Protein AF-A0A061S6H7-F1 (afdb_monomer_lite)

Structure (mmCIF, N/CA/C/O backbone):
data_AF-A0A061S6H7-F1
#
_entry.id   AF-A0A061S6H7-F1
#
loop_
_atom_site.group_PDB
_atom_site.id
_atom_site.type_symbol
_atom_site.label_atom_id
_atom_site.label_alt_id
_atom_site.label_comp_id
_atom_site.label_asym_id
_atom_site.label_entity_id
_atom_site.label_seq_id
_atom_site.pdbx_PDB_ins_code
_atom_site.Cartn_x
_atom_site.Cartn_y
_atom_site.Cartn_z
_atom_site.occupancy
_atom_site.B_iso_or_equiv
_atom_site.auth_seq_id
_atom_site.auth_comp_id
_atom_site.auth_asym_id
_atom_site.auth_atom_id
_atom_site.pdbx_PDB_model_num
ATOM 1 N N . MET A 1 1 ? -8.368 -13.719 32.600 1.00 55.88 1 MET A N 1
ATOM 2 C CA . MET A 1 1 ? -9.288 -13.595 31.445 1.00 55.88 1 MET A CA 1
ATOM 3 C C . MET A 1 1 ? -8.842 -12.535 30.442 1.00 55.88 1 MET A C 1
ATOM 5 O O . MET A 1 1 ? -8.651 -12.915 29.302 1.00 55.88 1 MET A O 1
ATOM 9 N N . ARG A 1 2 ? -8.585 -11.269 30.824 1.00 62.12 2 ARG A N 1
ATOM 10 C CA . ARG A 1 2 ? -8.132 -10.231 29.865 1.00 62.12 2 ARG A CA 1
ATOM 11 C C . ARG A 1 2 ? -6.839 -10.568 29.109 1.00 62.12 2 ARG A C 1
ATOM 13 O O . ARG A 1 2 ? -6.793 -10.356 27.913 1.00 62.12 2 ARG A O 1
ATOM 20 N N . LEU A 1 3 ? -5.837 -11.152 29.773 1.00 66.88 3 LEU A N 1
ATOM 21 C CA . LEU A 1 3 ? -4.587 -11.571 29.111 1.00 66.88 3 LEU A CA 1
ATOM 22 C C . LEU A 1 3 ? -4.800 -12.708 28.099 1.00 66.88 3 LEU A C 1
ATOM 24 O O . LEU A 1 3 ? -4.178 -12.725 27.049 1.00 66.88 3 LEU A O 1
ATOM 28 N N . VAL A 1 4 ? -5.722 -13.630 28.391 1.00 70.56 4 VAL A N 1
ATOM 29 C CA . VAL A 1 4 ? -6.056 -14.739 27.483 1.00 70.56 4 VAL A CA 1
ATOM 30 C C . VAL A 1 4 ? -6.889 -14.242 26.299 1.00 70.56 4 VAL A C 1
ATOM 32 O O . VAL A 1 4 ? -6.662 -14.687 25.184 1.00 70.56 4 VAL A O 1
ATOM 35 N N . ALA A 1 5 ? -7.821 -13.310 26.524 1.00 74.00 5 ALA A N 1
ATOM 36 C CA . ALA A 1 5 ? -8.566 -12.659 25.445 1.00 74.00 5 ALA A CA 1
ATOM 37 C C . ALA A 1 5 ? -7.634 -11.831 24.544 1.00 74.00 5 ALA A C 1
ATOM 39 O O . ALA A 1 5 ? -7.616 -12.046 23.341 1.00 74.00 5 ALA A O 1
ATOM 40 N N . SER A 1 6 ? -6.762 -11.006 25.137 1.00 80.00 6 SER A N 1
ATOM 41 C CA . SER A 1 6 ? -5.755 -10.223 24.409 1.00 80.00 6 SER A CA 1
ATOM 42 C C . SER A 1 6 ? -4.785 -11.101 23.613 1.00 80.00 6 SER A C 1
ATOM 44 O O . SER A 1 6 ? -4.400 -10.726 22.511 1.00 80.00 6 SER A O 1
ATOM 46 N N . LYS A 1 7 ? -4.402 -12.272 24.141 1.00 83.81 7 LYS A N 1
ATOM 47 C CA . LYS A 1 7 ? -3.563 -13.233 23.417 1.00 83.81 7 LYS A CA 1
ATOM 48 C C . LYS A 1 7 ? -4.291 -13.801 22.197 1.00 83.81 7 LYS A C 1
ATOM 50 O O . LYS A 1 7 ? -3.724 -13.800 21.113 1.00 83.81 7 LYS A O 1
ATOM 55 N N . LYS A 1 8 ? -5.536 -14.254 22.367 1.00 86.31 8 LYS A N 1
ATOM 56 C CA . LYS A 1 8 ? -6.347 -14.794 21.264 1.00 86.31 8 LYS A CA 1
ATOM 57 C C . LYS A 1 8 ? -6.564 -13.763 20.160 1.00 86.31 8 LYS A C 1
ATOM 59 O O . LYS A 1 8 ? -6.386 -14.075 18.992 1.00 86.31 8 LYS A O 1
ATOM 64 N N . GLU A 1 9 ? -6.862 -12.521 20.535 1.00 87.94 9 GLU A N 1
ATOM 65 C CA . GLU A 1 9 ? -6.971 -11.406 19.589 1.00 87.94 9 GLU A CA 1
ATOM 66 C C . GLU A 1 9 ? -5.649 -11.191 18.825 1.00 87.94 9 GLU A C 1
ATOM 68 O O . GLU A 1 9 ? -5.652 -11.047 17.603 1.00 87.94 9 GLU A O 1
ATOM 73 N N . ALA A 1 10 ? -4.499 -11.245 19.508 1.00 88.44 10 ALA A N 1
ATOM 74 C CA . ALA A 1 10 ? -3.190 -11.135 18.863 1.00 88.44 10 ALA A CA 1
ATOM 75 C C . ALA A 1 10 ? -2.888 -12.318 17.917 1.00 88.44 10 ALA A C 1
ATOM 77 O O . ALA A 1 10 ? -2.382 -12.107 16.814 1.00 88.44 10 ALA A O 1
ATOM 78 N N . GLU A 1 11 ? -3.248 -13.548 18.286 1.00 89.62 11 GLU A N 1
ATOM 79 C CA . GLU A 1 11 ? -3.106 -14.739 17.432 1.00 89.62 11 GLU A CA 1
ATOM 80 C C . GLU A 1 11 ? -3.978 -14.647 16.168 1.00 89.62 11 GLU A C 1
ATOM 82 O O . GLU A 1 11 ? -3.485 -14.863 15.059 1.00 89.62 11 GLU A O 1
ATOM 87 N N . GLU A 1 12 ? -5.241 -14.235 16.302 1.00 92.19 12 GLU A N 1
ATOM 88 C CA . GLU A 1 12 ? -6.148 -14.024 15.167 1.00 92.19 12 GLU A CA 1
ATOM 89 C C . GLU A 1 12 ? -5.625 -12.938 14.213 1.00 92.19 12 GLU A C 1
ATOM 91 O O . GLU A 1 12 ? -5.663 -13.098 12.986 1.00 92.19 12 GLU A O 1
ATOM 96 N N . THR A 1 13 ? -5.077 -11.842 14.755 1.00 92.75 13 THR A N 1
ATOM 97 C CA . THR A 1 13 ? -4.459 -10.795 13.926 1.00 92.75 13 THR A CA 1
ATOM 98 C C . THR A 1 13 ? -3.229 -11.315 13.184 1.00 92.75 13 THR A C 1
ATOM 100 O O . THR A 1 13 ? -3.081 -11.047 11.990 1.00 92.75 13 THR A O 1
ATOM 103 N N . LEU A 1 14 ? -2.389 -12.121 13.839 1.00 93.88 14 LEU A N 1
ATOM 104 C CA . LEU A 1 14 ? -1.202 -12.735 13.248 1.00 93.88 14 LEU A CA 1
ATOM 105 C C . LEU A 1 14 ? -1.572 -13.690 12.106 1.00 93.88 14 LEU A C 1
ATOM 107 O O . LEU A 1 14 ? -0.958 -13.640 11.037 1.00 93.88 14 LEU A O 1
ATOM 111 N N . GLU A 1 15 ? -2.599 -14.525 12.281 1.00 94.12 15 GLU A N 1
ATOM 112 C CA . GLU A 1 15 ? -3.124 -15.373 11.205 1.00 94.12 15 GLU A CA 1
ATOM 113 C C . GLU A 1 15 ? -3.634 -14.542 10.023 1.00 94.12 15 GLU A C 1
ATOM 115 O O . GLU A 1 15 ? -3.342 -14.849 8.864 1.00 94.12 15 GLU A O 1
ATOM 120 N N . GLY A 1 16 ? -4.374 -13.466 10.304 1.00 95.75 16 GLY A N 1
ATOM 121 C CA . GLY A 1 16 ? -4.867 -12.542 9.288 1.00 95.75 16 GLY A CA 1
ATOM 122 C C . GLY A 1 16 ? -3.739 -11.898 8.477 1.00 95.75 16 GLY A C 1
ATOM 123 O O . GLY A 1 16 ? -3.818 -11.845 7.247 1.00 95.75 16 GLY A O 1
ATOM 124 N N . LEU A 1 17 ? -2.672 -11.451 9.143 1.00 95.62 17 LEU A N 1
ATOM 125 C CA . LEU A 1 17 ? -1.490 -10.875 8.497 1.00 95.62 17 LEU A CA 1
ATOM 126 C C . LEU A 1 17 ? -0.732 -11.915 7.657 1.00 95.62 17 LEU A C 1
ATOM 128 O O . LEU A 1 17 ? -0.366 -11.623 6.520 1.00 95.62 17 LEU A O 1
ATOM 132 N N . ASN A 1 18 ? -0.579 -13.150 8.145 1.00 95.31 18 ASN A N 1
ATOM 133 C CA . ASN A 1 18 ? 0.047 -14.235 7.380 1.00 95.31 18 ASN A CA 1
ATOM 134 C C . ASN A 1 18 ? -0.752 -14.599 6.121 1.00 95.31 18 ASN A C 1
ATOM 136 O O . ASN A 1 18 ? -0.165 -14.793 5.056 1.00 95.31 18 ASN A O 1
ATOM 140 N N . ARG A 1 19 ? -2.091 -14.634 6.203 1.00 96.94 19 ARG A N 1
ATOM 141 C CA . ARG A 1 19 ? -2.955 -14.849 5.028 1.00 96.94 19 ARG A CA 1
ATOM 142 C C . ARG A 1 19 ? -2.789 -13.733 3.994 1.00 96.94 19 ARG A C 1
ATOM 144 O O . ARG A 1 19 ? -2.764 -14.016 2.799 1.00 96.94 19 ARG A O 1
ATOM 151 N N . LYS A 1 20 ? -2.674 -12.472 4.429 1.00 96.94 20 LYS A N 1
ATOM 152 C CA . LYS A 1 20 ? -2.416 -11.330 3.530 1.00 96.94 20 LYS A CA 1
ATOM 153 C C . LYS A 1 20 ? -1.039 -11.431 2.876 1.00 96.94 20 LYS A C 1
ATOM 155 O O . LYS A 1 20 ? -0.947 -11.323 1.659 1.00 96.94 20 LYS A O 1
ATOM 160 N N . ARG A 1 21 ? 0.001 -11.730 3.660 1.00 97.38 21 ARG A N 1
ATOM 161 C CA . ARG A 1 21 ? 1.369 -11.925 3.164 1.00 97.38 21 ARG A CA 1
ATOM 162 C C . ARG A 1 21 ? 1.442 -13.038 2.118 1.00 97.38 21 ARG A C 1
ATOM 164 O O . ARG A 1 21 ? 2.069 -12.848 1.086 1.00 97.38 21 ARG A O 1
ATOM 171 N N . ALA A 1 22 ? 0.767 -14.165 2.348 1.00 96.75 22 ALA A N 1
ATOM 172 C CA . ALA A 1 22 ? 0.718 -15.267 1.386 1.00 96.75 22 ALA A CA 1
ATOM 173 C C . ALA A 1 22 ? 0.105 -14.842 0.039 1.00 96.75 22 ALA A C 1
ATOM 175 O O . ALA A 1 22 ? 0.645 -15.175 -1.011 1.00 96.75 22 ALA A O 1
ATOM 176 N N . LYS A 1 23 ? -0.978 -14.051 0.062 1.00 97.81 23 LYS A N 1
ATOM 177 C CA . LYS A 1 23 ? -1.601 -13.515 -1.160 1.00 97.81 23 LYS A CA 1
ATOM 178 C C . LYS A 1 23 ? -0.691 -12.539 -1.907 1.00 97.81 23 LYS A C 1
ATOM 180 O O . LYS A 1 23 ? -0.636 -12.598 -3.129 1.00 97.81 23 LYS A O 1
A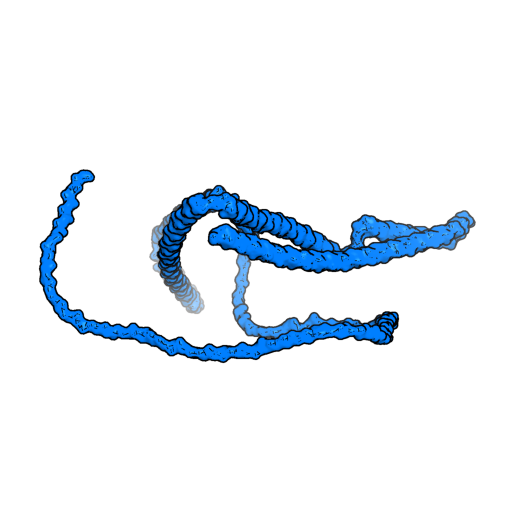TOM 185 N N . LEU A 1 24 ? 0.017 -11.661 -1.193 1.00 96.44 24 LEU A N 1
ATOM 186 C CA . LEU A 1 24 ? 0.970 -10.733 -1.814 1.00 96.44 24 LEU A CA 1
ATOM 187 C C . LEU A 1 24 ? 2.160 -11.464 -2.440 1.00 96.44 24 LEU A C 1
ATOM 189 O O . LEU A 1 24 ? 2.579 -11.105 -3.533 1.00 96.44 24 LEU A O 1
ATOM 193 N N . ILE A 1 25 ? 2.661 -12.528 -1.803 1.00 97.31 25 ILE A N 1
ATOM 194 C CA . ILE A 1 25 ? 3.710 -13.378 -2.388 1.00 97.31 25 ILE A CA 1
ATOM 195 C C . ILE A 1 25 ? 3.214 -14.016 -3.690 1.00 97.31 25 ILE A C 1
ATOM 197 O O . ILE A 1 25 ? 3.907 -13.958 -4.699 1.00 97.31 25 ILE A O 1
ATOM 201 N N . GLU A 1 26 ? 1.992 -14.551 -3.703 1.00 97.50 26 GLU A N 1
ATOM 202 C CA . GLU A 1 26 ? 1.408 -15.113 -4.924 1.00 97.50 26 GLU A CA 1
ATOM 203 C C . GLU A 1 26 ? 1.258 -14.053 -6.030 1.00 97.50 26 GLU A C 1
ATOM 205 O O . GLU A 1 26 ? 1.536 -14.318 -7.199 1.00 97.50 26 GLU A O 1
ATOM 210 N N . GLN A 1 27 ? 0.845 -12.833 -5.679 1.00 97.50 27 GLN A N 1
ATOM 211 C CA . GLN A 1 27 ? 0.768 -11.718 -6.626 1.00 97.50 27 GLN A CA 1
ATOM 212 C C . GLN A 1 27 ? 2.147 -11.319 -7.165 1.00 97.50 27 GLN A C 1
ATOM 214 O O . GLN A 1 27 ? 2.288 -11.161 -8.377 1.00 97.50 27 GLN A O 1
ATOM 219 N N . ARG A 1 28 ? 3.165 -11.228 -6.303 1.00 97.56 28 ARG A N 1
ATOM 220 C CA . ARG A 1 28 ? 4.556 -10.965 -6.694 1.00 97.56 28 ARG A CA 1
ATOM 221 C C . ARG A 1 28 ? 5.060 -12.015 -7.678 1.00 97.56 28 ARG A C 1
ATOM 223 O O . ARG A 1 28 ? 5.653 -11.671 -8.694 1.00 97.56 28 ARG A O 1
ATOM 230 N N . ASP A 1 29 ? 4.788 -13.289 -7.412 1.00 96.88 29 ASP A N 1
ATOM 231 C CA . ASP A 1 29 ? 5.231 -14.382 -8.276 1.00 96.88 29 ASP A CA 1
ATOM 232 C C . ASP A 1 29 ? 4.565 -14.303 -9.665 1.00 96.88 29 ASP A C 1
ATOM 234 O O . ASP A 1 29 ? 5.214 -14.555 -10.681 1.00 96.88 29 ASP A O 1
ATOM 238 N N . ARG A 1 30 ? 3.298 -13.864 -9.744 1.00 97.06 30 ARG A N 1
ATOM 239 C CA . ARG A 1 30 ? 2.617 -13.588 -11.025 1.00 97.06 30 ARG A CA 1
ATOM 240 C C . ARG A 1 30 ? 3.248 -12.410 -11.774 1.00 97.06 30 ARG A C 1
ATOM 242 O O . ARG A 1 30 ? 3.495 -12.521 -12.974 1.00 97.06 30 ARG A O 1
ATOM 249 N N . VAL A 1 31 ? 3.537 -11.305 -11.083 1.00 97.06 31 VAL A N 1
ATOM 250 C CA . VAL A 1 31 ? 4.223 -10.135 -11.668 1.00 97.06 31 VAL A CA 1
ATOM 251 C C . VAL A 1 31 ? 5.597 -10.547 -12.208 1.00 97.06 31 VAL A C 1
ATOM 253 O O . VAL A 1 31 ? 5.909 -10.279 -13.370 1.00 97.06 31 VAL A O 1
ATOM 256 N N . ALA A 1 32 ? 6.366 -11.318 -11.436 1.00 96.25 32 ALA A N 1
ATOM 257 C CA . ALA A 1 32 ? 7.662 -11.847 -11.852 1.00 96.25 32 ALA A CA 1
ATOM 258 C C . ALA A 1 32 ? 7.563 -12.745 -13.099 1.00 96.25 32 ALA A C 1
ATOM 260 O O . ALA A 1 32 ? 8.372 -12.618 -14.017 1.00 96.25 32 ALA A O 1
ATOM 261 N N . GLN A 1 33 ? 6.544 -13.608 -13.198 1.00 96.56 33 GLN A N 1
ATOM 262 C CA . GLN A 1 33 ? 6.315 -14.411 -14.406 1.00 96.56 33 GLN A CA 1
ATOM 263 C C . GLN A 1 33 ? 6.085 -13.535 -15.645 1.00 96.56 33 GLN A C 1
ATOM 265 O O . GLN A 1 33 ? 6.669 -13.800 -16.697 1.00 96.56 33 GLN A O 1
ATOM 270 N N . THR A 1 34 ? 5.268 -12.484 -15.535 1.00 95.75 34 THR A N 1
ATOM 271 C CA . THR A 1 34 ? 5.018 -11.563 -16.658 1.00 95.75 34 THR A CA 1
ATOM 272 C C . THR A 1 34 ? 6.258 -10.751 -17.036 1.00 95.75 34 THR A C 1
ATOM 274 O O . THR A 1 34 ? 6.552 -10.604 -18.223 1.00 95.75 34 THR A O 1
ATOM 277 N N . ARG A 1 35 ? 7.051 -10.317 -16.049 1.00 95.44 35 ARG A N 1
ATOM 278 C CA . ARG A 1 35 ? 8.340 -9.647 -16.264 1.00 95.44 35 ARG A CA 1
ATOM 279 C C . ARG A 1 35 ? 9.302 -10.544 -17.041 1.00 95.44 35 ARG A C 1
ATOM 281 O O . ARG A 1 35 ? 9.825 -10.128 -18.072 1.00 95.44 35 ARG A O 1
ATOM 288 N N . ASN A 1 36 ? 9.449 -11.802 -16.623 1.00 95.31 36 ASN A N 1
ATOM 289 C CA . ASN A 1 36 ? 10.313 -12.778 -17.292 1.00 95.31 36 ASN A CA 1
ATOM 290 C C . ASN A 1 36 ? 9.917 -12.993 -18.764 1.00 95.31 36 ASN A C 1
ATOM 292 O O . ASN A 1 36 ? 10.777 -13.187 -19.623 1.00 95.31 36 ASN A O 1
ATOM 296 N N . GLN A 1 37 ? 8.619 -12.936 -19.091 1.00 95.31 37 GLN A N 1
ATOM 297 C CA . GLN A 1 37 ? 8.156 -13.026 -20.480 1.00 95.31 37 GLN A CA 1
ATOM 298 C C . GLN A 1 37 ? 8.601 -11.818 -21.319 1.00 95.31 37 GLN A C 1
ATOM 300 O O . GLN A 1 37 ? 9.019 -12.001 -22.467 1.00 95.31 37 GLN A O 1
ATOM 305 N N . LEU A 1 38 ? 8.542 -10.602 -20.767 1.00 93.50 38 LEU A N 1
ATOM 306 C CA . LEU A 1 38 ? 9.030 -9.393 -21.442 1.00 93.50 38 LEU A CA 1
ATOM 307 C C . LEU A 1 38 ? 10.554 -9.406 -21.591 1.00 93.50 38 LEU A C 1
ATOM 309 O O . LEU A 1 38 ? 11.069 -9.066 -22.655 1.00 93.50 38 LEU A O 1
ATOM 313 N N . GLU A 1 39 ? 11.280 -9.873 -20.577 1.00 92.50 39 GLU A N 1
ATOM 314 C CA . GLU A 1 39 ? 12.735 -10.032 -20.638 1.00 92.50 39 GLU A CA 1
ATOM 315 C C . GLU A 1 39 ? 13.150 -11.054 -21.701 1.00 92.50 39 GLU A C 1
ATOM 317 O O . GLU A 1 39 ? 14.056 -10.798 -22.493 1.00 92.50 39 GLU A O 1
ATOM 322 N N . LEU A 1 40 ? 12.437 -12.175 -21.819 1.00 94.56 40 LEU A N 1
ATOM 323 C CA . LEU A 1 40 ? 12.706 -13.153 -22.869 1.00 94.56 40 LEU A CA 1
ATOM 324 C C . LEU A 1 40 ? 12.471 -12.571 -24.272 1.00 94.56 40 LEU A C 1
ATOM 326 O O . LEU A 1 40 ? 13.262 -12.814 -25.186 1.00 94.56 40 LEU A O 1
ATOM 330 N N . ARG A 1 41 ? 11.407 -11.778 -24.455 1.00 92.75 41 ARG A N 1
ATOM 331 C CA . ARG A 1 41 ? 11.166 -11.048 -25.713 1.00 92.75 41 ARG A CA 1
ATOM 332 C C . ARG A 1 41 ? 12.288 -10.051 -25.999 1.00 92.75 41 ARG A C 1
ATOM 334 O O . ARG A 1 41 ? 12.779 -10.014 -27.126 1.00 92.75 41 ARG A O 1
ATOM 341 N N . ARG A 1 42 ? 12.745 -9.316 -24.978 1.00 92.88 42 ARG A N 1
ATOM 342 C CA . ARG A 1 42 ? 13.884 -8.391 -25.058 1.00 92.88 42 ARG A CA 1
ATOM 343 C C . ARG A 1 42 ? 15.147 -9.090 -25.547 1.00 92.88 42 ARG A C 1
ATOM 345 O O . ARG A 1 42 ? 15.782 -8.610 -26.479 1.00 92.88 42 ARG A O 1
ATOM 352 N N . MET A 1 43 ? 15.483 -10.231 -24.946 1.00 92.19 43 MET A N 1
ATOM 353 C CA . MET A 1 43 ? 16.672 -11.011 -25.295 1.00 92.19 43 MET A CA 1
ATOM 354 C C . MET A 1 43 ? 16.608 -11.534 -26.730 1.00 92.19 43 MET A C 1
ATOM 356 O O . MET A 1 43 ? 17.590 -11.431 -27.461 1.00 92.19 43 MET A O 1
ATOM 360 N N . ARG A 1 44 ? 15.446 -12.034 -27.169 1.00 93.94 44 ARG A N 1
ATOM 361 C CA . ARG A 1 44 ? 15.249 -12.485 -28.557 1.00 93.94 44 ARG A CA 1
ATOM 362 C C . ARG A 1 44 ? 15.412 -11.344 -29.561 1.00 93.94 44 ARG A C 1
ATOM 364 O O . ARG A 1 44 ? 16.069 -11.527 -30.580 1.00 93.94 44 ARG A O 1
ATOM 371 N N . ALA A 1 45 ? 14.856 -10.168 -29.268 1.00 92.06 45 ALA A N 1
ATOM 372 C CA . ALA A 1 45 ? 14.999 -8.990 -30.121 1.00 92.06 45 ALA A CA 1
ATOM 373 C C . ALA A 1 45 ? 16.454 -8.481 -30.167 1.00 92.06 45 ALA A C 1
ATOM 375 O O . ALA A 1 45 ? 16.969 -8.195 -31.247 1.00 92.06 45 ALA A O 1
ATOM 376 N N . ALA A 1 46 ? 17.150 -8.454 -29.026 1.00 93.25 46 ALA A N 1
ATOM 377 C CA . ALA A 1 46 ? 18.574 -8.121 -28.966 1.00 93.25 46 ALA A CA 1
ATOM 378 C C . ALA A 1 46 ? 19.430 -9.109 -29.776 1.00 93.25 46 ALA A C 1
ATOM 380 O O . ALA A 1 46 ? 20.306 -8.697 -30.535 1.00 93.25 46 ALA A O 1
ATOM 381 N N . GLN A 1 47 ? 19.141 -10.410 -29.672 1.00 94.75 47 GLN A N 1
ATOM 382 C CA . GLN A 1 47 ? 19.825 -11.447 -30.443 1.00 94.75 47 GLN A CA 1
ATOM 383 C C . GLN A 1 47 ? 19.578 -11.301 -31.951 1.00 94.75 47 GLN A C 1
ATOM 385 O O . GLN A 1 47 ? 20.518 -11.440 -32.730 1.00 94.75 47 GLN A O 1
ATOM 390 N N . ALA A 1 48 ? 18.350 -10.980 -32.371 1.00 94.56 48 ALA A N 1
ATOM 391 C CA . ALA A 1 48 ? 18.025 -10.745 -33.777 1.00 94.56 48 ALA A CA 1
ATOM 392 C C . ALA A 1 48 ? 18.813 -9.557 -34.359 1.00 94.56 48 ALA A C 1
ATOM 394 O O . ALA A 1 48 ? 19.404 -9.680 -35.430 1.00 94.56 48 ALA A O 1
ATOM 395 N N . ILE A 1 49 ? 18.900 -8.440 -33.627 1.00 93.38 49 ILE A N 1
ATOM 396 C CA . ILE A 1 49 ? 19.717 -7.282 -34.030 1.00 93.38 49 ILE A CA 1
ATOM 397 C C . ILE A 1 49 ? 21.205 -7.651 -34.065 1.00 93.38 49 ILE A C 1
ATOM 399 O O . ILE A 1 49 ? 21.899 -7.303 -35.017 1.00 93.38 49 ILE A O 1
ATOM 403 N N . GLY A 1 50 ? 21.693 -8.395 -33.069 1.00 95.06 50 GLY A N 1
ATOM 404 C CA . GLY A 1 50 ? 23.076 -8.872 -33.027 1.00 95.06 50 GLY A CA 1
ATOM 405 C C . GLY A 1 50 ? 23.443 -9.768 -34.215 1.00 95.06 50 GLY A C 1
ATOM 406 O O . GLY A 1 50 ? 24.546 -9.658 -34.744 1.00 95.06 50 GLY A O 1
ATOM 407 N N . ASN A 1 51 ? 22.525 -10.622 -34.671 1.00 96.25 51 ASN A N 1
ATOM 408 C CA . ASN A 1 51 ? 22.722 -11.421 -35.882 1.00 96.25 51 ASN A CA 1
ATOM 409 C C . ASN A 1 51 ? 22.760 -10.539 -37.135 1.00 96.25 51 ASN A C 1
ATOM 411 O O . ASN A 1 51 ? 23.657 -10.701 -37.955 1.00 96.25 51 ASN A O 1
ATOM 415 N N . HIS A 1 52 ? 21.871 -9.550 -37.235 1.00 95.38 52 HIS A N 1
ATOM 416 C CA . HIS A 1 52 ? 21.852 -8.638 -38.377 1.00 95.38 52 HIS A CA 1
ATOM 417 C C . HIS A 1 52 ? 23.117 -7.765 -38.459 1.00 95.38 52 HIS A C 1
ATOM 419 O O . HIS A 1 52 ? 23.618 -7.483 -39.543 1.00 95.38 52 HIS A O 1
ATOM 425 N N . ILE A 1 53 ? 23.701 -7.389 -37.316 1.00 95.81 53 ILE A N 1
ATOM 426 C CA . ILE A 1 53 ? 25.011 -6.719 -37.276 1.00 95.81 53 ILE A CA 1
ATOM 427 C C . ILE A 1 53 ? 26.102 -7.620 -37.865 1.00 95.81 53 ILE A C 1
ATOM 429 O O . ILE A 1 53 ? 26.902 -7.137 -38.660 1.00 95.81 53 ILE A O 1
ATOM 433 N N . LYS A 1 54 ? 26.121 -8.916 -37.524 1.00 96.75 54 LYS A N 1
ATOM 434 C CA . LYS A 1 54 ? 27.094 -9.874 -38.080 1.00 96.75 54 LYS A CA 1
ATOM 435 C C . LYS A 1 54 ? 26.915 -10.068 -39.586 1.00 96.75 54 LYS A C 1
ATOM 437 O O . LYS A 1 54 ? 27.901 -10.147 -40.306 1.00 96.75 54 LYS A O 1
ATOM 442 N N . GLU A 1 55 ? 25.674 -10.115 -40.068 1.00 96.06 55 GLU A N 1
ATOM 443 C CA . GLU A 1 55 ? 25.376 -10.164 -41.508 1.00 96.06 55 GLU A CA 1
ATOM 444 C C . GLU A 1 55 ? 25.933 -8.927 -42.228 1.00 96.06 55 GLU A C 1
ATOM 446 O O . GLU A 1 55 ? 26.606 -9.056 -43.247 1.00 96.06 55 GLU A O 1
ATOM 451 N N . MET A 1 56 ? 25.732 -7.731 -41.661 1.00 95.50 56 MET A N 1
ATOM 452 C CA . MET A 1 56 ? 26.294 -6.491 -42.211 1.00 95.50 56 MET A CA 1
ATOM 453 C C . MET A 1 56 ? 27.824 -6.464 -42.132 1.00 95.50 56 MET A C 1
ATOM 455 O O . MET A 1 56 ? 28.473 -5.919 -43.018 1.00 95.50 56 MET A O 1
ATOM 459 N N . GLU A 1 57 ? 28.424 -7.054 -41.096 1.00 95.88 57 GLU A N 1
ATOM 460 C CA . GLU A 1 57 ? 29.878 -7.205 -40.989 1.00 95.88 57 GLU A CA 1
ATOM 461 C C . GLU A 1 57 ? 30.462 -8.076 -42.096 1.00 95.88 57 GLU A C 1
ATOM 463 O O . GLU A 1 57 ? 31.476 -7.693 -42.677 1.00 95.88 57 GLU A O 1
ATOM 468 N N . LEU A 1 58 ? 29.819 -9.201 -42.409 1.00 96.38 58 LEU A N 1
ATOM 469 C CA . LEU A 1 58 ? 30.220 -10.065 -43.519 1.00 96.38 58 LEU A CA 1
ATOM 470 C C . LEU A 1 58 ? 30.062 -9.343 -44.863 1.00 96.38 58 LEU A C 1
ATOM 472 O O . LEU A 1 58 ? 31.010 -9.313 -45.640 1.00 96.38 58 LEU A O 1
ATOM 476 N N . ALA A 1 59 ? 28.937 -8.658 -45.092 1.00 95.25 59 ALA A N 1
ATOM 477 C CA . ALA A 1 59 ? 28.720 -7.884 -46.317 1.00 95.25 59 ALA A CA 1
ATOM 478 C C . ALA A 1 59 ? 29.759 -6.760 -46.500 1.00 95.25 59 ALA A C 1
ATOM 480 O O . ALA A 1 59 ? 30.265 -6.541 -47.597 1.00 95.25 59 ALA A O 1
ATOM 481 N N . ILE A 1 60 ? 30.127 -6.058 -45.421 1.00 95.81 60 ILE A N 1
ATOM 482 C CA . ILE A 1 60 ? 31.196 -5.047 -45.442 1.00 95.81 60 ILE A CA 1
ATOM 483 C C . ILE A 1 60 ? 32.543 -5.689 -45.801 1.00 95.81 60 ILE A C 1
ATOM 485 O O . ILE A 1 60 ? 33.302 -5.108 -46.578 1.00 95.81 60 ILE A O 1
ATOM 489 N N . GLN A 1 61 ? 32.854 -6.870 -45.256 1.00 95.81 61 GLN A N 1
ATOM 490 C CA . GLN A 1 61 ? 34.085 -7.601 -45.579 1.00 95.81 61 GLN A CA 1
ATOM 491 C C . GLN A 1 61 ? 34.123 -8.026 -47.054 1.00 95.81 61 GLN A C 1
ATOM 493 O O . GLN A 1 61 ? 35.139 -7.803 -47.711 1.00 95.81 61 GLN A O 1
ATOM 498 N N . GLU A 1 62 ? 33.022 -8.567 -47.580 1.00 95.38 62 GLU A N 1
ATOM 499 C CA . GLU A 1 62 ? 32.875 -8.967 -48.987 1.00 95.38 62 GLU A CA 1
ATOM 500 C C . GLU A 1 62 ? 33.060 -7.766 -49.928 1.00 95.38 62 GLU A C 1
ATOM 502 O O . GLU A 1 62 ? 33.972 -7.782 -50.756 1.00 95.38 62 GLU A O 1
ATOM 507 N N . LEU A 1 63 ? 32.321 -6.668 -49.718 1.00 94.06 63 LEU A N 1
ATOM 508 C CA . LEU A 1 63 ? 32.448 -5.434 -50.510 1.00 94.06 63 LEU A CA 1
ATOM 509 C C . LEU A 1 63 ? 33.865 -4.844 -50.455 1.00 94.06 63 LEU A C 1
ATOM 511 O O . LEU A 1 63 ? 34.390 -4.360 -51.457 1.00 94.06 63 LEU A O 1
ATOM 515 N N . THR A 1 64 ? 34.518 -4.900 -49.290 1.00 93.25 64 THR A N 1
ATOM 516 C CA . THR A 1 64 ? 35.906 -4.432 -49.139 1.00 93.25 64 THR A CA 1
ATOM 517 C C . THR A 1 64 ? 36.883 -5.318 -49.916 1.00 93.25 64 THR A C 1
ATOM 519 O O . THR A 1 64 ? 37.852 -4.808 -50.480 1.00 93.25 64 THR A O 1
ATOM 522 N N . SER A 1 65 ? 36.631 -6.630 -49.968 1.00 93.94 65 SER A N 1
ATOM 523 C CA . SER A 1 65 ? 37.452 -7.575 -50.728 1.00 93.94 65 SER A CA 1
ATOM 524 C C . SER A 1 65 ? 37.303 -7.403 -52.243 1.00 93.94 65 SER A C 1
ATOM 526 O O . SER A 1 65 ? 38.304 -7.468 -52.952 1.00 93.94 65 SER A O 1
ATOM 528 N N . GLU A 1 66 ? 36.096 -7.096 -52.730 1.00 92.81 66 GLU A N 1
ATOM 529 C CA . GLU A 1 66 ? 35.809 -6.822 -54.146 1.00 92.81 66 GLU A CA 1
ATOM 530 C C . GLU A 1 66 ? 36.371 -5.465 -54.605 1.00 92.81 66 GLU A C 1
ATOM 532 O O . GLU A 1 66 ? 36.882 -5.339 -55.719 1.00 92.81 66 GLU A O 1
ATOM 537 N N . LEU A 1 67 ? 36.359 -4.457 -53.725 1.00 91.50 67 LEU A N 1
ATOM 538 C CA . LEU A 1 67 ? 36.921 -3.129 -53.996 1.00 91.50 67 LEU A CA 1
ATOM 539 C C . LEU A 1 67 ? 38.443 -3.132 -54.206 1.00 91.50 67 LEU A C 1
ATOM 541 O O . LEU A 1 67 ? 38.950 -2.269 -54.918 1.00 91.50 67 LEU A O 1
ATOM 545 N N . GLY A 1 68 ? 39.182 -4.065 -53.598 1.00 89.62 68 GLY A N 1
ATOM 546 C CA . GLY A 1 68 ? 40.643 -4.173 -53.722 1.00 89.62 68 GLY A CA 1
ATOM 547 C C . GLY A 1 68 ? 41.142 -4.280 -55.174 1.00 89.62 68 GLY A C 1
ATOM 548 O O . GLY A 1 68 ? 41.801 -3.352 -55.645 1.00 89.62 68 GLY A O 1
ATOM 549 N N . PRO A 1 69 ? 40.806 -5.359 -55.907 1.00 90.50 69 PRO A N 1
ATOM 550 C CA . PRO A 1 69 ? 41.246 -5.554 -57.291 1.00 90.50 69 PRO A CA 1
ATOM 551 C C . PRO A 1 69 ? 40.631 -4.537 -58.266 1.00 90.50 69 PRO A C 1
ATOM 553 O O . PRO A 1 69 ? 41.289 -4.117 -59.217 1.00 90.50 69 PRO A O 1
ATOM 556 N N . LEU A 1 70 ? 39.391 -4.087 -58.032 1.00 90.06 70 LEU A N 1
ATOM 557 C CA . LEU A 1 70 ? 38.746 -3.079 -58.882 1.00 90.06 70 LEU A CA 1
ATOM 558 C C . LEU A 1 70 ? 39.415 -1.703 -58.768 1.00 90.06 70 LEU A C 1
ATOM 560 O O . LEU A 1 70 ? 39.493 -0.980 -59.759 1.00 90.06 70 LEU A O 1
ATOM 564 N N . ARG A 1 71 ? 39.949 -1.346 -57.592 1.00 90.75 71 ARG A N 1
ATOM 565 C CA . ARG A 1 71 ? 40.745 -0.120 -57.407 1.00 90.75 71 ARG A CA 1
ATOM 566 C C . ARG A 1 71 ? 42.072 -0.168 -58.157 1.00 90.75 71 ARG A C 1
ATOM 568 O O . ARG A 1 71 ? 42.491 0.860 -58.683 1.00 90.75 71 ARG A O 1
ATOM 575 N N . GLU A 1 72 ? 42.710 -1.334 -58.229 1.00 89.62 72 GLU A N 1
ATOM 576 C CA . GLU A 1 72 ? 43.938 -1.531 -59.009 1.00 89.62 72 GLU A CA 1
ATOM 577 C C . GLU A 1 72 ? 43.660 -1.350 -60.511 1.00 89.62 72 GLU A C 1
ATOM 579 O O . GLU A 1 72 ? 44.294 -0.512 -61.149 1.00 89.62 72 GLU A O 1
ATOM 584 N N . ALA A 1 73 ? 42.626 -2.006 -61.049 1.00 86.19 73 ALA A N 1
ATOM 585 C CA . ALA A 1 73 ? 42.207 -1.839 -62.447 1.00 86.19 73 ALA A CA 1
ATOM 586 C C . ALA A 1 73 ? 41.740 -0.401 -62.772 1.00 86.19 73 ALA A C 1
ATOM 588 O O . ALA A 1 73 ? 42.046 0.156 -63.828 1.00 86.19 73 ALA A O 1
ATOM 589 N N . ALA A 1 74 ? 41.038 0.257 -61.844 1.00 86.44 74 ALA A N 1
ATOM 590 C CA . ALA A 1 74 ? 40.633 1.655 -61.989 1.00 86.44 74 ALA A CA 1
ATOM 591 C C . ALA A 1 74 ? 41.835 2.620 -62.045 1.00 86.44 74 ALA A C 1
ATOM 593 O O . ALA A 1 74 ? 41.779 3.620 -62.772 1.00 86.44 74 ALA A O 1
ATOM 594 N N . ALA A 1 75 ? 42.915 2.323 -61.308 1.00 85.75 75 ALA A N 1
ATOM 595 C CA . ALA A 1 75 ? 44.165 3.087 -61.317 1.00 85.75 75 ALA A CA 1
ATOM 596 C C . ALA A 1 75 ? 44.961 2.913 -62.624 1.00 85.75 75 ALA A C 1
ATOM 598 O O . ALA A 1 75 ? 45.675 3.832 -63.028 1.00 85.75 75 ALA A O 1
ATOM 599 N N . GLU A 1 76 ? 44.792 1.784 -63.318 1.00 89.38 76 GLU A N 1
ATOM 600 C CA . GLU A 1 76 ? 45.356 1.525 -64.653 1.00 89.38 76 GLU A CA 1
ATOM 601 C C . GLU A 1 76 ? 44.621 2.274 -65.786 1.00 89.38 76 GLU A C 1
ATOM 603 O O . GLU A 1 76 ? 45.102 2.315 -66.919 1.00 89.38 76 GLU A O 1
ATOM 608 N N . GLY A 1 77 ? 43.505 2.950 -65.480 1.00 81.69 77 GLY A N 1
ATOM 609 C CA . GLY A 1 77 ? 42.785 3.834 -66.405 1.00 81.69 77 GLY A CA 1
ATOM 610 C C . GLY A 1 77 ? 41.471 3.272 -66.957 1.00 81.69 77 GLY A C 1
ATOM 611 O O . GLY A 1 77 ? 40.857 3.914 -67.814 1.00 81.69 77 GLY A O 1
ATOM 612 N N . ASP A 1 78 ? 41.003 2.120 -66.466 1.00 88.06 78 ASP A N 1
ATOM 613 C CA . ASP A 1 78 ? 39.739 1.524 -66.901 1.00 88.06 78 ASP A CA 1
ATOM 614 C C . ASP A 1 78 ? 38.524 2.310 -66.383 1.00 88.06 78 ASP A C 1
ATOM 616 O O . ASP A 1 78 ? 38.113 2.207 -65.226 1.00 88.06 78 ASP A O 1
ATOM 620 N N . ALA A 1 79 ? 37.872 3.061 -67.276 1.00 86.44 79 ALA A N 1
ATOM 621 C CA . ALA A 1 79 ? 36.692 3.868 -66.946 1.00 86.44 79 ALA A CA 1
ATOM 622 C C . ALA A 1 79 ? 35.498 3.042 -66.413 1.00 86.44 79 ALA A C 1
ATOM 624 O O . ALA A 1 79 ? 34.666 3.562 -65.671 1.00 86.44 79 ALA A O 1
ATOM 625 N N . ARG A 1 80 ? 35.403 1.753 -66.777 1.00 86.88 80 ARG A N 1
ATOM 626 C CA . ARG A 1 80 ? 34.372 0.834 -66.256 1.00 86.88 80 ARG A CA 1
ATOM 627 C C . ARG A 1 80 ? 34.651 0.437 -64.808 1.00 86.88 80 ARG A C 1
ATOM 629 O O . ARG A 1 80 ? 33.750 0.541 -63.983 1.00 86.88 80 ARG A O 1
ATOM 636 N N . ALA A 1 81 ? 35.902 0.093 -64.497 1.00 86.56 81 ALA A N 1
ATOM 637 C CA . ALA A 1 81 ? 36.334 -0.193 -63.132 1.00 86.56 81 ALA A CA 1
ATOM 638 C C . ALA A 1 81 ? 36.158 1.038 -62.227 1.00 86.56 81 ALA A C 1
ATOM 640 O O . ALA A 1 81 ? 35.691 0.912 -61.103 1.00 86.56 81 ALA A O 1
ATOM 641 N N . GLN A 1 82 ? 36.421 2.248 -62.736 1.00 89.25 82 GLN A N 1
ATOM 642 C CA . GLN A 1 82 ? 36.169 3.494 -61.997 1.00 89.25 82 GLN A CA 1
ATOM 643 C C . GLN A 1 82 ? 34.687 3.684 -61.628 1.00 89.25 82 GLN A C 1
ATOM 645 O O . GLN A 1 82 ? 34.386 4.080 -60.505 1.00 89.25 82 GLN A O 1
ATOM 650 N N . ALA A 1 83 ? 33.755 3.388 -62.539 1.00 89.44 83 ALA A N 1
ATOM 651 C CA . ALA A 1 83 ? 32.322 3.484 -62.252 1.00 89.44 83 ALA A CA 1
ATOM 652 C C . ALA A 1 83 ? 31.847 2.416 -61.245 1.00 89.44 83 ALA A C 1
ATOM 654 O O . ALA A 1 83 ? 31.034 2.717 -60.372 1.00 89.44 83 ALA A O 1
ATOM 655 N N . GLU A 1 84 ? 32.369 1.189 -61.339 1.00 91.50 84 GLU A N 1
ATOM 656 C CA . GLU A 1 84 ? 32.048 0.088 -60.419 1.00 91.50 84 GLU A CA 1
ATOM 657 C C . GLU A 1 84 ? 32.611 0.320 -59.009 1.00 91.50 84 GLU A C 1
ATOM 659 O O . GLU A 1 84 ? 31.906 0.085 -58.029 1.00 91.50 84 GLU A O 1
ATOM 664 N N . VAL A 1 85 ? 33.827 0.867 -58.888 1.00 92.62 85 VAL A N 1
ATOM 665 C CA . VAL A 1 85 ? 34.412 1.269 -57.596 1.00 92.62 85 VAL A CA 1
ATOM 666 C C . VAL A 1 85 ? 33.526 2.295 -56.895 1.00 92.62 85 VAL A C 1
ATOM 668 O O . VAL A 1 85 ? 33.214 2.114 -55.723 1.00 92.62 85 VAL A O 1
ATOM 671 N N . LEU A 1 86 ? 33.063 3.329 -57.605 1.00 93.44 86 LEU A N 1
ATOM 672 C CA . LEU A 1 86 ? 32.179 4.342 -57.016 1.00 93.44 86 LEU A CA 1
ATOM 673 C C . LEU A 1 86 ? 30.860 3.734 -56.512 1.00 93.44 86 LEU A C 1
ATOM 675 O O . LEU A 1 86 ? 30.403 4.075 -55.422 1.00 93.44 86 LEU A O 1
ATOM 679 N N . ALA A 1 87 ? 30.270 2.804 -57.270 1.00 92.69 87 ALA A N 1
ATOM 680 C CA . ALA A 1 87 ? 29.036 2.129 -56.872 1.00 92.69 87 ALA A CA 1
ATOM 681 C C . ALA A 1 87 ? 29.229 1.227 -55.637 1.00 92.69 87 ALA A C 1
ATOM 683 O O . ALA A 1 87 ? 28.400 1.237 -54.725 1.00 92.69 87 ALA A O 1
ATOM 684 N N . LEU A 1 88 ? 30.328 0.467 -55.578 1.00 93.25 88 LEU A N 1
ATOM 685 C CA . LEU A 1 88 ? 30.648 -0.392 -54.434 1.00 93.25 88 LEU A CA 1
ATOM 686 C C . LEU A 1 88 ? 31.042 0.419 -53.190 1.00 93.25 88 LEU A C 1
ATOM 688 O O . LEU A 1 88 ? 30.707 0.024 -52.075 1.00 93.25 88 LEU A O 1
ATOM 692 N N . GLU A 1 89 ? 31.695 1.572 -53.351 1.00 93.19 89 GLU A N 1
ATOM 693 C CA . GLU A 1 89 ? 31.989 2.497 -52.248 1.00 93.19 89 GLU A CA 1
ATOM 694 C C . GLU A 1 89 ? 30.713 3.100 -51.648 1.00 93.19 89 GLU A C 1
ATOM 696 O O . GLU A 1 89 ? 30.589 3.178 -50.423 1.00 93.19 89 GLU A O 1
ATOM 701 N N . GLU A 1 90 ? 29.730 3.460 -52.478 1.00 95.00 90 GLU A N 1
ATOM 702 C CA . GLU A 1 90 ? 28.414 3.908 -52.008 1.00 95.00 90 GLU A CA 1
ATOM 703 C C . GLU A 1 90 ? 27.678 2.790 -51.247 1.00 95.00 90 GLU A C 1
ATOM 705 O O . GLU A 1 90 ? 27.137 3.011 -50.157 1.00 95.00 90 GLU A O 1
ATOM 710 N N . GLN A 1 91 ? 27.711 1.557 -51.766 1.00 94.06 91 GLN A N 1
ATOM 711 C CA . GLN A 1 91 ? 27.126 0.396 -51.091 1.00 94.06 91 GLN A CA 1
ATOM 712 C C . GLN A 1 91 ? 27.812 0.101 -49.751 1.00 94.06 91 GLN A C 1
ATOM 714 O O . GLN A 1 91 ? 27.113 -0.081 -48.750 1.00 94.06 91 GLN A O 1
ATOM 719 N N . LEU A 1 92 ? 29.148 0.143 -49.697 1.00 95.88 92 LEU A N 1
ATOM 720 C CA . LEU A 1 92 ? 29.951 -0.025 -48.482 1.00 95.88 92 LEU A CA 1
ATOM 721 C C . LEU A 1 92 ? 29.639 1.053 -47.437 1.00 95.88 92 LEU A C 1
ATOM 723 O O . LEU A 1 92 ? 29.479 0.735 -46.253 1.00 95.88 92 LEU A O 1
ATOM 727 N N . GLY A 1 93 ? 29.521 2.312 -47.867 1.00 95.69 93 GLY A N 1
ATOM 728 C CA . GLY A 1 93 ? 29.105 3.425 -47.017 1.00 95.69 93 GLY A CA 1
ATOM 729 C C . GLY A 1 93 ? 27.722 3.172 -46.421 1.00 95.69 93 GLY A C 1
ATOM 730 O O . GLY A 1 93 ? 27.560 3.170 -45.200 1.00 95.69 93 GLY A O 1
ATOM 731 N N . SER A 1 94 ? 26.747 2.820 -47.263 1.00 94.94 94 SER A N 1
ATOM 732 C CA . SER A 1 94 ? 25.379 2.536 -46.817 1.00 94.94 94 SER A CA 1
ATOM 733 C C . SER A 1 94 ? 25.281 1.313 -45.887 1.00 94.94 94 SER A C 1
ATOM 735 O O . SER A 1 94 ? 24.465 1.297 -44.963 1.00 94.94 94 SER A O 1
ATOM 737 N N . ALA A 1 95 ? 26.107 0.281 -46.089 1.00 95.25 95 ALA A N 1
ATOM 738 C CA . ALA A 1 95 ? 26.173 -0.898 -45.224 1.00 95.25 95 ALA A CA 1
ATOM 739 C C . ALA A 1 95 ? 26.819 -0.568 -43.867 1.00 95.25 95 ALA A C 1
ATOM 741 O O . ALA A 1 95 ? 26.300 -0.961 -42.820 1.00 95.25 95 ALA A O 1
ATOM 742 N N . SER A 1 96 ? 27.897 0.219 -43.874 1.00 95.62 96 SER A N 1
ATOM 743 C CA . SER A 1 96 ? 28.585 0.687 -42.664 1.00 95.62 96 SER A CA 1
ATOM 744 C C . SER A 1 96 ? 27.694 1.594 -41.814 1.00 95.62 96 SER A C 1
ATOM 746 O O . SER A 1 96 ? 27.634 1.440 -40.594 1.00 95.62 96 SER A O 1
ATOM 748 N N . GLU A 1 97 ? 26.931 2.486 -42.447 1.00 96.56 97 GLU A N 1
ATOM 749 C CA . GLU A 1 97 ? 25.944 3.327 -41.766 1.00 96.56 97 GLU A CA 1
ATOM 750 C C . GLU A 1 97 ? 24.816 2.498 -41.143 1.00 96.56 97 GLU A C 1
ATOM 752 O O . GLU A 1 97 ? 24.489 2.691 -39.969 1.00 96.56 97 GLU A O 1
ATOM 757 N N . ARG A 1 98 ? 24.241 1.535 -41.881 1.00 94.94 98 ARG A N 1
ATOM 758 C CA . ARG A 1 98 ? 23.203 0.632 -41.347 1.00 94.94 98 ARG A CA 1
ATOM 759 C C . ARG A 1 98 ? 23.725 -0.199 -40.176 1.00 94.94 98 ARG A C 1
ATOM 761 O O . ARG A 1 98 ? 23.034 -0.311 -39.163 1.00 94.94 98 ARG A O 1
ATOM 768 N N . LYS A 1 99 ? 24.953 -0.721 -40.264 1.00 96.25 99 LYS A N 1
ATOM 769 C CA . LYS A 1 99 ? 25.629 -1.399 -39.149 1.00 96.25 99 LYS A CA 1
ATOM 770 C C . LYS A 1 99 ? 25.743 -0.476 -37.932 1.00 96.25 99 LYS A C 1
ATOM 772 O O . LYS A 1 99 ? 25.342 -0.876 -36.841 1.00 96.25 99 LYS A O 1
ATOM 777 N N . GLY A 1 100 ? 26.222 0.755 -38.118 1.00 95.94 100 GLY A N 1
ATOM 778 C CA . GLY A 1 100 ? 26.342 1.742 -37.041 1.00 95.94 100 GLY A CA 1
ATOM 779 C C . GLY A 1 100 ? 24.998 2.069 -36.380 1.00 95.94 100 GLY A C 1
ATOM 780 O O . GLY A 1 100 ? 24.906 2.128 -35.157 1.00 95.94 100 GLY A O 1
ATOM 781 N N . GLN A 1 101 ? 23.921 2.188 -37.163 1.00 94.44 101 GLN A N 1
ATOM 782 C CA . GLN A 1 101 ? 22.565 2.394 -36.637 1.00 94.44 101 GLN A CA 1
ATOM 783 C C . GLN A 1 101 ? 22.070 1.205 -35.801 1.00 94.44 101 GLN A C 1
ATOM 785 O O . GLN A 1 101 ? 21.414 1.399 -34.777 1.00 94.44 101 GLN A O 1
ATOM 790 N N . LEU A 1 102 ? 22.361 -0.029 -36.221 1.00 93.38 102 LEU A N 1
ATOM 791 C CA . LEU A 1 102 ? 22.002 -1.236 -35.471 1.00 93.38 102 LEU A CA 1
ATOM 792 C C . LEU A 1 102 ? 22.832 -1.374 -34.190 1.00 93.38 102 LEU A C 1
ATOM 794 O O . LEU A 1 102 ? 22.280 -1.729 -33.152 1.00 93.38 102 LEU A O 1
ATOM 798 N N . GLN A 1 103 ? 24.124 -1.043 -34.240 1.00 94.50 103 GLN A N 1
ATOM 799 C CA . GLN A 1 103 ? 25.003 -1.016 -33.068 1.00 94.50 103 GLN A CA 1
ATOM 800 C C . GLN A 1 103 ? 24.549 0.033 -32.050 1.00 94.50 103 GLN A C 1
ATOM 802 O O . GLN A 1 103 ? 24.401 -0.295 -30.878 1.00 94.50 103 GLN A O 1
ATOM 807 N N . ALA A 1 104 ? 24.197 1.242 -32.493 1.00 92.69 104 ALA A N 1
ATOM 808 C CA . ALA A 1 104 ? 23.646 2.274 -31.617 1.00 92.69 104 ALA A CA 1
ATOM 809 C C . ALA A 1 104 ? 22.322 1.838 -30.959 1.00 92.69 104 ALA A C 1
ATOM 811 O O . ALA A 1 104 ? 22.092 2.102 -29.780 1.00 92.69 104 ALA A O 1
ATOM 812 N N . LYS A 1 105 ? 21.453 1.121 -31.689 1.00 90.69 105 LYS A N 1
ATOM 813 C CA . LYS A 1 105 ? 20.228 0.524 -31.119 1.00 90.69 105 LYS A CA 1
ATOM 814 C C . LYS A 1 105 ? 20.537 -0.576 -30.100 1.00 90.69 105 LYS A C 1
ATOM 816 O O . LYS A 1 105 ? 19.824 -0.695 -29.105 1.00 90.69 105 LYS A O 1
ATOM 821 N N . LEU A 1 106 ? 21.587 -1.363 -30.339 1.00 91.12 106 LEU A N 1
ATOM 822 C CA . LEU A 1 106 ? 22.039 -2.417 -29.433 1.00 91.12 106 LEU A CA 1
ATOM 823 C C . LEU A 1 106 ? 22.621 -1.845 -28.134 1.00 91.12 106 LEU A C 1
ATOM 825 O O . LEU A 1 106 ? 22.250 -2.299 -27.054 1.00 91.12 106 LEU A O 1
ATOM 829 N N . GLU A 1 107 ? 23.460 -0.815 -28.231 1.00 89.75 107 GLU A N 1
ATOM 830 C CA . GLU A 1 107 ? 24.032 -0.093 -27.087 1.00 89.75 107 GLU A CA 1
ATOM 831 C C . GLU A 1 107 ? 22.969 0.684 -26.302 1.00 89.75 107 GLU A C 1
ATOM 833 O O . GLU A 1 107 ? 22.990 0.694 -25.072 1.00 89.75 107 GLU A O 1
ATOM 838 N N . GLY A 1 108 ? 21.995 1.279 -26.999 1.00 87.00 108 GLY A N 1
ATOM 839 C CA . GLY A 1 108 ? 20.862 1.973 -26.384 1.00 87.00 108 GLY A CA 1
ATOM 840 C C . GLY A 1 108 ? 19.904 1.052 -25.624 1.00 87.00 108 GLY A C 1
ATOM 841 O O . GLY A 1 108 ? 19.091 1.528 -24.835 1.00 87.00 108 GLY A O 1
ATOM 842 N N . GLY A 1 109 ? 19.986 -0.268 -25.825 1.00 83.69 109 GLY A N 1
ATOM 843 C CA . GLY A 1 109 ? 19.188 -1.243 -25.084 1.00 83.69 109 GLY A CA 1
ATOM 844 C C . GLY A 1 109 ? 17.696 -1.274 -25.449 1.00 83.69 109 GLY A C 1
ATOM 845 O O . GLY A 1 109 ? 16.916 -1.929 -24.744 1.00 83.69 109 GLY A O 1
ATOM 846 N N . ASP A 1 110 ? 17.310 -0.587 -26.528 1.00 77.62 110 ASP A N 1
ATOM 847 C CA . ASP A 1 110 ? 15.934 -0.370 -26.983 1.00 77.62 110 ASP A CA 1
ATOM 848 C C . ASP A 1 110 ? 15.502 -1.455 -27.981 1.00 77.62 110 ASP A C 1
ATOM 850 O O . ASP A 1 110 ? 15.438 -1.262 -29.194 1.00 77.62 110 ASP A O 1
ATOM 854 N N . PHE A 1 111 ? 15.205 -2.635 -27.438 1.00 81.94 111 PHE A N 1
ATOM 855 C CA . PHE A 1 111 ? 14.817 -3.823 -28.214 1.00 81.94 111 PHE A CA 1
ATOM 856 C C . PHE A 1 111 ? 13.309 -4.043 -28.292 1.00 81.94 111 PHE A C 1
ATOM 858 O O . PHE A 1 111 ? 12.816 -4.781 -29.142 1.00 81.94 111 PHE A O 1
ATOM 865 N N . LEU A 1 112 ? 12.587 -3.453 -27.345 1.00 82.31 112 LEU A N 1
ATOM 866 C CA . LEU A 1 112 ? 11.165 -3.669 -27.142 1.00 82.31 112 LEU A CA 1
ATOM 867 C C . LEU A 1 112 ? 10.360 -2.514 -27.751 1.00 82.31 112 LEU A C 1
ATOM 869 O O . LEU A 1 112 ? 10.791 -1.354 -27.684 1.00 82.31 112 LEU A O 1
ATOM 873 N N . PRO A 1 113 ? 9.152 -2.797 -28.271 1.00 85.62 113 PRO A N 1
ATOM 874 C CA . PRO A 1 113 ? 8.176 -1.764 -28.587 1.00 85.62 113 PRO A CA 1
ATOM 875 C C . PRO A 1 113 ? 7.970 -0.815 -27.394 1.00 85.62 113 PRO A C 1
ATOM 877 O O . PRO A 1 113 ? 8.090 -1.247 -26.245 1.00 85.62 113 PRO A O 1
ATOM 880 N N . PRO A 1 114 ? 7.633 0.470 -27.619 1.00 86.69 114 PRO A N 1
ATOM 881 C CA . PRO A 1 114 ? 7.374 1.409 -26.523 1.00 86.69 114 PRO A CA 1
ATOM 882 C C . PRO A 1 114 ? 6.313 0.879 -25.546 1.00 86.69 114 PRO A C 1
ATOM 884 O O . PRO A 1 114 ? 6.524 0.948 -24.343 1.00 86.69 114 PRO A O 1
ATOM 887 N N . ALA A 1 115 ? 5.263 0.225 -26.053 1.00 90.50 115 ALA A N 1
ATOM 888 C CA . ALA A 1 115 ? 4.231 -0.405 -25.230 1.00 90.50 115 ALA A CA 1
ATOM 889 C C . ALA A 1 115 ? 4.781 -1.480 -24.271 1.00 90.50 115 ALA A C 1
ATOM 891 O O . ALA A 1 115 ? 4.419 -1.497 -23.099 1.00 90.50 115 ALA A O 1
ATOM 892 N N . ASP A 1 116 ? 5.687 -2.343 -24.738 1.00 90.38 116 ASP A N 1
ATOM 893 C CA . ASP A 1 116 ? 6.280 -3.393 -23.903 1.00 90.38 116 ASP A CA 1
ATOM 894 C C . ASP A 1 116 ? 7.295 -2.816 -22.899 1.00 90.38 116 ASP A C 1
ATOM 896 O O . ASP A 1 116 ? 7.457 -3.352 -21.804 1.00 90.38 116 ASP A O 1
ATOM 900 N N . ARG A 1 117 ? 7.967 -1.705 -23.238 1.00 90.00 117 ARG A N 1
ATOM 901 C CA . ARG A 1 117 ? 8.833 -0.970 -22.297 1.00 90.00 117 ARG A CA 1
ATOM 902 C C . ARG A 1 117 ? 8.024 -0.313 -21.187 1.00 90.00 117 ARG A C 1
ATOM 904 O O . ARG A 1 117 ? 8.417 -0.383 -20.027 1.00 90.00 117 ARG A O 1
ATOM 911 N N . ASP A 1 118 ? 6.899 0.298 -21.536 1.00 92.56 118 ASP A N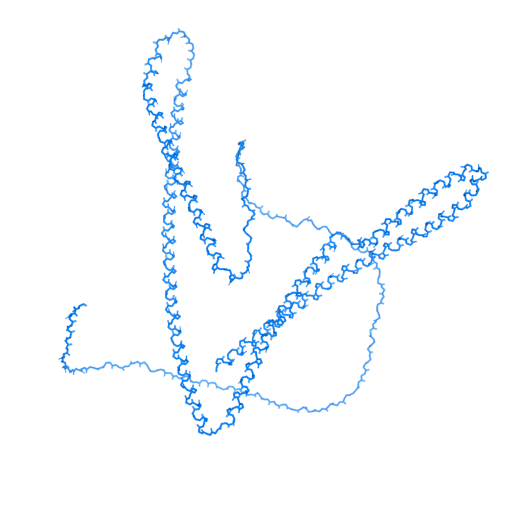 1
ATOM 912 C CA . ASP A 1 118 ? 5.995 0.893 -20.557 1.00 92.56 118 ASP A CA 1
ATOM 913 C C . ASP A 1 118 ? 5.351 -0.187 -19.680 1.00 92.56 118 ASP A C 1
ATOM 915 O O . ASP A 1 118 ? 5.267 -0.010 -18.469 1.00 92.56 118 ASP A O 1
ATOM 919 N N . ALA A 1 119 ? 5.002 -1.343 -20.252 1.00 93.88 119 ALA A N 1
ATOM 920 C CA . ALA A 1 119 ? 4.553 -2.502 -19.485 1.00 93.88 119 ALA A CA 1
ATOM 921 C C . ALA A 1 119 ? 5.638 -3.021 -18.524 1.00 93.88 119 ALA A C 1
ATOM 923 O O . ALA A 1 119 ? 5.337 -3.308 -17.371 1.00 93.88 119 ALA A O 1
ATOM 924 N N . ALA A 1 120 ? 6.903 -3.102 -18.954 1.00 92.56 120 ALA A N 1
ATOM 925 C CA . ALA A 1 120 ? 8.006 -3.501 -18.078 1.00 92.56 120 ALA A CA 1
ATOM 926 C C . ALA A 1 120 ? 8.183 -2.527 -16.900 1.00 92.56 120 ALA A C 1
ATOM 928 O O . ALA A 1 120 ? 8.273 -2.975 -15.761 1.00 92.56 120 ALA A O 1
ATOM 929 N N . ARG A 1 121 ? 8.125 -1.211 -17.156 1.00 93.69 121 ARG A N 1
ATOM 930 C CA . ARG A 1 121 ? 8.163 -0.182 -16.101 1.00 93.69 121 ARG A CA 1
ATOM 931 C C . ARG A 1 121 ? 7.000 -0.316 -15.121 1.00 93.69 121 ARG A C 1
ATOM 933 O O . ARG A 1 121 ? 7.212 -0.268 -13.921 1.00 93.69 121 ARG A O 1
ATOM 940 N N . GLN A 1 122 ? 5.785 -0.546 -15.619 1.00 96.38 122 GLN A N 1
ATOM 941 C CA . GLN A 1 122 ? 4.615 -0.764 -14.763 1.00 96.38 122 GLN A CA 1
ATOM 942 C C . GLN A 1 122 ? 4.761 -2.010 -13.879 1.00 96.38 122 GLN A C 1
ATOM 944 O O . GLN A 1 122 ? 4.282 -2.015 -12.748 1.00 96.38 122 GLN A O 1
ATOM 949 N N . LEU A 1 123 ? 5.403 -3.071 -14.380 1.00 96.44 123 LEU A N 1
ATOM 950 C CA . LEU A 1 123 ? 5.685 -4.272 -13.591 1.00 96.44 123 LEU A CA 1
ATOM 951 C C . LEU A 1 123 ? 6.785 -4.036 -12.547 1.00 96.44 123 LEU A C 1
ATOM 953 O O . LEU A 1 123 ? 6.691 -4.601 -11.459 1.00 96.44 123 LEU A O 1
ATOM 957 N N . ASP A 1 124 ? 7.789 -3.208 -12.846 1.00 95.81 124 ASP A N 1
ATOM 958 C CA . ASP A 1 124 ? 8.792 -2.769 -11.866 1.00 95.81 124 ASP A CA 1
ATOM 959 C C . ASP A 1 124 ? 8.127 -1.943 -10.749 1.00 95.81 124 ASP A C 1
ATOM 961 O O . ASP A 1 124 ? 8.224 -2.322 -9.584 1.00 95.81 124 ASP A O 1
ATOM 965 N N . ASP A 1 125 ? 7.329 -0.926 -11.098 1.00 97.50 125 ASP A N 1
ATOM 966 C CA . ASP A 1 125 ? 6.576 -0.110 -10.131 1.00 97.50 125 ASP A CA 1
ATOM 967 C C . ASP A 1 125 ? 5.635 -0.970 -9.263 1.00 97.50 125 ASP A C 1
ATOM 969 O O . ASP A 1 125 ? 5.490 -0.758 -8.056 1.00 97.50 125 ASP A O 1
ATOM 973 N N . ALA A 1 126 ? 4.980 -1.967 -9.869 1.00 97.50 126 ALA A N 1
ATOM 974 C CA . ALA A 1 126 ? 4.127 -2.907 -9.149 1.00 97.50 126 ALA A CA 1
ATOM 975 C C . ALA A 1 126 ? 4.927 -3.828 -8.214 1.00 97.50 126 ALA A C 1
ATOM 977 O O . ALA A 1 126 ? 4.429 -4.180 -7.146 1.00 97.50 126 ALA A O 1
ATOM 978 N N . THR A 1 127 ? 6.146 -4.217 -8.598 1.00 96.38 127 THR A N 1
ATOM 979 C CA . THR A 1 127 ? 7.038 -5.021 -7.750 1.00 96.38 127 THR A CA 1
ATOM 980 C C . THR A 1 127 ? 7.467 -4.214 -6.529 1.00 96.38 127 THR A C 1
ATOM 982 O O . THR A 1 127 ? 7.270 -4.685 -5.412 1.00 96.38 127 THR A O 1
ATOM 985 N N . ASP A 1 128 ? 7.917 -2.972 -6.725 1.00 98.00 128 ASP A N 1
ATOM 986 C CA . ASP A 1 128 ? 8.314 -2.068 -5.638 1.00 98.00 128 ASP A CA 1
ATOM 987 C C . ASP A 1 128 ? 7.154 -1.805 -4.664 1.00 98.00 128 ASP A C 1
ATOM 989 O O . ASP A 1 128 ? 7.331 -1.803 -3.442 1.00 98.00 128 ASP A O 1
ATOM 993 N N . ALA A 1 129 ? 5.935 -1.634 -5.188 1.00 98.06 129 ALA A N 1
ATOM 994 C CA . ALA A 1 129 ? 4.741 -1.481 -4.363 1.00 98.06 129 ALA A CA 1
ATOM 995 C C . ALA A 1 129 ? 4.448 -2.736 -3.521 1.00 98.06 129 ALA A C 1
ATOM 997 O O . ALA A 1 129 ? 4.157 -2.623 -2.328 1.00 98.06 129 ALA A O 1
ATOM 998 N N . ILE A 1 130 ? 4.538 -3.932 -4.118 1.00 97.62 130 ILE A N 1
ATOM 999 C CA . ILE A 1 130 ? 4.323 -5.196 -3.399 1.00 97.62 130 ILE A CA 1
ATOM 1000 C C . ILE A 1 130 ? 5.415 -5.419 -2.347 1.00 97.62 130 ILE A C 1
ATOM 1002 O O . ILE A 1 130 ? 5.099 -5.860 -1.242 1.00 97.62 130 ILE A O 1
ATOM 1006 N N . ASP A 1 131 ? 6.672 -5.100 -2.648 1.00 97.06 131 ASP A N 1
ATOM 1007 C CA . ASP A 1 131 ? 7.782 -5.258 -1.708 1.00 97.06 131 ASP A CA 1
ATOM 1008 C C . ASP A 1 131 ? 7.633 -4.318 -0.503 1.00 97.06 131 ASP A C 1
ATOM 1010 O O . ASP A 1 131 ? 7.741 -4.775 0.637 1.00 97.06 131 ASP A O 1
ATOM 1014 N N . ALA A 1 132 ? 7.238 -3.059 -0.717 1.00 98.06 132 ALA A N 1
ATOM 1015 C CA . ALA A 1 132 ? 6.923 -2.133 0.373 1.00 98.06 132 ALA A CA 1
ATOM 1016 C C . ALA A 1 132 ? 5.758 -2.634 1.253 1.00 98.06 132 ALA A C 1
ATOM 1018 O O . ALA A 1 132 ? 5.797 -2.539 2.485 1.00 98.06 132 ALA A O 1
ATOM 1019 N N . GLU A 1 133 ? 4.713 -3.209 0.647 1.00 97.94 133 GLU A N 1
ATOM 1020 C CA . GLU A 1 133 ? 3.623 -3.830 1.406 1.00 97.94 133 GLU A CA 1
ATOM 1021 C C . GLU A 1 133 ? 4.083 -5.081 2.175 1.00 97.94 133 GLU A C 1
ATOM 1023 O O . GLU A 1 133 ? 3.653 -5.302 3.312 1.00 97.94 133 GLU A O 1
ATOM 1028 N N . LEU A 1 134 ? 4.964 -5.900 1.594 1.00 96.75 134 LEU A N 1
ATOM 1029 C CA . LEU A 1 134 ? 5.532 -7.077 2.252 1.00 96.75 134 LEU A CA 1
ATOM 1030 C C . LEU A 1 134 ? 6.435 -6.699 3.430 1.00 96.75 134 LEU A C 1
ATOM 1032 O O . LEU A 1 134 ? 6.381 -7.391 4.450 1.00 96.75 134 LEU A O 1
ATOM 1036 N N . GLU A 1 135 ? 7.215 -5.623 3.329 1.00 97.94 135 GLU A N 1
ATOM 1037 C CA . GLU A 1 135 ? 8.015 -5.076 4.431 1.00 97.94 135 GLU A CA 1
ATOM 1038 C C . GLU A 1 135 ? 7.121 -4.613 5.585 1.00 97.94 135 GLU A C 1
ATOM 1040 O O . GLU A 1 135 ? 7.292 -5.066 6.721 1.00 97.94 135 GLU A O 1
ATOM 1045 N N . TYR A 1 136 ? 6.077 -3.832 5.293 1.00 97.75 136 TYR A N 1
ATOM 1046 C CA . TYR A 1 136 ? 5.087 -3.435 6.297 1.00 97.75 136 TYR A CA 1
ATOM 1047 C C . TYR A 1 136 ? 4.406 -4.648 6.954 1.00 97.75 136 TYR A C 1
ATOM 1049 O O . TYR A 1 136 ? 4.210 -4.710 8.176 1.00 97.75 136 TYR A O 1
ATOM 1057 N N . LEU A 1 137 ? 4.038 -5.658 6.159 1.00 97.56 137 LEU A N 1
ATOM 1058 C CA . LEU A 1 137 ? 3.481 -6.893 6.702 1.00 97.56 137 LEU A CA 1
ATOM 1059 C C . LEU A 1 137 ? 4.504 -7.664 7.543 1.00 97.56 137 LEU A C 1
ATOM 1061 O O . LEU A 1 137 ? 4.127 -8.251 8.552 1.00 97.56 137 LEU A O 1
ATOM 1065 N N . ALA A 1 138 ? 5.784 -7.663 7.181 1.00 97.12 138 ALA A N 1
ATOM 1066 C CA . ALA A 1 138 ? 6.828 -8.313 7.964 1.00 97.12 138 ALA A CA 1
ATOM 1067 C C . ALA A 1 138 ? 7.010 -7.645 9.337 1.00 97.12 138 ALA A C 1
ATOM 1069 O O . ALA A 1 138 ? 7.067 -8.354 10.345 1.00 97.12 138 ALA A O 1
ATOM 1070 N N . GLU A 1 139 ? 7.026 -6.311 9.388 1.00 97.38 139 GLU A N 1
ATOM 1071 C CA . GLU A 1 139 ? 7.094 -5.532 10.631 1.00 97.38 139 GLU A CA 1
ATOM 1072 C C . GLU A 1 139 ? 5.844 -5.714 11.501 1.00 97.38 139 GLU A C 1
ATOM 1074 O O . GLU A 1 139 ? 5.928 -5.929 12.709 1.00 97.38 139 GLU A O 1
ATOM 1079 N N . SER A 1 140 ? 4.655 -5.694 10.898 1.00 95.44 140 SER A N 1
ATOM 1080 C CA . SER A 1 140 ? 3.417 -5.925 11.653 1.00 95.44 140 SER A CA 1
ATOM 1081 C C . SER A 1 140 ?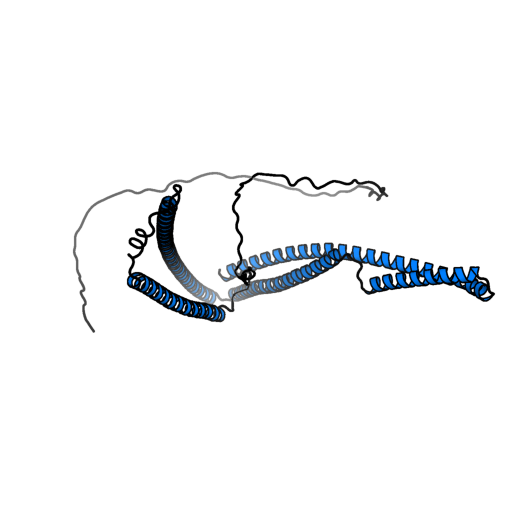 3.309 -7.363 12.175 1.00 95.44 140 SER A C 1
ATOM 1083 O O . SER A 1 140 ? 2.843 -7.575 13.296 1.00 95.44 140 SER A O 1
ATOM 1085 N N . ILE A 1 141 ? 3.791 -8.358 11.421 1.00 95.44 141 ILE A N 1
ATOM 1086 C CA . ILE A 1 141 ? 3.873 -9.751 11.881 1.00 95.44 141 ILE A CA 1
ATOM 1087 C C . ILE A 1 141 ? 4.888 -9.891 13.018 1.00 95.44 141 ILE A C 1
ATOM 1089 O O . ILE A 1 141 ? 4.615 -10.626 13.967 1.00 95.44 141 ILE A O 1
ATOM 1093 N N . SER A 1 142 ? 6.051 -9.235 12.949 1.00 94.81 142 SER A N 1
ATOM 1094 C CA . SER A 1 142 ? 7.047 -9.304 14.026 1.00 94.81 142 SER A CA 1
ATOM 1095 C C . SER A 1 142 ? 6.517 -8.666 15.313 1.00 94.81 142 SER A C 1
ATOM 1097 O O . SER A 1 142 ? 6.625 -9.285 16.372 1.00 94.81 142 SER A O 1
ATOM 1099 N N . ALA A 1 143 ? 5.835 -7.522 15.215 1.00 93.81 143 ALA A N 1
ATOM 1100 C CA . ALA A 1 143 ? 5.169 -6.878 16.344 1.00 93.81 143 ALA A CA 1
ATOM 1101 C C . ALA A 1 143 ? 4.068 -7.765 16.955 1.00 93.81 143 ALA A C 1
ATOM 1103 O O . ALA A 1 143 ? 4.027 -7.958 18.171 1.00 93.81 143 ALA A O 1
ATOM 1104 N N . ALA A 1 144 ? 3.211 -8.370 16.125 1.00 92.69 144 ALA A N 1
ATOM 1105 C CA . ALA A 1 144 ? 2.175 -9.291 16.595 1.00 92.69 144 ALA A CA 1
ATOM 1106 C C . ALA A 1 144 ? 2.775 -10.540 17.270 1.00 92.69 144 ALA A C 1
ATOM 1108 O O . ALA A 1 144 ? 2.307 -10.962 18.327 1.00 92.69 144 ALA A O 1
ATOM 1109 N N . LYS A 1 145 ? 3.853 -11.107 16.708 1.00 93.56 145 LYS A N 1
ATOM 1110 C CA . LYS A 1 145 ? 4.594 -12.228 17.315 1.00 93.56 145 LYS A CA 1
ATOM 1111 C C . LYS A 1 145 ? 5.187 -11.853 18.666 1.00 93.56 145 LYS A C 1
ATOM 1113 O O . LYS A 1 145 ? 5.103 -12.648 19.600 1.00 93.56 145 LYS A O 1
ATOM 1118 N N . GLN A 1 146 ? 5.769 -10.661 18.771 1.00 92.62 146 GLN A N 1
ATOM 1119 C CA . GLN A 1 146 ? 6.323 -10.171 20.024 1.00 92.62 146 GLN A CA 1
ATOM 1120 C C . GLN A 1 146 ? 5.227 -10.065 21.092 1.00 92.62 146 GLN A C 1
ATOM 1122 O O . GLN A 1 146 ? 5.398 -10.625 22.173 1.00 92.62 146 GLN A O 1
ATOM 1127 N N . ALA A 1 147 ? 4.072 -9.479 20.768 1.00 89.81 147 ALA A N 1
ATOM 1128 C CA . ALA A 1 147 ? 2.945 -9.375 21.697 1.00 89.81 147 ALA A CA 1
ATOM 1129 C C . ALA A 1 147 ? 2.443 -10.747 22.196 1.00 89.81 147 ALA A C 1
ATOM 1131 O O . ALA A 1 147 ? 2.171 -10.915 23.386 1.00 89.81 147 ALA A O 1
ATOM 1132 N N . VAL A 1 148 ? 2.368 -11.752 21.313 1.00 90.38 148 VAL A N 1
ATOM 1133 C CA . VAL A 1 148 ? 2.023 -13.132 21.706 1.00 90.38 148 VAL A CA 1
ATOM 1134 C C . VAL A 1 148 ? 3.091 -13.718 22.634 1.00 90.38 148 VAL A C 1
ATOM 1136 O O . VAL A 1 148 ? 2.753 -14.262 23.684 1.00 90.38 148 VAL A O 1
ATOM 1139 N N . SER A 1 149 ? 4.376 -13.557 22.297 1.00 90.50 149 SER A N 1
ATOM 1140 C CA . SER A 1 149 ? 5.485 -14.077 23.108 1.00 90.50 149 SER A CA 1
ATOM 1141 C C . SER A 1 149 ? 5.578 -13.427 24.494 1.00 90.50 149 SER A C 1
ATOM 1143 O O . SER A 1 149 ? 5.852 -14.108 25.480 1.00 90.50 149 SER A O 1
ATOM 1145 N N . GLU A 1 150 ? 5.290 -12.127 24.599 1.00 89.38 150 GLU A N 1
ATOM 1146 C CA . GLU A 1 150 ? 5.213 -11.407 25.872 1.00 89.38 150 GLU A CA 1
ATOM 1147 C C . GLU A 1 150 ? 4.036 -11.913 26.715 1.00 89.38 150 GLU A C 1
ATOM 1149 O O . GLU A 1 150 ? 4.176 -12.119 27.924 1.00 89.38 150 GLU A O 1
ATOM 1154 N N . GLY A 1 151 ? 2.894 -12.186 26.073 1.00 85.38 151 GLY A N 1
ATOM 1155 C CA . GLY A 1 151 ? 1.744 -12.831 26.705 1.00 85.38 151 GLY A CA 1
ATOM 1156 C C . GLY A 1 151 ? 2.073 -14.222 27.258 1.00 85.38 151 GLY A C 1
ATOM 1157 O O . GLY A 1 151 ? 1.702 -14.533 28.394 1.00 85.38 151 GLY A O 1
ATOM 1158 N N . ASP A 1 152 ? 2.812 -15.030 26.496 1.00 86.06 152 ASP A N 1
ATOM 1159 C CA . ASP A 1 152 ? 3.260 -16.363 26.911 1.00 86.06 152 ASP A CA 1
ATOM 1160 C C . ASP A 1 152 ? 4.279 -16.309 28.050 1.00 86.06 152 ASP A C 1
ATOM 1162 O O . ASP A 1 152 ? 4.115 -17.008 29.052 1.00 86.06 152 ASP A O 1
ATOM 1166 N N . GLY A 1 153 ? 5.277 -15.428 27.963 1.00 86.25 153 GLY A N 1
ATOM 1167 C CA . GLY A 1 153 ? 6.263 -15.235 29.026 1.00 86.25 153 GLY A CA 1
ATOM 1168 C C . GLY A 1 153 ? 5.628 -14.758 30.335 1.00 86.25 153 GLY A C 1
ATOM 1169 O O . GLY A 1 153 ? 5.965 -15.254 31.412 1.00 86.25 153 GLY A O 1
ATOM 1170 N N . ALA A 1 154 ? 4.654 -13.846 30.265 1.00 84.88 154 ALA A N 1
ATOM 1171 C CA . ALA A 1 154 ? 3.907 -13.394 31.437 1.00 84.88 154 ALA A CA 1
ATOM 1172 C C . ALA A 1 154 ? 3.060 -14.521 32.056 1.00 84.88 154 ALA A C 1
ATOM 1174 O O . ALA A 1 154 ? 3.027 -14.669 33.283 1.00 84.88 154 ALA A O 1
ATOM 1175 N N . ALA A 1 155 ? 2.397 -15.333 31.225 1.00 84.19 155 ALA A N 1
ATOM 1176 C CA . ALA A 1 155 ? 1.623 -16.483 31.681 1.00 84.19 155 ALA A CA 1
ATOM 1177 C C . ALA A 1 155 ? 2.517 -17.553 32.329 1.00 84.19 155 ALA A C 1
ATOM 1179 O O . ALA A 1 155 ? 2.170 -18.095 33.382 1.00 84.19 155 ALA A O 1
ATOM 1180 N N . GLU A 1 156 ? 3.687 -17.821 31.751 1.00 86.31 156 GLU A N 1
ATOM 1181 C CA . GLU A 1 156 ? 4.648 -18.783 32.282 1.00 86.31 156 GLU A CA 1
ATOM 1182 C C . GLU A 1 156 ? 5.262 -18.305 33.605 1.00 86.31 156 GLU A C 1
ATOM 1184 O O . GLU A 1 156 ? 5.302 -19.062 34.576 1.00 86.31 156 GLU A O 1
ATOM 1189 N N . ALA A 1 157 ? 5.675 -17.036 33.689 1.00 85.12 157 ALA A N 1
ATOM 1190 C CA . ALA A 1 157 ? 6.208 -16.441 34.914 1.00 85.12 157 ALA A CA 1
ATOM 1191 C C . ALA A 1 157 ? 5.179 -16.465 36.055 1.00 85.12 157 ALA A C 1
ATOM 1193 O O . ALA A 1 157 ? 5.521 -16.770 37.200 1.00 85.12 157 ALA A O 1
ATOM 1194 N N . PHE A 1 158 ? 3.908 -16.197 35.746 1.00 83.19 158 PHE A N 1
ATOM 1195 C CA . PHE A 1 158 ? 2.811 -16.353 36.699 1.00 83.19 158 PHE A CA 1
ATOM 1196 C C . PHE A 1 158 ? 2.626 -17.820 37.119 1.00 83.19 158 PHE A C 1
ATOM 1198 O O . PHE A 1 158 ? 2.504 -18.117 38.309 1.00 83.19 158 PHE A O 1
ATOM 1205 N N . GLY A 1 159 ? 2.662 -18.751 36.162 1.00 85.75 159 GLY A N 1
ATOM 1206 C CA . GLY A 1 159 ? 2.573 -20.190 36.413 1.00 85.75 159 GLY A CA 1
ATOM 1207 C C . GLY A 1 159 ? 3.709 -20.730 37.289 1.00 85.75 159 GLY A C 1
ATOM 1208 O O . GLY A 1 159 ? 3.468 -21.563 38.155 1.00 85.75 159 GLY A O 1
ATOM 1209 N N . ARG A 1 160 ? 4.943 -20.243 37.112 1.00 87.69 160 ARG A N 1
ATOM 1210 C CA . ARG A 1 160 ? 6.085 -20.603 37.969 1.00 87.69 160 ARG A CA 1
ATOM 1211 C C . ARG A 1 160 ? 5.897 -20.079 39.389 1.00 87.69 160 ARG A C 1
ATOM 1213 O O . ARG A 1 160 ? 5.879 -20.876 40.319 1.00 87.69 160 ARG A O 1
ATOM 1220 N N . ARG A 1 161 ? 5.627 -18.776 39.541 1.00 84.44 161 ARG A N 1
ATOM 1221 C CA . ARG A 1 161 ? 5.402 -18.156 40.858 1.00 84.44 161 ARG A CA 1
ATOM 1222 C C . ARG A 1 161 ? 4.295 -18.860 41.625 1.00 84.44 161 ARG A C 1
ATOM 1224 O O . ARG A 1 161 ? 4.485 -19.178 42.783 1.00 84.44 161 ARG A O 1
ATOM 1231 N N . THR A 1 162 ? 3.168 -19.160 40.980 1.00 83.69 162 THR A N 1
ATOM 1232 C CA . THR A 1 162 ? 2.038 -19.839 41.639 1.00 83.69 162 THR A CA 1
ATOM 1233 C C . THR A 1 162 ? 2.350 -21.262 42.106 1.00 83.69 162 THR A C 1
ATOM 1235 O O . THR A 1 162 ? 1.776 -21.686 43.104 1.00 83.69 162 THR A O 1
ATOM 1238 N N . ARG A 1 163 ? 3.269 -21.987 41.452 1.00 87.31 163 ARG A N 1
ATOM 1239 C CA . ARG A 1 163 ? 3.737 -23.310 41.916 1.00 87.31 163 ARG A CA 1
ATOM 1240 C C . ARG A 1 163 ? 4.680 -23.225 43.118 1.00 87.31 163 ARG A C 1
ATOM 1242 O O . ARG A 1 163 ? 4.794 -24.198 43.852 1.00 87.31 163 ARG A O 1
ATOM 1249 N N . GLU A 1 164 ? 5.354 -22.093 43.298 1.00 89.56 164 GLU A N 1
ATOM 1250 C CA . GLU A 1 164 ? 6.343 -21.862 44.360 1.00 89.56 164 GLU A CA 1
ATOM 1251 C C . GLU A 1 164 ? 5.717 -21.331 45.666 1.00 89.56 164 GLU A C 1
ATOM 1253 O O . GLU A 1 164 ? 6.395 -21.285 46.690 1.00 89.56 164 GLU A O 1
ATOM 1258 N N . LEU A 1 165 ? 4.433 -20.946 45.662 1.00 90.75 165 LEU A N 1
ATOM 1259 C CA . LEU A 1 165 ? 3.754 -20.373 46.833 1.00 90.75 165 LEU A CA 1
ATOM 1260 C C . LEU A 1 165 ? 3.396 -21.425 47.891 1.00 90.75 165 LEU A C 1
ATOM 1262 O O . LEU A 1 165 ? 2.915 -22.518 47.590 1.00 90.75 165 LEU A O 1
ATOM 1266 N N . SER A 1 166 ? 3.503 -21.038 49.161 1.00 91.12 166 SER A N 1
ATOM 1267 C CA . SER A 1 166 ? 2.941 -21.791 50.284 1.00 91.12 166 SER A CA 1
ATOM 1268 C C . SER A 1 166 ? 1.405 -21.725 50.313 1.00 91.12 166 SER A C 1
ATOM 1270 O O . SER A 1 166 ? 0.765 -20.886 49.670 1.00 91.12 166 SER A O 1
ATOM 1272 N N . ALA A 1 167 ? 0.768 -22.589 51.111 1.00 89.94 167 ALA A N 1
ATOM 1273 C CA . ALA A 1 167 ? -0.692 -22.617 51.233 1.00 89.94 167 ALA A CA 1
ATOM 1274 C C . ALA A 1 167 ? -1.285 -21.309 51.800 1.00 89.94 167 ALA A C 1
ATOM 1276 O O . ALA A 1 167 ? -2.387 -20.917 51.413 1.00 89.94 167 ALA A O 1
ATOM 1277 N N . ALA A 1 168 ? -0.572 -20.625 52.702 1.00 90.19 168 ALA A N 1
ATOM 1278 C CA . ALA A 1 168 ? -1.008 -19.342 53.258 1.00 90.19 168 ALA A CA 1
ATOM 1279 C C . ALA A 1 168 ? -0.917 -18.216 52.214 1.00 90.19 168 ALA A C 1
ATOM 1281 O O . ALA A 1 168 ? -1.866 -17.449 52.050 1.00 90.19 168 ALA A O 1
ATOM 1282 N N . GLU A 1 169 ? 0.177 -18.169 51.452 1.00 92.00 169 GLU A N 1
ATOM 1283 C CA . GLU A 1 169 ? 0.375 -17.191 50.375 1.00 92.00 169 GLU A CA 1
ATOM 1284 C C . GLU A 1 169 ? -0.610 -17.411 49.222 1.00 92.00 169 GLU A C 1
ATOM 1286 O O . GLU A 1 169 ? -1.178 -16.455 48.700 1.00 92.00 169 GLU A O 1
ATOM 1291 N N . SER A 1 170 ? -0.898 -18.670 48.885 1.00 90.56 170 SER A N 1
ATOM 1292 C CA . SER A 1 170 ? -1.907 -19.028 47.883 1.00 90.56 170 SER A CA 1
ATOM 1293 C C . SER A 1 170 ? -3.306 -18.541 48.276 1.00 90.56 170 SER A C 1
ATOM 1295 O O . SER A 1 170 ? -4.041 -18.015 47.440 1.00 90.56 170 SER A O 1
ATOM 1297 N N . ARG A 1 171 ? -3.679 -18.660 49.562 1.00 92.44 171 ARG A N 1
ATOM 1298 C CA . ARG A 1 171 ? -4.952 -18.130 50.083 1.00 92.44 171 ARG A CA 1
ATOM 1299 C C . ARG A 1 171 ? -4.994 -16.602 50.032 1.00 92.44 171 ARG A C 1
ATOM 1301 O O . ARG A 1 171 ? -6.006 -16.051 49.613 1.00 92.44 171 ARG A O 1
ATOM 1308 N N . ALA A 1 172 ? -3.910 -15.925 50.414 1.00 91.75 172 ALA A N 1
ATOM 1309 C CA . ALA A 1 172 ? -3.823 -14.466 50.343 1.00 91.75 172 ALA A CA 1
ATOM 1310 C C . ALA A 1 172 ? -3.931 -13.951 48.895 1.00 91.75 172 ALA A C 1
ATOM 1312 O O . ALA A 1 172 ? -4.669 -13.002 48.626 1.00 91.75 172 ALA A O 1
ATOM 1313 N N . LEU A 1 173 ? -3.266 -14.620 47.949 1.00 90.44 173 LEU A N 1
ATOM 1314 C CA . LEU A 1 173 ? -3.336 -14.288 46.526 1.00 90.44 173 LEU A CA 1
ATOM 1315 C C . LEU A 1 173 ? -4.743 -14.512 45.959 1.00 90.44 173 LEU A C 1
ATOM 1317 O O . LEU A 1 173 ? -5.216 -13.698 45.168 1.00 90.44 173 LEU A O 1
ATOM 1321 N N . LEU A 1 174 ? -5.446 -15.564 46.394 1.00 92.19 174 LEU A N 1
ATOM 1322 C CA . LEU A 1 174 ? -6.841 -15.791 46.015 1.00 92.19 174 LEU A CA 1
ATOM 1323 C C . LEU A 1 174 ? -7.740 -14.636 46.477 1.00 92.19 174 LEU A C 1
ATOM 1325 O O . LEU A 1 174 ? -8.554 -14.159 45.693 1.00 92.19 174 LEU A O 1
ATOM 1329 N N . VAL A 1 175 ? -7.580 -14.161 47.717 1.00 94.31 175 VAL A N 1
ATOM 1330 C CA . VAL A 1 175 ? -8.357 -13.024 48.241 1.00 94.31 175 VAL A CA 1
ATOM 1331 C C . VAL A 1 175 ? -8.107 -11.766 47.404 1.00 94.31 175 VAL A C 1
ATOM 1333 O O . VAL A 1 175 ? -9.063 -11.173 46.910 1.00 94.31 175 VAL A O 1
ATOM 1336 N N . GLN A 1 176 ? -6.845 -11.423 47.131 1.00 92.94 176 GLN A N 1
ATOM 1337 C CA . GLN A 1 176 ? -6.500 -10.285 46.266 1.00 92.94 176 GLN A CA 1
ATOM 1338 C C . GLN A 1 176 ? -7.035 -10.451 44.832 1.00 92.94 176 GLN A C 1
ATOM 1340 O O . GLN A 1 176 ? -7.504 -9.496 44.208 1.00 92.94 176 GLN A O 1
ATOM 1345 N N . TYR A 1 177 ? -7.008 -11.668 44.284 1.00 93.25 177 TYR A N 1
ATOM 1346 C CA . TYR A 1 177 ? -7.597 -11.953 42.978 1.00 93.25 177 TYR A CA 1
ATOM 1347 C C . TYR A 1 177 ? -9.116 -11.743 42.984 1.00 93.25 177 TYR A C 1
ATOM 1349 O O . TYR A 1 177 ? -9.651 -11.125 42.066 1.00 93.25 177 TYR A O 1
ATOM 1357 N N . MET A 1 178 ? -9.813 -12.189 44.029 1.00 96.44 178 MET A N 1
ATOM 1358 C CA . MET A 1 178 ? -11.254 -11.968 44.163 1.00 96.44 178 MET A CA 1
ATOM 1359 C C . MET A 1 178 ? -11.585 -10.479 44.306 1.00 96.44 178 MET A C 1
ATOM 1361 O O . MET A 1 178 ? -12.488 -9.996 43.627 1.00 96.44 178 MET A O 1
ATOM 1365 N N . GLU A 1 179 ? -10.817 -9.717 45.086 1.00 96.56 179 GLU A N 1
ATOM 1366 C CA . GLU A 1 179 ? -10.971 -8.258 45.192 1.00 96.56 179 GLU A CA 1
ATOM 1367 C C . GLU A 1 179 ? -10.761 -7.557 43.841 1.00 96.56 179 GLU A C 1
ATOM 1369 O O . GLU A 1 179 ? -11.574 -6.727 43.424 1.00 96.56 179 GLU A O 1
ATOM 1374 N N . THR A 1 180 ? -9.706 -7.919 43.103 1.00 96.19 180 THR A N 1
ATOM 1375 C CA . THR A 1 180 ? -9.444 -7.349 41.769 1.00 96.19 180 THR A CA 1
ATOM 1376 C C . THR A 1 180 ? -10.493 -7.760 40.737 1.00 96.19 180 THR A C 1
ATOM 1378 O O . THR A 1 180 ? -10.842 -6.947 39.875 1.00 96.19 180 THR A O 1
ATOM 1381 N N . LEU A 1 181 ? -11.041 -8.975 40.826 1.00 97.12 181 LEU A N 1
ATOM 1382 C CA . LEU A 1 181 ? -12.164 -9.423 40.005 1.00 97.12 181 LEU A CA 1
ATOM 1383 C C . LEU A 1 181 ? -13.430 -8.620 40.290 1.00 97.12 181 LEU A C 1
ATOM 1385 O O . LEU A 1 181 ? -14.058 -8.151 39.340 1.00 97.12 181 LEU A O 1
ATOM 1389 N N . ILE A 1 182 ? -13.785 -8.430 41.562 1.00 97.06 182 ILE A N 1
ATOM 1390 C CA . ILE A 1 182 ? -14.941 -7.620 41.967 1.00 97.06 182 ILE A CA 1
ATOM 1391 C C . ILE A 1 182 ? -14.767 -6.194 41.437 1.00 97.06 182 ILE A C 1
ATOM 1393 O O . ILE A 1 182 ? -15.599 -5.719 40.666 1.00 97.06 182 ILE A O 1
ATOM 1397 N N . ALA A 1 183 ? -13.618 -5.565 41.701 1.00 95.75 183 ALA A N 1
ATOM 1398 C CA . ALA A 1 183 ? -13.314 -4.230 41.192 1.00 95.75 183 ALA A CA 1
ATOM 1399 C C . ALA A 1 183 ? -13.304 -4.164 39.651 1.00 95.75 183 ALA A C 1
ATOM 1401 O O . ALA A 1 183 ? -13.641 -3.139 39.060 1.00 95.75 183 ALA A O 1
ATOM 1402 N N . SER A 1 184 ? -12.893 -5.231 38.956 1.00 95.56 184 SER A N 1
ATOM 1403 C CA . SER A 1 184 ? -12.985 -5.318 37.493 1.00 95.56 184 SER A CA 1
ATOM 1404 C C . SER A 1 184 ? -14.438 -5.372 37.024 1.00 95.56 184 SER A C 1
ATOM 1406 O O . SER A 1 184 ? -14.772 -4.692 36.056 1.00 95.56 184 SER A O 1
ATOM 1408 N N . ARG A 1 185 ? -15.290 -6.160 37.686 1.00 97.06 185 ARG A N 1
ATOM 1409 C CA . ARG A 1 185 ? -16.714 -6.281 37.350 1.00 97.06 185 ARG A CA 1
ATOM 1410 C C . ARG A 1 185 ? -17.480 -4.997 37.633 1.00 97.06 185 ARG A C 1
ATOM 1412 O O . ARG A 1 185 ? -18.325 -4.617 36.830 1.00 97.06 185 ARG A O 1
ATOM 1419 N N . ASP A 1 186 ? -17.141 -4.279 38.695 1.00 96.81 186 ASP A N 1
ATOM 1420 C CA . ASP A 1 186 ? -17.757 -2.982 38.976 1.00 96.81 186 ASP A CA 1
ATOM 1421 C C . ASP A 1 186 ? -17.362 -1.928 37.939 1.00 96.81 186 ASP A C 1
ATOM 1423 O O . ASP A 1 186 ? -18.223 -1.194 37.454 1.00 96.81 186 ASP A O 1
ATOM 1427 N N . ARG A 1 187 ? -16.094 -1.906 37.502 1.00 96.62 187 ARG A N 1
ATOM 1428 C CA . ARG A 1 187 ? -15.670 -1.055 36.375 1.00 96.62 187 ARG A CA 1
ATOM 1429 C C . ARG A 1 187 ? -16.378 -1.423 35.071 1.00 96.62 187 ARG A C 1
ATOM 1431 O O . ARG A 1 187 ? -16.748 -0.536 34.313 1.00 96.62 187 ARG A O 1
ATOM 1438 N N . GLU A 1 188 ? -16.576 -2.709 34.797 1.00 95.31 188 GLU A N 1
ATOM 1439 C CA . GLU A 1 188 ? -17.308 -3.173 33.612 1.00 95.31 188 GLU A CA 1
ATOM 1440 C C . GLU A 1 188 ? -18.772 -2.713 33.637 1.00 95.31 188 GLU A C 1
ATOM 1442 O O . GLU A 1 188 ? -19.255 -2.174 32.645 1.00 95.31 188 GLU A O 1
ATOM 1447 N N . ARG A 1 189 ? -19.449 -2.811 34.790 1.00 97.69 189 ARG A N 1
ATOM 1448 C CA . ARG A 1 189 ? -20.805 -2.268 34.986 1.00 97.69 189 ARG A CA 1
ATOM 1449 C C . ARG A 1 189 ? -20.853 -0.749 34.799 1.00 97.69 189 ARG A C 1
ATOM 1451 O O . ARG A 1 189 ? -21.758 -0.250 34.138 1.00 97.69 189 ARG A O 1
ATOM 1458 N N . GLN A 1 190 ? -19.876 -0.013 35.334 1.00 97.19 190 GLN A N 1
ATOM 1459 C CA . GLN A 1 190 ? -19.766 1.440 35.138 1.00 97.19 190 GLN A CA 1
ATOM 1460 C C . GLN A 1 190 ? -19.550 1.808 33.665 1.00 97.19 190 GLN A C 1
ATOM 1462 O O . GLN A 1 190 ? -20.152 2.760 33.172 1.00 97.19 190 GLN A O 1
ATOM 1467 N N . ASN A 1 191 ? -18.717 1.050 32.949 1.00 95.94 191 ASN A N 1
ATOM 1468 C CA . ASN A 1 191 ? -18.501 1.247 31.519 1.00 95.94 191 ASN A CA 1
ATOM 1469 C C . ASN A 1 191 ? -19.766 0.937 30.715 1.00 95.94 191 ASN A C 1
ATOM 1471 O O . ASN A 1 191 ? -20.126 1.732 29.856 1.00 95.94 191 ASN A O 1
ATOM 1475 N N . ALA A 1 192 ? -20.474 -0.154 31.022 1.00 97.12 192 ALA A N 1
ATOM 1476 C CA . ALA A 1 192 ? -21.747 -0.482 30.382 1.00 97.12 192 ALA A CA 1
ATOM 1477 C C . ALA A 1 192 ? -22.793 0.627 30.594 1.00 97.12 192 ALA A C 1
ATOM 1479 O O . ALA A 1 192 ? -23.466 1.029 29.648 1.00 97.12 192 ALA A O 1
ATOM 1480 N N . ALA A 1 193 ? -22.871 1.193 31.804 1.00 97.69 193 ALA A N 1
ATOM 1481 C CA . ALA A 1 193 ? -23.736 2.336 32.087 1.00 97.69 193 ALA A CA 1
ATOM 1482 C C . ALA A 1 193 ? -23.340 3.588 31.279 1.00 97.69 193 ALA A C 1
ATOM 1484 O O . ALA A 1 193 ? -24.207 4.252 30.717 1.00 97.69 193 ALA A O 1
ATOM 1485 N N . ARG A 1 194 ? -22.036 3.887 31.162 1.00 97.88 194 ARG A N 1
ATOM 1486 C CA . ARG A 1 194 ? -21.537 4.993 30.322 1.00 97.88 194 ARG A CA 1
ATOM 1487 C C . ARG A 1 194 ? -21.838 4.792 28.841 1.00 97.88 194 ARG A C 1
ATOM 1489 O O . ARG A 1 194 ? -22.167 5.758 28.163 1.00 97.88 194 ARG A O 1
ATOM 1496 N N . VAL A 1 195 ? -21.722 3.565 28.335 1.00 97.56 195 VAL A N 1
ATOM 1497 C CA . VAL A 1 195 ? -22.072 3.242 26.945 1.00 97.56 195 VAL A CA 1
ATOM 1498 C C . VAL A 1 195 ? -23.559 3.492 26.712 1.00 97.56 195 VAL A C 1
ATOM 1500 O O . VAL A 1 195 ? -23.890 4.228 25.790 1.00 97.56 195 VAL A O 1
ATOM 1503 N N . ALA A 1 196 ? -24.435 2.996 27.590 1.00 97.81 196 ALA A N 1
ATOM 1504 C CA . ALA A 1 196 ? -25.874 3.243 27.488 1.00 97.81 196 ALA A CA 1
ATOM 1505 C C . ALA A 1 196 ? -26.216 4.747 27.527 1.00 97.81 196 ALA A C 1
ATOM 1507 O O . ALA A 1 196 ? -27.046 5.217 26.752 1.00 97.81 196 ALA A O 1
ATOM 1508 N N . GLU A 1 197 ? -25.547 5.531 28.379 1.00 98.19 197 GLU A N 1
ATOM 1509 C CA . GLU A 1 197 ? -25.718 6.989 28.415 1.00 98.19 197 GLU A CA 1
ATOM 1510 C C . GLU A 1 197 ? -25.294 7.654 27.093 1.00 98.19 197 GLU A C 1
ATOM 1512 O O . GLU A 1 197 ? -26.009 8.508 26.563 1.00 98.19 197 GLU A O 1
ATOM 1517 N N . LEU A 1 198 ? -24.144 7.262 26.535 1.00 97.88 198 LEU A N 1
ATOM 1518 C CA . LEU A 1 198 ? -23.661 7.787 25.257 1.00 97.88 198 LEU A CA 1
ATOM 1519 C C . LEU A 1 198 ? -24.572 7.393 24.090 1.00 97.88 198 LEU A C 1
ATOM 1521 O O . LEU A 1 198 ? -24.819 8.220 23.216 1.00 97.88 198 LEU A O 1
ATOM 1525 N N . GLU A 1 199 ? -25.108 6.174 24.083 1.00 98.00 199 GLU A N 1
ATOM 1526 C CA . GLU A 1 199 ? -26.073 5.720 23.079 1.00 98.00 199 GLU A CA 1
ATOM 1527 C C . GLU A 1 199 ? -27.345 6.572 23.094 1.00 98.00 199 GLU A C 1
ATOM 1529 O O . GLU A 1 199 ? -27.807 6.999 22.031 1.00 98.00 199 GLU A O 1
ATOM 1534 N N . VAL A 1 200 ? -27.866 6.896 24.284 1.00 98.31 200 VAL A N 1
ATOM 1535 C CA . VAL A 1 200 ? -29.012 7.805 24.436 1.00 98.31 200 VAL A CA 1
ATOM 1536 C C . VAL A 1 200 ? -28.675 9.199 23.899 1.00 98.31 200 VAL A C 1
ATOM 1538 O O . VAL A 1 200 ? -29.419 9.712 23.064 1.00 98.31 200 VAL A O 1
ATOM 1541 N N . ARG A 1 201 ? -27.523 9.777 24.268 1.00 98.12 201 ARG A N 1
ATOM 1542 C CA . ARG A 1 201 ? -27.086 11.094 23.754 1.00 98.12 201 ARG A CA 1
ATOM 1543 C C . ARG A 1 201 ? -26.917 11.105 22.233 1.00 98.12 201 ARG A C 1
ATOM 1545 O O . ARG A 1 201 ? -27.290 12.068 21.565 1.00 98.12 201 ARG A O 1
ATOM 1552 N N . CYS A 1 202 ? -26.369 10.037 21.655 1.00 97.88 202 CYS A N 1
ATOM 1553 C CA . CYS A 1 202 ? -26.262 9.897 20.205 1.00 97.88 202 CYS A CA 1
ATOM 1554 C C . CYS A 1 202 ? -27.641 9.808 19.541 1.00 97.88 202 CYS A C 1
ATOM 1556 O O . CYS A 1 202 ? -27.840 10.399 18.480 1.00 97.88 202 CYS A O 1
ATOM 1558 N N . ALA A 1 203 ? -28.595 9.092 20.141 1.00 98.00 203 ALA A N 1
ATOM 1559 C CA . ALA A 1 203 ? -29.962 9.013 19.635 1.00 98.00 203 ALA A CA 1
ATOM 1560 C C . ALA A 1 203 ? -30.681 10.372 19.701 1.00 98.00 203 ALA A C 1
ATOM 1562 O O . ALA A 1 203 ? -31.373 10.738 18.753 1.00 98.00 203 ALA A O 1
ATOM 1563 N N . GLU A 1 204 ? -30.488 11.138 20.775 1.00 98.25 204 GLU A N 1
ATOM 1564 C CA . GLU A 1 204 ? -31.004 12.506 20.914 1.00 98.25 204 GLU A CA 1
ATOM 1565 C C . GLU A 1 204 ? -30.421 13.435 19.843 1.00 98.25 204 GLU A C 1
ATOM 1567 O O . GLU A 1 204 ? -31.174 14.042 19.084 1.00 98.25 204 GLU A O 1
ATOM 1572 N N . SER A 1 205 ? -29.095 13.456 19.680 1.00 97.44 205 SER A N 1
ATOM 1573 C CA . SER A 1 205 ? -28.438 14.275 18.652 1.00 97.44 205 SER A CA 1
ATOM 1574 C C . SER A 1 205 ? -28.866 13.898 17.224 1.00 97.44 205 SER A C 1
ATOM 1576 O O . SER A 1 205 ? -29.042 14.770 16.369 1.00 97.44 205 SER A O 1
ATOM 1578 N N . ARG A 1 206 ? -29.101 12.605 16.949 1.00 97.88 206 ARG A N 1
ATOM 1579 C CA . ARG A 1 206 ? -29.669 12.155 15.665 1.00 97.88 206 ARG A CA 1
ATOM 1580 C C . ARG A 1 206 ? -31.072 12.717 15.437 1.00 97.88 206 ARG A C 1
ATOM 1582 O O . ARG A 1 206 ? -31.322 13.238 14.353 1.00 97.88 206 ARG A O 1
ATOM 1589 N N . LYS A 1 207 ? -31.951 12.681 16.445 1.00 98.38 207 LYS A N 1
ATOM 1590 C CA . LYS A 1 207 ? -33.300 13.273 16.359 1.00 98.38 207 LYS A CA 1
ATOM 1591 C C . LYS A 1 207 ? -33.239 14.777 16.110 1.00 98.38 207 LYS A C 1
ATOM 1593 O O . LYS A 1 207 ? -33.935 15.275 15.231 1.00 98.38 207 LYS A O 1
ATOM 1598 N N . GLU A 1 208 ? -32.374 15.498 16.819 1.00 98.38 208 GLU A N 1
ATOM 1599 C CA . GLU A 1 208 ? -32.178 16.937 16.602 1.00 98.38 208 GLU A CA 1
ATOM 1600 C C . GLU A 1 208 ? -31.724 17.235 15.166 1.00 98.38 208 GLU A C 1
ATOM 1602 O O . GLU A 1 208 ? -32.255 18.139 14.514 1.00 98.38 208 GLU A O 1
ATOM 1607 N N . SER A 1 209 ? -30.783 16.444 14.641 1.00 97.81 209 SER A N 1
ATOM 1608 C CA . SER A 1 209 ? -30.340 16.541 13.248 1.00 97.81 209 SER A CA 1
ATOM 1609 C C . SER A 1 209 ? -31.498 16.290 12.279 1.00 97.81 209 SER A C 1
ATOM 1611 O O . SER A 1 209 ? -31.772 17.118 11.410 1.00 97.81 209 SER A O 1
ATOM 1613 N N . GLU A 1 210 ? -32.268 15.220 12.470 1.00 98.56 210 GLU A N 1
ATOM 1614 C CA . GLU A 1 210 ? -33.444 14.924 11.647 1.00 98.56 210 GLU A CA 1
ATOM 1615 C C . GLU A 1 210 ? -34.463 16.069 11.676 1.00 98.56 210 GLU A C 1
ATOM 1617 O O . GLU A 1 210 ? -34.911 16.525 10.623 1.00 98.56 210 GLU A O 1
ATOM 1622 N N . GLU A 1 211 ? -34.777 16.623 12.842 1.00 98.56 211 GLU A N 1
ATOM 1623 C CA . GLU A 1 211 ? -35.675 17.770 12.939 1.00 98.56 211 GLU A CA 1
ATOM 1624 C C . GLU A 1 211 ? -35.127 19.005 12.220 1.00 98.56 211 GLU A C 1
ATOM 1626 O O . GLU A 1 211 ? -35.875 19.694 11.522 1.00 98.56 211 GLU A O 1
ATOM 1631 N N . THR A 1 212 ? -33.831 19.304 12.359 1.00 98.12 212 THR A N 1
ATOM 1632 C CA . THR A 1 212 ? -33.214 20.433 11.646 1.00 98.12 212 THR A CA 1
ATOM 1633 C C . THR A 1 212 ? -33.264 20.230 10.133 1.00 98.12 212 THR A C 1
ATOM 1635 O O . THR A 1 212 ? -33.614 21.167 9.415 1.00 98.12 212 THR A O 1
ATOM 1638 N N . THR A 1 213 ? -33.033 19.010 9.637 1.00 98.12 213 THR A N 1
ATOM 1639 C CA . THR A 1 213 ? -33.148 18.692 8.204 1.00 98.12 213 THR A CA 1
ATOM 1640 C C . THR A 1 213 ? -34.588 18.823 7.710 1.00 98.12 213 THR A C 1
ATOM 1642 O O . THR A 1 213 ? -34.826 19.372 6.636 1.00 98.12 213 THR A O 1
ATOM 1645 N N . GLN A 1 214 ? -35.580 18.406 8.503 1.00 98.50 214 GLN A N 1
ATOM 1646 C CA . GLN A 1 214 ? -36.993 18.597 8.171 1.00 98.50 214 GLN A CA 1
ATOM 1647 C C . GLN A 1 214 ? -37.373 20.080 8.154 1.00 98.50 214 GLN A C 1
ATOM 1649 O O . GLN A 1 214 ? -38.090 20.521 7.253 1.00 98.50 214 GLN A O 1
ATOM 1654 N N . ARG A 1 215 ? -36.886 20.869 9.122 1.00 98.62 215 ARG A N 1
ATOM 1655 C CA . ARG A 1 215 ? -37.073 22.327 9.149 1.00 98.62 215 ARG A CA 1
ATOM 1656 C C . ARG A 1 215 ? -36.440 22.982 7.919 1.00 98.62 215 ARG A C 1
ATOM 1658 O O . ARG A 1 215 ? -37.088 23.829 7.308 1.00 98.62 215 ARG A O 1
ATOM 1665 N N . LEU A 1 216 ? -35.244 22.552 7.515 1.00 98.50 216 LEU A N 1
ATOM 1666 C CA . LEU A 1 216 ? -34.576 23.037 6.307 1.00 98.50 216 LEU A CA 1
ATOM 1667 C C . LEU A 1 216 ? -35.379 22.705 5.042 1.00 98.50 216 LEU A C 1
ATOM 1669 O O . LEU A 1 216 ? -35.698 23.616 4.288 1.00 98.50 216 LEU A O 1
ATOM 1673 N N . ARG A 1 217 ? -35.821 21.452 4.871 1.00 98.12 217 ARG A N 1
ATOM 1674 C CA . ARG A 1 217 ? -36.664 21.032 3.732 1.00 98.12 217 ARG A CA 1
ATOM 1675 C C . ARG A 1 217 ? -37.953 21.843 3.616 1.00 98.12 217 ARG A C 1
ATOM 1677 O O . ARG A 1 217 ? -38.381 22.188 2.519 1.00 98.12 217 ARG A O 1
ATOM 1684 N N . ARG A 1 218 ? -38.593 22.168 4.747 1.00 98.44 218 ARG A N 1
ATOM 1685 C CA . ARG A 1 218 ? -39.768 23.059 4.758 1.00 98.44 218 ARG A CA 1
ATOM 1686 C C . ARG A 1 218 ? -39.410 24.450 4.237 1.00 98.44 218 ARG A C 1
ATOM 1688 O O . ARG A 1 218 ? -40.167 24.997 3.443 1.00 98.44 218 ARG A O 1
ATOM 1695 N N . LYS A 1 219 ? -38.260 25.001 4.641 1.00 98.25 219 LYS A N 1
ATOM 1696 C CA . LYS A 1 219 ? -37.777 26.297 4.144 1.00 98.25 219 LYS A CA 1
ATOM 1697 C C . LYS A 1 219 ? -37.404 26.269 2.665 1.00 98.25 219 LYS A C 1
ATOM 1699 O O . LYS A 1 219 ? -37.772 27.203 1.965 1.00 98.25 219 LYS A O 1
ATOM 1704 N N . GLU A 1 220 ? -36.774 25.210 2.173 1.00 98.12 220 GLU A N 1
ATOM 1705 C CA . GLU A 1 220 ? -36.505 25.021 0.739 1.00 98.12 220 GLU A CA 1
ATOM 1706 C C . GLU A 1 220 ? -37.807 25.046 -0.072 1.00 98.12 220 GLU A C 1
ATOM 1708 O O . GLU A 1 220 ? -37.952 25.866 -0.973 1.00 98.12 220 GLU A O 1
ATOM 1713 N N . MET A 1 221 ? -38.816 24.268 0.339 1.00 98.19 221 MET A N 1
ATOM 1714 C CA . MET A 1 221 ? -40.133 24.283 -0.310 1.00 98.19 221 MET A CA 1
ATOM 1715 C C . MET A 1 221 ? -40.826 25.655 -0.239 1.00 98.19 221 MET A C 1
ATOM 1717 O O . MET A 1 221 ? -41.525 26.042 -1.176 1.00 98.19 221 MET A O 1
ATOM 1721 N N . GLU A 1 222 ? -40.671 26.405 0.858 1.00 98.44 222 GLU A N 1
ATOM 1722 C CA . GLU A 1 222 ? -41.164 27.787 0.952 1.00 98.44 222 GLU A CA 1
ATOM 1723 C C . GLU A 1 222 ? -40.450 28.716 -0.047 1.00 98.44 222 GLU A C 1
ATOM 1725 O O . GLU A 1 222 ? -41.106 29.554 -0.670 1.00 98.44 222 GLU A O 1
ATOM 1730 N N . PHE A 1 223 ? -39.131 28.577 -0.215 1.00 97.94 223 PHE A N 1
ATOM 1731 C CA . PHE A 1 223 ? -38.362 29.364 -1.180 1.00 97.94 223 PHE A CA 1
ATOM 1732 C C . PHE A 1 223 ? -38.729 29.022 -2.625 1.00 97.94 223 PHE A C 1
ATOM 1734 O O . PHE A 1 223 ? -38.951 29.944 -3.408 1.00 97.94 223 PHE A O 1
ATOM 1741 N N . ASP A 1 224 ? -38.888 27.741 -2.960 1.00 98.31 224 ASP A N 1
ATOM 1742 C CA . ASP A 1 224 ? -39.312 27.309 -4.296 1.00 98.31 224 ASP A CA 1
ATOM 1743 C C . ASP A 1 224 ? -40.697 27.858 -4.647 1.00 98.31 224 ASP A C 1
ATOM 1745 O O . ASP A 1 224 ? -40.900 28.401 -5.734 1.00 98.31 224 ASP A O 1
ATOM 1749 N N . ARG A 1 225 ? -41.649 27.809 -3.704 1.00 98.38 225 ARG A N 1
ATOM 1750 C CA . ARG A 1 225 ? -42.981 28.410 -3.890 1.00 98.38 225 ARG A CA 1
ATOM 1751 C C . ARG A 1 225 ? -42.876 29.900 -4.202 1.00 98.38 225 ARG A C 1
ATOM 1753 O O . ARG A 1 225 ? -43.395 30.335 -5.227 1.00 98.38 225 ARG A O 1
ATOM 1760 N N . ARG A 1 226 ? -42.132 30.660 -3.393 1.00 98.12 226 ARG A N 1
ATOM 1761 C CA . ARG A 1 226 ? -41.917 32.101 -3.621 1.00 98.12 226 ARG A CA 1
ATOM 1762 C C . ARG A 1 226 ? -41.234 32.381 -4.961 1.00 98.12 226 ARG A C 1
ATOM 1764 O O . ARG A 1 226 ? -41.601 33.336 -5.640 1.00 98.12 226 ARG A O 1
ATOM 1771 N N . LEU A 1 227 ? -40.270 31.552 -5.363 1.00 98.19 227 LEU A N 1
ATOM 1772 C CA . LEU A 1 227 ? -39.599 31.677 -6.655 1.00 98.19 227 LEU A CA 1
ATOM 1773 C C . LEU A 1 227 ? -40.578 31.451 -7.812 1.00 98.19 227 LEU A C 1
ATOM 1775 O O . LEU A 1 227 ? -40.607 32.250 -8.747 1.00 98.19 227 LEU A O 1
ATOM 1779 N N . THR A 1 228 ? -41.416 30.412 -7.737 1.00 97.44 228 THR A N 1
ATOM 1780 C CA . THR A 1 228 ? -42.432 30.145 -8.768 1.00 97.44 228 THR A CA 1
ATOM 1781 C C . THR A 1 228 ? -43.489 31.247 -8.844 1.00 97.44 228 THR A C 1
ATOM 1783 O O . THR A 1 228 ? -43.887 31.632 -9.942 1.00 97.44 228 THR A O 1
ATOM 1786 N N . GLU A 1 229 ? -43.919 31.803 -7.708 1.00 97.88 229 GLU A N 1
ATOM 1787 C CA . GLU A 1 229 ? -44.831 32.953 -7.656 1.00 97.88 229 GLU A CA 1
ATOM 1788 C C . GLU A 1 229 ? -44.206 34.189 -8.309 1.00 97.88 229 GLU A C 1
ATOM 1790 O O . GLU A 1 229 ? -44.852 34.855 -9.119 1.00 97.88 229 GLU A O 1
ATOM 1795 N N . LEU A 1 230 ? -42.929 34.458 -8.026 1.00 97.62 230 LEU A N 1
ATOM 1796 C CA . LEU A 1 230 ? -42.198 35.564 -8.633 1.00 97.62 230 LEU A CA 1
ATOM 1797 C C . LEU A 1 230 ? -42.055 35.378 -10.152 1.00 97.62 230 LEU A C 1
ATOM 1799 O O . LEU A 1 230 ? -42.334 36.305 -10.910 1.00 97.62 230 LEU A O 1
ATOM 1803 N N . GLN A 1 231 ? -41.686 34.178 -10.611 1.00 96.56 231 GLN A N 1
ATOM 1804 C CA . GLN A 1 231 ? -41.589 33.846 -12.038 1.00 96.56 231 GLN A CA 1
ATOM 1805 C C . GLN A 1 231 ? -42.931 34.006 -12.764 1.00 96.56 231 GLN A C 1
ATOM 1807 O O . GLN A 1 231 ? -42.962 34.601 -13.841 1.00 96.56 231 GLN A O 1
ATOM 1812 N N . ARG A 1 232 ? -44.038 33.543 -12.166 1.00 97.69 232 ARG A N 1
ATOM 1813 C CA . ARG A 1 232 ? -45.395 33.762 -12.698 1.00 97.69 232 ARG A CA 1
ATOM 1814 C C . ARG A 1 232 ? -45.716 35.250 -12.796 1.00 97.69 232 ARG A C 1
ATOM 1816 O O . ARG A 1 232 ? -46.075 35.717 -13.869 1.00 97.69 232 ARG A O 1
ATOM 1823 N N . GLY A 1 233 ? -45.474 36.013 -11.729 1.00 97.31 233 GLY A N 1
ATOM 1824 C CA . GLY A 1 233 ? -45.699 37.458 -11.729 1.00 97.31 233 GLY A CA 1
ATOM 1825 C C . GLY A 1 233 ? -44.859 38.208 -12.771 1.00 97.31 233 GLY A C 1
ATOM 1826 O O . GLY A 1 233 ? -45.326 39.188 -13.348 1.00 97.31 233 GLY A O 1
ATOM 1827 N N . HIS A 1 234 ? -43.631 37.762 -13.053 1.00 96.50 234 HIS A N 1
ATOM 1828 C CA . HIS A 1 234 ? -42.831 38.305 -14.154 1.00 96.50 234 HIS A CA 1
ATOM 1829 C C . HIS A 1 234 ? -43.395 37.927 -15.527 1.00 96.50 234 HIS A C 1
ATOM 1831 O O . HIS A 1 234 ? -43.484 38.799 -16.390 1.00 96.50 234 HIS A O 1
ATOM 1837 N N . ALA A 1 235 ? -43.806 36.673 -15.726 1.00 96.00 235 ALA A N 1
ATOM 1838 C CA . ALA A 1 235 ? -44.420 36.226 -16.974 1.00 96.00 235 ALA A CA 1
ATOM 1839 C C . ALA A 1 235 ? -45.712 37.001 -17.283 1.00 96.00 235 ALA A C 1
ATOM 1841 O O . ALA A 1 235 ? -45.879 37.477 -18.405 1.00 96.00 235 ALA A O 1
ATOM 1842 N N . ASP A 1 236 ? -46.565 37.223 -16.281 1.00 96.75 236 ASP A N 1
ATOM 1843 C CA . ASP A 1 236 ? -47.802 37.999 -16.420 1.00 96.75 236 ASP A CA 1
ATOM 1844 C C . ASP A 1 236 ? -47.518 39.459 -16.808 1.00 96.75 236 ASP A C 1
ATOM 1846 O O . ASP A 1 236 ? -48.171 40.013 -17.695 1.00 96.75 236 ASP A O 1
ATOM 1850 N N . LYS A 1 237 ? -46.496 40.082 -16.200 1.00 97.25 237 LYS A N 1
ATOM 1851 C CA . LYS A 1 237 ? -46.053 41.440 -16.562 1.00 97.25 237 LYS A CA 1
ATOM 1852 C C . LYS A 1 237 ? -45.547 41.507 -18.001 1.00 97.25 237 LYS A C 1
ATOM 1854 O O . LYS A 1 237 ? -45.929 42.416 -18.732 1.00 97.25 237 LYS A O 1
ATOM 1859 N N . VAL A 1 238 ? -44.714 40.553 -18.422 1.00 96.06 238 VAL A N 1
ATOM 1860 C CA . VAL A 1 238 ? -44.217 40.480 -19.806 1.00 96.06 238 VAL A CA 1
ATOM 1861 C C . VAL A 1 238 ? -45.380 40.287 -20.779 1.00 96.06 238 VAL A C 1
ATOM 1863 O O . VAL A 1 238 ? -45.452 40.995 -21.779 1.00 96.06 238 VAL A O 1
ATOM 1866 N N . ALA A 1 239 ? -46.330 39.403 -20.469 1.00 94.62 239 ALA A N 1
ATOM 1867 C CA . ALA A 1 239 ? -47.517 39.187 -21.291 1.00 94.62 239 ALA A CA 1
ATOM 1868 C C . ALA A 1 239 ? -48.375 40.458 -21.415 1.00 94.62 239 ALA A C 1
ATOM 1870 O O . ALA A 1 239 ? -48.826 40.792 -22.511 1.00 94.62 239 ALA A O 1
ATOM 1871 N N . ALA A 1 240 ? -48.559 41.205 -20.322 1.00 94.94 240 ALA A N 1
ATOM 1872 C CA . ALA A 1 240 ? -49.266 42.483 -20.343 1.00 94.94 240 ALA A CA 1
ATOM 1873 C C . ALA A 1 240 ? -48.547 43.529 -21.213 1.00 94.94 240 ALA A C 1
ATOM 1875 O O . ALA A 1 240 ? -49.193 44.182 -22.032 1.00 94.94 240 ALA A O 1
ATOM 1876 N N . LEU A 1 241 ? -47.218 43.643 -21.094 1.00 95.19 241 LEU A N 1
ATOM 1877 C CA . LEU A 1 241 ? -46.407 44.547 -21.918 1.00 95.19 241 LEU A CA 1
ATOM 1878 C C . LEU A 1 241 ? -46.456 44.170 -23.404 1.00 95.19 241 LEU A C 1
ATOM 1880 O O . LEU A 1 241 ? -46.636 45.045 -24.246 1.00 95.19 241 LEU A O 1
ATOM 1884 N N . LEU A 1 242 ? -46.363 42.879 -23.738 1.00 93.00 242 LEU A N 1
ATOM 1885 C CA . LEU A 1 242 ? -46.507 42.395 -25.115 1.00 93.00 242 LEU A CA 1
ATOM 1886 C C . LEU A 1 242 ? -47.903 42.691 -25.670 1.00 93.00 242 LEU A C 1
ATOM 1888 O O . LEU A 1 242 ? -48.030 43.142 -26.807 1.00 93.00 242 LEU A O 1
ATOM 1892 N N . LYS A 1 243 ? -48.954 42.504 -24.862 1.00 92.75 243 LYS A N 1
ATOM 1893 C CA . LYS A 1 243 ? -50.325 42.854 -25.249 1.00 92.75 243 LYS A CA 1
ATOM 1894 C C . LYS A 1 243 ? -50.458 44.356 -25.506 1.00 92.75 243 LYS A C 1
ATOM 1896 O O . LYS A 1 243 ? -51.013 44.736 -26.533 1.00 92.75 243 LYS A O 1
ATOM 1901 N N . GLN A 1 244 ? -49.906 45.199 -24.635 1.00 90.31 244 GLN A N 1
ATOM 1902 C CA . GLN A 1 244 ? -49.890 46.651 -24.820 1.00 90.31 244 GLN A CA 1
ATOM 1903 C C . GLN A 1 244 ? -49.120 47.056 -26.087 1.00 90.31 244 GLN A C 1
ATOM 1905 O O . GLN A 1 244 ? -49.625 47.862 -26.863 1.00 90.31 244 GLN A O 1
ATOM 1910 N N . ALA A 1 245 ? -47.951 46.460 -26.340 1.00 81.88 245 ALA A N 1
ATOM 1911 C CA . ALA A 1 245 ? -47.167 46.704 -27.549 1.00 81.88 245 ALA A CA 1
ATOM 1912 C C . ALA A 1 245 ? -47.919 46.273 -28.819 1.00 81.88 245 ALA A C 1
ATOM 1914 O O . ALA A 1 245 ? -47.959 47.019 -29.792 1.00 81.88 245 ALA A O 1
ATOM 1915 N N . SER A 1 246 ? -48.583 45.112 -28.795 1.00 83.75 246 SER A N 1
ATOM 1916 C CA . SER A 1 246 ? -49.398 44.636 -29.921 1.00 83.75 246 SER A CA 1
ATOM 1917 C C . SER A 1 246 ? -50.622 45.519 -30.180 1.00 83.75 246 SER A C 1
ATOM 1919 O O . SER A 1 246 ? -50.939 45.790 -31.332 1.00 83.75 246 SER A O 1
ATOM 1921 N N . ALA A 1 247 ? -51.271 46.038 -29.132 1.00 78.62 247 ALA A N 1
ATOM 1922 C CA . ALA A 1 247 ? -52.391 46.968 -29.264 1.00 78.62 247 ALA A CA 1
ATOM 1923 C C . ALA A 1 247 ? -51.940 48.335 -29.807 1.00 78.62 247 ALA A C 1
ATOM 1925 O O . ALA A 1 247 ? -52.645 48.943 -30.608 1.00 78.62 247 ALA A O 1
ATOM 1926 N N . MET A 1 248 ? -50.747 48.797 -29.417 1.00 69.38 248 MET A N 1
ATOM 1927 C CA . MET A 1 248 ? -50.152 50.039 -29.918 1.00 69.38 248 MET A CA 1
ATOM 1928 C C . MET A 1 248 ? -49.655 49.897 -31.369 1.00 69.38 248 MET A C 1
ATOM 1930 O O . MET A 1 248 ? -49.758 50.846 -32.139 1.00 69.38 248 MET A O 1
ATOM 1934 N N . GLY A 1 249 ? -49.200 48.703 -31.771 1.00 60.38 249 GLY A N 1
ATOM 1935 C CA . GLY A 1 249 ? -48.866 48.367 -33.161 1.00 60.38 249 GLY A CA 1
ATOM 1936 C C . GLY A 1 249 ? -50.090 48.148 -34.062 1.00 60.38 249 GLY A C 1
ATOM 1937 O O . GLY A 1 249 ? -50.077 48.554 -35.218 1.00 60.38 249 GLY A O 1
ATOM 1938 N N . ALA A 1 250 ? -51.181 47.581 -33.536 1.00 55.16 250 ALA A N 1
ATOM 1939 C CA . ALA A 1 250 ? -52.427 47.354 -34.279 1.00 55.16 250 ALA A CA 1
ATOM 1940 C C . ALA A 1 250 ? -53.277 48.625 -34.479 1.00 55.16 250 ALA A C 1
ATOM 1942 O O . ALA A 1 250 ? -54.149 48.647 -35.342 1.00 55.16 250 ALA A O 1
ATOM 1943 N N . ALA A 1 251 ? -53.012 49.703 -33.733 1.00 52.72 251 ALA A N 1
ATOM 1944 C CA . ALA A 1 251 ? -53.570 51.029 -34.016 1.00 52.72 251 ALA A CA 1
ATOM 1945 C C . ALA A 1 251 ? -52.856 51.750 -35.184 1.00 52.72 251 ALA A C 1
ATOM 1947 O O . ALA A 1 251 ? -53.261 52.850 -35.560 1.00 52.72 251 ALA A O 1
ATOM 1948 N N . GLY A 1 252 ? -51.793 51.153 -35.740 1.00 51.62 252 GLY A N 1
ATOM 1949 C CA . GLY A 1 252 ? -50.912 51.763 -36.736 1.00 51.62 252 GLY A CA 1
ATOM 1950 C C . GLY A 1 252 ? -50.984 51.190 -38.152 1.00 51.62 252 GLY A C 1
ATOM 1951 O O . GLY A 1 252 ? -50.252 51.687 -39.003 1.00 51.62 252 GLY A O 1
ATOM 1952 N N . ASP A 1 253 ? -51.831 50.196 -38.445 1.00 44.94 253 ASP A N 1
ATOM 1953 C CA . ASP A 1 253 ? -51.877 49.612 -39.793 1.00 44.94 253 ASP A CA 1
ATOM 1954 C C . ASP A 1 253 ? -53.308 49.328 -40.270 1.00 44.94 253 ASP A C 1
ATOM 1956 O O . ASP A 1 253 ? -53.957 48.355 -39.888 1.00 44.94 253 ASP A O 1
ATOM 1960 N N . GLY A 1 254 ? -53.810 50.264 -41.081 1.00 42.38 254 GLY A N 1
ATOM 1961 C CA . GLY A 1 254 ? -55.178 50.308 -41.584 1.00 42.38 254 GLY A CA 1
ATOM 1962 C C . GLY A 1 254 ? -55.451 51.487 -42.528 1.00 42.38 254 GLY A C 1
ATOM 1963 O O . GLY A 1 254 ? -56.386 52.243 -42.296 1.00 42.38 254 GLY A O 1
ATOM 1964 N N . GLY A 1 255 ? -54.656 51.622 -43.599 1.00 38.69 255 GLY A N 1
ATOM 1965 C CA . GLY A 1 255 ? -55.162 52.044 -44.918 1.00 38.69 255 GLY A CA 1
ATOM 1966 C C . GLY A 1 255 ? -55.173 53.533 -45.319 1.00 38.69 255 GLY A C 1
ATOM 1967 O O . GLY A 1 255 ? -56.071 54.283 -44.968 1.00 38.69 255 GLY A O 1
ATOM 1968 N N . ALA A 1 256 ? -54.260 53.858 -46.244 1.00 36.62 256 ALA A N 1
ATOM 1969 C CA . ALA A 1 256 ? -54.447 54.685 -47.448 1.00 36.62 256 ALA A CA 1
ATOM 1970 C C . ALA A 1 256 ? -54.833 56.184 -47.361 1.00 36.62 256 ALA A C 1
ATOM 1972 O O . ALA A 1 256 ? -55.915 56.564 -46.941 1.00 36.62 256 ALA A O 1
ATOM 1973 N N . SER A 1 257 ? -54.007 56.982 -48.056 1.00 40.00 257 SER A N 1
ATOM 1974 C CA . SER A 1 257 ? -54.373 58.189 -48.819 1.00 40.00 257 SER A CA 1
ATOM 1975 C C . SER A 1 257 ? -54.855 59.436 -48.060 1.00 40.00 257 SER A C 1
ATOM 1977 O O . SER A 1 257 ? -55.801 59.427 -47.284 1.00 40.00 257 SER A O 1
ATOM 1979 N N . GLY A 1 258 ? -54.276 60.582 -48.433 1.00 38.34 258 GLY A N 1
ATOM 1980 C CA . GLY A 1 258 ? -54.991 61.856 -48.360 1.00 38.34 258 GLY A CA 1
ATOM 1981 C C . GLY A 1 258 ? -54.630 62.760 -47.185 1.00 38.34 258 GLY A C 1
ATOM 1982 O O . GLY A 1 258 ? -55.396 62.939 -46.248 1.00 38.34 258 GLY A O 1
ATOM 1983 N N . ARG A 1 259 ? -53.484 63.434 -47.306 1.00 45.03 259 ARG A N 1
ATOM 1984 C CA . ARG A 1 259 ? -53.367 64.902 -47.213 1.00 45.03 259 ARG A CA 1
ATOM 1985 C C . ARG A 1 259 ? -54.563 65.621 -46.554 1.00 45.03 259 ARG A C 1
ATOM 1987 O O . ARG A 1 259 ? -55.384 66.193 -47.261 1.00 45.03 259 ARG A O 1
ATOM 1994 N N . ARG A 1 260 ? -54.628 65.610 -45.219 1.00 43.62 260 ARG A N 1
ATOM 1995 C CA . ARG A 1 260 ? -55.265 66.596 -44.313 1.00 43.62 260 ARG A CA 1
ATOM 1996 C C . ARG A 1 260 ? -55.411 65.936 -42.944 1.00 43.62 260 ARG A C 1
ATOM 1998 O O . ARG A 1 260 ? -56.339 65.166 -42.739 1.00 43.62 260 ARG A O 1
ATOM 2005 N N . ARG A 1 261 ? -54.476 66.225 -42.037 1.00 41.28 261 ARG A N 1
ATOM 2006 C CA . ARG A 1 261 ? -54.648 66.299 -40.566 1.00 41.28 261 ARG A CA 1
ATOM 2007 C C . ARG A 1 261 ? -53.286 66.544 -39.901 1.00 41.28 261 ARG A C 1
ATOM 2009 O O . ARG A 1 261 ? -52.906 65.901 -38.934 1.00 41.28 261 ARG A O 1
ATOM 2016 N N . SER A 1 262 ? -52.549 67.519 -40.428 1.00 41.91 262 SER A N 1
ATOM 2017 C CA . SER A 1 262 ? -51.362 68.114 -39.805 1.00 41.91 262 SER A CA 1
ATOM 2018 C C . SER A 1 262 ? -51.743 69.055 -38.648 1.00 41.91 262 SER A C 1
ATOM 2020 O O . SER A 1 262 ? -51.249 70.174 -38.586 1.00 41.91 262 SER A O 1
ATOM 2022 N N . SER A 1 263 ? -52.695 68.666 -37.790 1.00 43.56 263 SER A N 1
ATOM 2023 C CA . SER A 1 263 ? -53.187 69.546 -36.715 1.00 43.56 263 SER A CA 1
ATOM 2024 C C . SER A 1 263 ? -53.978 68.839 -35.601 1.00 43.56 263 SER A C 1
ATOM 2026 O O . SER A 1 263 ? -54.817 69.477 -34.980 1.00 43.56 263 SER A O 1
ATOM 2028 N N . SER A 1 264 ? -53.814 67.526 -35.381 1.00 44.62 264 SER A N 1
ATOM 2029 C CA . SER A 1 264 ? -54.640 66.820 -34.374 1.00 44.62 264 SER A CA 1
ATOM 2030 C C . SER A 1 264 ? -53.975 65.624 -33.676 1.00 44.62 264 SER A C 1
ATOM 2032 O O . SER A 1 264 ? -54.659 64.896 -32.964 1.00 44.62 264 SER A O 1
ATOM 2034 N N . VAL A 1 265 ? -52.669 65.392 -33.860 1.00 40.19 265 VAL A N 1
ATOM 2035 C CA . VAL A 1 265 ? -51.943 64.289 -33.183 1.00 40.19 265 VAL A CA 1
ATOM 2036 C C . VAL A 1 265 ? -50.798 64.793 -32.289 1.00 40.19 265 VAL A C 1
ATOM 2038 O O . VAL A 1 265 ? -50.322 64.052 -31.437 1.00 40.19 265 VAL A O 1
ATOM 2041 N N . GLU A 1 266 ? -50.431 66.078 -32.361 1.00 44.34 266 GLU A N 1
ATOM 2042 C CA . GLU A 1 266 ? -49.555 66.701 -31.350 1.00 44.34 266 GLU A CA 1
ATOM 2043 C C . GLU A 1 266 ? -50.273 66.931 -30.003 1.00 44.34 266 GLU A C 1
ATOM 2045 O O . GLU A 1 266 ? -49.627 67.096 -28.975 1.00 44.34 266 GLU A O 1
ATOM 2050 N N . GLU A 1 267 ? -51.607 66.842 -29.965 1.00 46.50 267 GLU A N 1
ATOM 2051 C CA . GLU A 1 267 ? -52.426 67.129 -28.774 1.00 46.50 267 GLU A CA 1
ATOM 2052 C C . GLU A 1 267 ? -52.835 65.870 -27.975 1.00 46.50 267 GLU A C 1
ATOM 2054 O O . GLU A 1 267 ? -53.666 65.917 -27.073 1.00 46.50 267 GLU A O 1
ATOM 2059 N N . SER A 1 268 ? -52.252 64.704 -28.271 1.00 47.06 268 SER A N 1
ATOM 2060 C CA . SER A 1 268 ? -52.454 63.472 -27.475 1.00 47.06 268 SER A CA 1
ATOM 2061 C C . SER A 1 268 ? -51.174 62.658 -27.249 1.00 47.06 268 SER A C 1
ATOM 2063 O O . SER A 1 268 ? -51.229 61.493 -26.866 1.00 47.06 268 SER A O 1
ATOM 2065 N N . LEU A 1 269 ? -50.014 63.301 -27.416 1.00 49.41 269 LEU A N 1
ATOM 2066 C CA . LEU A 1 269 ? -48.691 62.813 -26.998 1.00 49.41 269 LEU A CA 1
ATOM 2067 C C . LEU A 1 269 ? -47.959 63.842 -26.106 1.00 49.41 269 LEU A C 1
ATOM 2069 O O . LEU A 1 269 ? -46.739 63.836 -26.012 1.00 49.41 269 LEU A O 1
ATOM 2073 N N . GLY A 1 270 ? -48.713 64.713 -25.426 1.00 43.88 270 GLY A N 1
ATOM 2074 C CA . GLY A 1 270 ? -48.219 65.720 -24.473 1.00 43.88 270 GLY A CA 1
ATOM 2075 C C . GLY A 1 270 ? -48.753 65.511 -23.051 1.00 43.88 270 GLY A C 1
ATOM 2076 O O . GLY A 1 270 ? -49.144 66.470 -22.393 1.00 43.88 270 GLY A O 1
ATOM 2077 N N . GLY A 1 271 ? -48.864 64.252 -22.608 1.00 45.78 271 GLY A N 1
ATOM 2078 C CA . GLY A 1 271 ? -49.603 63.873 -21.392 1.00 45.78 271 GLY A CA 1
ATOM 2079 C C . GLY A 1 271 ? -48.818 63.124 -20.311 1.00 45.78 271 GLY A C 1
ATOM 2080 O O . GLY A 1 271 ? -49.422 62.692 -19.336 1.00 45.78 271 GLY A O 1
ATOM 2081 N N . LEU A 1 272 ? -47.503 62.959 -20.452 1.00 50.59 272 LEU A N 1
ATOM 2082 C CA . LEU A 1 272 ? -46.615 62.636 -19.332 1.00 50.59 272 LEU A CA 1
ATOM 2083 C C . LEU A 1 272 ? -45.696 63.837 -19.201 1.00 50.59 272 LEU A C 1
ATOM 2085 O O . LEU A 1 272 ? -44.909 64.103 -20.107 1.00 50.59 272 LEU A O 1
ATOM 2089 N N . LYS A 1 273 ? -45.860 64.618 -18.131 1.00 61.31 273 LYS A N 1
ATOM 2090 C CA . LYS A 1 273 ? -45.008 65.786 -17.906 1.00 61.31 273 LYS A CA 1
ATOM 2091 C C . LYS A 1 273 ? -43.569 65.279 -17.853 1.00 61.31 273 LYS A C 1
ATOM 2093 O O . LYS A 1 273 ? -43.313 64.250 -17.229 1.00 61.31 273 LYS A O 1
ATOM 2098 N N . ASP A 1 274 ? -42.629 65.983 -18.480 1.00 60.94 274 ASP A N 1
ATOM 2099 C CA . ASP A 1 274 ? -41.201 65.634 -18.407 1.00 60.94 274 ASP A CA 1
ATOM 2100 C C . ASP A 1 274 ? -40.737 65.445 -16.950 1.00 60.94 274 ASP A C 1
ATOM 2102 O O . ASP A 1 274 ? -39.829 64.661 -16.673 1.00 60.94 274 ASP A O 1
ATOM 2106 N N . ASP A 1 275 ? -41.410 66.109 -16.008 1.00 67.31 275 ASP A N 1
ATOM 2107 C CA . ASP A 1 275 ? -41.230 65.958 -14.568 1.00 67.31 275 ASP A CA 1
ATOM 2108 C C . ASP A 1 275 ? -41.599 64.562 -14.034 1.00 67.31 275 ASP A C 1
ATOM 2110 O O . ASP A 1 275 ? -40.872 64.039 -13.193 1.00 67.31 275 ASP A O 1
ATOM 2114 N N . ASP A 1 276 ? -42.651 63.915 -14.542 1.00 73.62 276 ASP A N 1
ATOM 2115 C CA . ASP A 1 276 ? -43.074 62.572 -14.115 1.00 73.62 276 ASP A CA 1
ATOM 2116 C C . ASP A 1 276 ? -42.090 61.505 -14.620 1.00 73.62 276 ASP A C 1
ATOM 2118 O O . ASP A 1 276 ? -41.711 60.585 -13.890 1.00 73.62 276 ASP A O 1
ATOM 2122 N N . LEU A 1 277 ? -41.595 61.665 -15.854 1.00 72.25 277 LEU A N 1
ATOM 2123 C CA . LEU A 1 277 ? -40.531 60.822 -16.408 1.00 72.25 277 LEU A CA 1
ATOM 2124 C C . LEU A 1 277 ? -39.213 61.021 -15.649 1.00 72.25 277 LEU A C 1
ATOM 2126 O O . LEU A 1 277 ? -38.529 60.046 -15.332 1.00 72.25 277 LEU A O 1
ATOM 2130 N N . ARG A 1 278 ? -38.865 62.265 -15.298 1.00 75.00 278 ARG A N 1
ATOM 2131 C CA . ARG A 1 278 ? -37.683 62.572 -14.476 1.00 75.00 278 ARG A CA 1
ATOM 2132 C C . ARG A 1 278 ? -37.794 61.983 -13.073 1.00 75.00 278 ARG A C 1
ATOM 2134 O O . ARG A 1 278 ? -36.810 61.421 -12.595 1.00 75.00 278 ARG A O 1
ATOM 2141 N N . GLN A 1 279 ? -38.961 62.062 -12.437 1.00 79.69 279 GLN A N 1
ATOM 2142 C CA . GLN A 1 279 ? -39.211 61.463 -11.123 1.00 79.69 279 GLN A CA 1
ATOM 2143 C C . GLN A 1 279 ? -39.129 59.936 -11.171 1.00 79.69 279 GLN A C 1
ATOM 2145 O O . GLN A 1 279 ? -38.493 59.338 -10.307 1.00 79.69 279 GLN A O 1
ATOM 2150 N N . LEU A 1 280 ? -39.683 59.299 -12.205 1.00 81.44 280 LEU A N 1
ATOM 2151 C CA . LEU A 1 280 ? -39.601 57.849 -12.370 1.00 81.44 280 LEU A CA 1
ATOM 2152 C C . LEU A 1 280 ? -38.155 57.385 -12.601 1.00 81.44 280 LEU A C 1
ATOM 2154 O O . LEU A 1 280 ? -37.706 56.411 -11.998 1.00 81.44 280 LEU A O 1
ATOM 2158 N N . VAL A 1 281 ? -37.392 58.109 -13.424 1.00 82.56 281 VAL A N 1
ATOM 2159 C CA . VAL A 1 281 ? -35.962 57.837 -13.631 1.00 82.56 281 VAL A CA 1
ATOM 2160 C C . VAL A 1 281 ? -35.163 58.069 -12.345 1.00 82.56 281 VAL A C 1
ATOM 2162 O O . VAL A 1 281 ? -34.267 57.281 -12.049 1.00 82.56 281 VAL A O 1
ATOM 2165 N N . ALA A 1 282 ? -35.473 59.107 -11.564 1.00 84.62 282 ALA A N 1
ATOM 2166 C CA . ALA A 1 282 ? -34.837 59.352 -10.270 1.00 84.62 282 ALA A CA 1
ATOM 2167 C C . ALA A 1 282 ? -35.142 58.229 -9.267 1.00 84.62 282 ALA A C 1
ATOM 2169 O O . ALA A 1 282 ? -34.223 57.720 -8.631 1.00 84.62 282 ALA A O 1
ATOM 2170 N N . PHE A 1 283 ? -36.392 57.768 -9.209 1.00 88.12 283 PHE A N 1
ATOM 2171 C CA . PHE A 1 283 ? -36.812 56.647 -8.372 1.00 88.12 283 PHE A CA 1
ATOM 2172 C C . PHE A 1 283 ? -36.094 55.344 -8.746 1.00 88.12 283 PHE A C 1
ATOM 2174 O O . PHE A 1 283 ? -35.572 54.649 -7.876 1.00 88.12 283 PHE A O 1
ATOM 2181 N N . TYR A 1 284 ? -35.991 55.023 -10.041 1.00 84.88 284 TYR A N 1
ATOM 2182 C CA . TYR A 1 284 ? -35.234 53.848 -10.482 1.00 84.88 284 TYR A CA 1
ATOM 2183 C C . TYR A 1 284 ? -33.733 53.983 -10.215 1.00 84.88 284 TYR A C 1
ATOM 2185 O O . TYR A 1 284 ? -33.099 52.999 -9.842 1.00 84.88 284 TYR A O 1
ATOM 2193 N N . LYS A 1 285 ? -33.153 55.181 -10.355 1.00 87.12 285 LYS A N 1
ATOM 2194 C CA . LYS A 1 285 ? -31.754 55.429 -9.973 1.00 87.12 285 LYS A CA 1
ATOM 2195 C C . LYS A 1 285 ? -31.535 55.201 -8.480 1.00 87.12 285 LYS A C 1
ATOM 2197 O O . LYS A 1 285 ? -30.590 54.512 -8.115 1.00 87.12 285 LYS A O 1
ATOM 2202 N N . GLU A 1 286 ? -32.431 55.695 -7.633 1.00 90.69 286 GLU A N 1
ATOM 2203 C CA . GLU A 1 286 ? -32.361 55.497 -6.184 1.00 90.69 286 GLU A CA 1
ATOM 2204 C C . GLU A 1 286 ? -32.514 54.016 -5.802 1.00 90.69 286 GLU A C 1
ATOM 2206 O O . GLU A 1 286 ? -31.741 53.502 -4.991 1.00 90.69 286 GLU A O 1
ATOM 2211 N N . GLN A 1 287 ? -33.427 53.283 -6.452 1.00 89.06 287 GLN A N 1
ATOM 2212 C CA . GLN A 1 287 ? -33.531 51.830 -6.277 1.00 89.06 287 GLN A CA 1
ATOM 2213 C C . GLN A 1 287 ? -32.258 51.098 -6.713 1.00 89.06 287 GLN A C 1
ATOM 2215 O O . GLN A 1 287 ? -31.792 50.198 -6.014 1.00 89.06 287 GLN A O 1
ATOM 2220 N N . MET A 1 288 ? -31.663 51.490 -7.841 1.00 83.62 288 MET A N 1
ATOM 2221 C CA . MET A 1 288 ? -30.403 50.915 -8.314 1.00 83.62 288 MET A CA 1
ATOM 2222 C C . MET A 1 288 ? -29.253 51.196 -7.344 1.00 83.62 288 MET A C 1
ATOM 2224 O O . MET A 1 288 ? -28.422 50.322 -7.094 1.00 83.62 288 MET A O 1
ATOM 2228 N N . GLU A 1 289 ? -29.205 52.386 -6.752 1.00 88.50 289 GLU A N 1
ATOM 2229 C CA . GLU A 1 289 ? -28.222 52.725 -5.725 1.00 88.50 289 GLU A CA 1
ATOM 2230 C C . GLU A 1 289 ? -28.431 51.933 -4.431 1.00 88.50 289 GLU A C 1
ATOM 2232 O O . GLU A 1 289 ? -27.453 51.459 -3.849 1.00 88.50 289 GLU A O 1
ATOM 2237 N N . ALA A 1 290 ? -29.678 51.739 -3.995 1.00 86.19 290 ALA A N 1
ATOM 2238 C CA . ALA A 1 290 ? -30.002 50.896 -2.847 1.00 86.19 290 ALA A CA 1
ATOM 2239 C C . ALA A 1 290 ? -29.562 49.441 -3.082 1.00 86.19 290 ALA A C 1
ATOM 2241 O O . ALA A 1 290 ? -28.828 48.877 -2.270 1.00 86.19 290 ALA A O 1
ATOM 2242 N N . LEU A 1 291 ? -29.891 48.869 -4.245 1.00 86.69 291 LEU A N 1
ATOM 2243 C CA . LEU A 1 291 ? -29.467 47.517 -4.622 1.00 86.69 291 LEU A CA 1
ATOM 2244 C C . LEU A 1 291 ? -27.946 47.387 -4.752 1.00 86.69 291 LEU A C 1
ATOM 2246 O O . LEU A 1 291 ? -27.388 46.338 -4.423 1.00 86.69 291 LEU A O 1
ATOM 2250 N N . ASN A 1 292 ? -27.252 48.434 -5.200 1.00 87.69 292 ASN A N 1
ATOM 2251 C CA . ASN A 1 292 ? -25.791 48.459 -5.244 1.00 87.69 292 ASN A CA 1
ATOM 2252 C C . ASN A 1 292 ? -25.171 48.498 -3.839 1.00 87.69 292 ASN A C 1
ATOM 2254 O O . ASN A 1 292 ? -24.181 47.803 -3.595 1.00 87.69 292 ASN A O 1
ATOM 2258 N N . LYS A 1 293 ? -25.754 49.261 -2.904 1.00 91.44 293 LYS A N 1
ATOM 2259 C CA . LYS A 1 293 ? -25.333 49.284 -1.491 1.00 91.44 293 LYS A CA 1
ATOM 2260 C C . LYS A 1 293 ? -25.533 47.919 -0.834 1.00 91.44 293 LYS A C 1
ATOM 2262 O O . LYS A 1 293 ? -24.607 47.418 -0.194 1.00 91.44 293 LYS A O 1
ATOM 2267 N N . ASP A 1 294 ? -26.674 47.281 -1.072 1.00 86.88 294 ASP A N 1
ATOM 2268 C CA . ASP A 1 294 ? -26.968 45.945 -0.551 1.00 86.88 294 ASP A CA 1
ATOM 2269 C C . ASP A 1 294 ? -26.044 44.887 -1.162 1.00 86.88 294 ASP A C 1
ATOM 2271 O O . ASP A 1 294 ? -25.436 44.099 -0.437 1.00 86.88 294 ASP A O 1
ATOM 2275 N N . ASN A 1 295 ? -25.823 44.905 -2.481 1.00 87.69 295 ASN A N 1
ATOM 2276 C CA . ASN A 1 295 ? -24.849 44.018 -3.125 1.00 87.69 295 ASN A CA 1
ATOM 2277 C C . ASN A 1 295 ? -23.439 44.211 -2.566 1.00 87.69 295 ASN A C 1
ATOM 2279 O O . ASN A 1 295 ? -22.713 43.238 -2.343 1.00 87.69 295 ASN A O 1
ATOM 2283 N N . PHE A 1 296 ? -23.034 45.456 -2.317 1.00 92.06 296 PHE A N 1
ATOM 2284 C CA . PHE A 1 296 ? -21.752 45.745 -1.691 1.00 92.06 296 PHE A CA 1
ATOM 2285 C C . PHE A 1 296 ? -21.679 45.177 -0.268 1.00 92.06 296 PHE A C 1
ATOM 2287 O O . PHE A 1 296 ? -20.684 44.530 0.078 1.00 92.06 296 PHE A O 1
ATOM 2294 N N . TYR A 1 297 ? -22.738 45.345 0.529 1.00 92.25 297 TYR A N 1
ATOM 2295 C CA . TYR A 1 297 ? -22.853 44.763 1.864 1.00 92.25 297 TYR A CA 1
ATOM 2296 C C . TYR A 1 297 ? -22.745 43.235 1.821 1.00 92.25 297 TYR A C 1
ATOM 2298 O O . TYR A 1 297 ? -21.872 42.668 2.481 1.00 92.25 297 TYR A O 1
ATOM 2306 N N . TYR A 1 298 ? -23.529 42.559 0.977 1.00 88.12 298 TYR A N 1
ATOM 2307 C CA . TYR A 1 298 ? -23.485 41.102 0.843 1.00 88.12 298 TYR A CA 1
ATOM 2308 C C . TYR A 1 298 ? -22.144 40.606 0.306 1.00 88.12 298 TYR A C 1
ATOM 2310 O O . TYR A 1 298 ? -21.643 39.575 0.751 1.00 88.12 298 TYR A O 1
ATOM 2318 N N . LYS A 1 299 ? -21.494 41.343 -0.598 1.00 90.81 299 LYS A N 1
ATOM 2319 C CA . LYS A 1 299 ? -20.148 41.016 -1.089 1.00 90.81 299 LYS A CA 1
ATOM 2320 C C . LYS A 1 299 ? -19.096 41.162 0.011 1.00 90.81 299 LYS A C 1
ATOM 2322 O O . LYS A 1 299 ? -18.189 40.329 0.094 1.00 90.81 299 LYS A O 1
ATOM 2327 N N . LYS A 1 300 ? -19.205 42.181 0.868 1.00 90.94 300 LYS A N 1
ATOM 2328 C CA . LYS A 1 300 ? -18.333 42.369 2.038 1.00 90.94 300 LYS A CA 1
ATOM 2329 C C . LYS A 1 300 ? -18.557 41.262 3.070 1.00 90.94 300 LYS A C 1
ATOM 2331 O O . LYS A 1 300 ? -17.584 40.613 3.455 1.00 90.94 300 LYS A O 1
ATOM 2336 N N . LEU A 1 301 ? -19.813 40.984 3.421 1.00 90.12 301 LEU A N 1
ATOM 2337 C CA . LEU A 1 301 ? -20.196 39.916 4.342 1.00 90.12 301 LEU A CA 1
ATOM 2338 C C . LEU A 1 301 ? -19.729 38.551 3.821 1.00 90.12 301 LEU A C 1
ATOM 2340 O O . LEU A 1 301 ? -19.084 37.807 4.546 1.00 90.12 301 LEU A O 1
ATOM 2344 N N . ASN A 1 302 ? -19.923 38.253 2.534 1.00 86.19 302 ASN A N 1
ATOM 2345 C CA . ASN A 1 302 ? -19.430 37.019 1.921 1.00 86.19 302 ASN A CA 1
ATOM 2346 C C . ASN A 1 302 ? -17.901 36.926 1.918 1.00 86.19 302 ASN A C 1
ATOM 2348 O O . ASN A 1 302 ? -17.353 35.840 2.096 1.00 86.19 302 ASN A O 1
ATOM 2352 N N . ARG A 1 303 ? -17.174 38.034 1.728 1.00 88.12 303 ARG A N 1
ATOM 2353 C CA . ARG A 1 303 ? -15.706 38.040 1.860 1.00 88.12 303 ARG A CA 1
ATOM 2354 C C . ARG A 1 303 ? -15.271 37.765 3.300 1.00 88.12 303 ARG A C 1
ATOM 2356 O O . ARG A 1 303 ? -14.265 37.084 3.489 1.00 88.12 303 ARG A O 1
ATOM 2363 N N . GLU A 1 304 ? -15.998 38.279 4.287 1.00 86.81 304 GLU A N 1
ATOM 2364 C CA . GLU A 1 304 ? -15.763 38.018 5.711 1.00 86.81 304 GLU A CA 1
ATOM 2365 C C . GLU A 1 304 ? -16.097 36.575 6.090 1.00 86.81 304 GLU A C 1
ATOM 2367 O O . GLU A 1 304 ? -15.254 35.909 6.682 1.00 86.81 304 GLU A O 1
ATOM 2372 N N . LEU A 1 305 ? -17.250 36.053 5.670 1.00 85.00 305 LEU A N 1
ATOM 2373 C CA . LEU A 1 305 ? -17.647 34.658 5.866 1.00 85.00 305 LEU A CA 1
ATOM 2374 C C . LEU A 1 305 ? -16.666 33.701 5.184 1.00 85.00 305 LEU A C 1
ATOM 2376 O O . LEU A 1 305 ? -16.198 32.766 5.816 1.00 85.00 305 LEU A O 1
ATOM 2380 N N . LYS A 1 306 ? -16.238 33.980 3.945 1.00 83.19 306 LYS A N 1
ATOM 2381 C CA . LYS A 1 306 ? -15.174 33.207 3.278 1.00 83.19 306 LYS A CA 1
ATOM 2382 C C . LYS A 1 306 ? -13.838 33.281 4.022 1.00 83.19 306 LYS A C 1
ATOM 2384 O O . LYS A 1 306 ? -13.086 32.312 4.006 1.00 83.19 306 LYS A O 1
ATOM 2389 N N . ARG A 1 307 ? -13.501 34.417 4.649 1.00 87.38 307 ARG A N 1
ATOM 2390 C CA . ARG A 1 307 ? -12.301 34.540 5.498 1.00 87.38 307 ARG A CA 1
ATOM 2391 C C . ARG A 1 307 ? -12.437 33.716 6.779 1.00 87.38 307 ARG A C 1
ATOM 2393 O O . ARG A 1 307 ? -11.490 33.011 7.101 1.00 87.38 307 ARG A O 1
ATOM 2400 N N . LYS A 1 308 ? -13.593 33.758 7.448 1.00 86.81 308 LYS A N 1
ATOM 2401 C CA . LYS A 1 308 ? -13.890 32.945 8.638 1.00 86.81 308 LYS A CA 1
ATOM 2402 C C . LYS A 1 308 ? -13.861 31.455 8.317 1.00 86.81 308 LYS A C 1
ATOM 2404 O O . LYS A 1 308 ? -13.118 30.740 8.965 1.00 86.81 308 LYS A O 1
ATOM 2409 N N . LEU A 1 309 ? -14.516 31.028 7.239 1.00 76.75 309 LEU A N 1
ATOM 2410 C CA . LEU A 1 309 ? -14.520 29.635 6.787 1.00 76.75 309 LEU A CA 1
ATOM 2411 C C . LEU A 1 309 ? -13.103 29.131 6.478 1.00 76.75 309 LEU A C 1
ATOM 2413 O O . LEU A 1 309 ? -12.724 28.045 6.891 1.00 76.75 309 LEU A O 1
ATOM 2417 N N . ARG A 1 310 ? -12.275 29.934 5.794 1.00 80.56 310 ARG A N 1
ATOM 2418 C CA . ARG A 1 310 ? -10.860 29.585 5.572 1.00 80.56 310 ARG A CA 1
ATOM 2419 C C . ARG A 1 310 ? -10.040 29.583 6.862 1.00 80.56 310 ARG A C 1
ATOM 2421 O O . ARG A 1 310 ? -9.101 28.802 6.967 1.00 80.56 310 ARG A O 1
ATOM 2428 N N . GLY A 1 311 ? -10.361 30.467 7.804 1.00 73.75 311 GLY A N 1
ATOM 2429 C CA . GLY A 1 311 ? -9.746 30.520 9.127 1.00 73.75 311 GLY A CA 1
ATOM 2430 C C . GLY A 1 311 ? -10.088 29.295 9.969 1.00 73.75 311 GLY A C 1
ATOM 2431 O O . GLY A 1 311 ? -9.190 28.704 10.547 1.00 73.75 311 GLY A O 1
ATOM 2432 N N . GLU A 1 312 ? -11.345 28.861 9.970 1.00 74.56 312 GLU A N 1
ATOM 2433 C CA . GLU A 1 312 ? -11.809 27.636 10.628 1.00 74.56 312 GLU A CA 1
ATOM 2434 C C . GLU A 1 312 ? -11.242 26.388 9.948 1.00 74.56 312 GLU A C 1
ATOM 2436 O O . GLU A 1 312 ? -10.787 25.482 10.635 1.00 74.56 312 GLU A O 1
ATOM 2441 N N . LEU A 1 313 ? -11.146 26.367 8.614 1.00 64.88 313 LEU A N 1
ATOM 2442 C CA . LEU A 1 313 ? -10.530 25.260 7.878 1.00 64.88 313 LEU A CA 1
ATOM 2443 C C . LEU A 1 313 ? -9.014 25.152 8.146 1.00 64.88 313 LEU A C 1
ATOM 2445 O O . LEU A 1 313 ? -8.496 24.049 8.288 1.00 64.88 313 LEU A O 1
ATOM 2449 N N . ARG A 1 314 ? -8.298 26.281 8.282 1.00 59.94 314 ARG A N 1
ATOM 2450 C CA . ARG A 1 314 ? -6.873 26.304 8.684 1.00 59.94 314 ARG A CA 1
ATOM 2451 C C . ARG A 1 314 ? -6.656 26.104 10.189 1.00 59.94 314 ARG A C 1
ATOM 2453 O O . ARG A 1 314 ? -5.630 25.567 10.585 1.00 59.94 314 ARG A O 1
ATOM 2460 N N . GLY A 1 315 ? -7.594 26.529 11.031 1.00 51.16 315 GLY A N 1
ATOM 2461 C CA . GLY A 1 315 ? -7.563 26.308 12.480 1.00 51.16 315 GLY A CA 1
ATOM 2462 C C . GLY A 1 315 ? -7.879 24.858 12.845 1.00 51.16 315 GLY A C 1
ATOM 2463 O O . GLY A 1 315 ? -7.257 24.294 13.739 1.00 51.16 315 GLY A O 1
ATOM 2464 N N . SER A 1 316 ? -8.770 24.217 12.087 1.00 48.09 316 SER A N 1
ATOM 2465 C CA . SER A 1 316 ? -9.080 22.790 12.191 1.00 48.09 316 SER A CA 1
ATOM 2466 C C . SER A 1 316 ? -7.938 21.913 11.656 1.00 48.09 316 SER A C 1
ATOM 2468 O O . SER A 1 316 ? -7.674 20.850 12.217 1.00 48.09 316 SER A O 1
ATOM 2470 N N . SER A 1 317 ? -7.156 22.386 10.673 1.00 43.78 317 SER A N 1
ATOM 2471 C CA . SER A 1 317 ? -5.987 21.646 10.169 1.00 43.78 317 SER A CA 1
ATOM 2472 C C . SER A 1 317 ? -4.776 21.631 11.115 1.00 43.78 317 SER A C 1
ATOM 2474 O O . SER A 1 317 ? -3.864 20.843 10.890 1.00 43.78 317 SER A O 1
ATOM 2476 N N . VAL A 1 318 ? -4.741 22.457 12.172 1.00 46.41 318 VAL A N 1
ATOM 2477 C CA . VAL A 1 318 ? -3.678 22.410 13.205 1.00 46.41 318 VAL A CA 1
ATOM 2478 C C . VAL A 1 318 ? -4.050 21.485 14.374 1.00 46.41 318 VAL A C 1
ATOM 2480 O O . VAL A 1 318 ? -3.173 21.055 15.115 1.00 46.41 318 VAL A O 1
ATOM 2483 N N . VAL A 1 319 ? -5.321 21.086 14.500 1.00 43.41 319 VAL A N 1
ATOM 2484 C CA . VAL A 1 319 ? -5.781 20.136 15.538 1.00 43.41 319 VAL A CA 1
ATOM 2485 C C . VAL A 1 319 ? -6.102 18.748 14.956 1.00 43.41 319 VAL A C 1
ATOM 2487 O O . VAL A 1 319 ? -6.369 17.811 15.696 1.00 43.4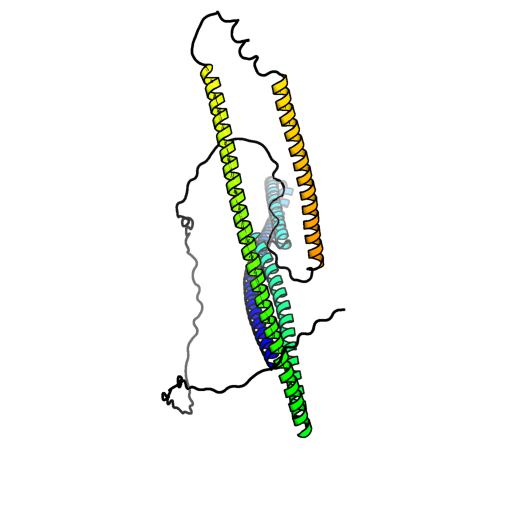1 319 VAL A O 1
ATOM 2490 N N . SER A 1 320 ? -5.998 18.571 13.634 1.00 38.66 320 SER A N 1
ATOM 2491 C CA . SER A 1 320 ? -6.265 17.293 12.953 1.00 38.66 320 SER A CA 1
ATOM 2492 C C . SER A 1 320 ? -5.087 16.782 12.107 1.00 38.66 320 SER A C 1
ATOM 2494 O O . SER A 1 320 ? -5.286 16.025 11.158 1.00 38.66 320 SER A O 1
ATOM 2496 N N . ALA A 1 321 ? -3.847 17.148 12.447 1.00 38.97 321 ALA A N 1
ATOM 2497 C CA . ALA A 1 321 ? -2.641 16.616 11.802 1.00 38.97 321 ALA A CA 1
ATOM 2498 C C . ALA A 1 321 ? -2.113 15.319 12.459 1.00 38.97 321 ALA A C 1
ATOM 2500 O O . ALA A 1 321 ? -0.910 15.081 12.503 1.00 38.97 321 ALA A O 1
ATOM 2501 N N . SER A 1 322 ? -3.006 14.459 12.956 1.00 38.91 322 SER A N 1
ATOM 2502 C CA . SER A 1 322 ? -2.657 13.089 13.354 1.00 38.91 322 SER A CA 1
ATOM 2503 C C . SER A 1 322 ? -3.828 12.124 13.145 1.00 38.91 322 SER A C 1
ATOM 2505 O O . SER A 1 322 ? -4.259 11.447 14.073 1.00 38.91 322 SER A O 1
ATOM 2507 N N . ALA A 1 323 ? -4.377 12.065 11.932 1.00 33.31 323 ALA A N 1
ATOM 2508 C CA . ALA A 1 323 ? -5.166 10.912 11.500 1.00 33.31 323 ALA A CA 1
ATOM 2509 C C . ALA A 1 323 ? -5.203 10.815 9.969 1.00 33.31 323 ALA A C 1
ATOM 2511 O O . ALA A 1 323 ? -6.035 11.422 9.311 1.00 33.31 323 ALA A O 1
ATOM 2512 N N . SER A 1 324 ? -4.262 10.028 9.449 1.00 33.66 324 SER A N 1
ATOM 2513 C CA . SER A 1 324 ? -4.369 9.160 8.272 1.00 33.66 324 SER A CA 1
ATOM 2514 C C . SER A 1 324 ? -4.976 9.718 6.976 1.00 33.66 324 SER A C 1
ATOM 2516 O O . SER A 1 324 ? -6.178 9.921 6.822 1.00 33.66 324 SER A O 1
ATOM 2518 N N . ALA A 1 325 ? -4.097 9.814 5.982 1.00 38.16 325 ALA A N 1
ATOM 2519 C CA . ALA A 1 325 ? -4.419 9.874 4.572 1.00 38.16 325 ALA A CA 1
ATOM 2520 C C . ALA A 1 325 ? -5.372 8.746 4.134 1.00 38.16 325 ALA A C 1
ATOM 2522 O O . ALA A 1 325 ? -5.132 7.570 4.403 1.00 38.16 325 ALA A O 1
ATOM 2523 N N . ARG A 1 326 ? -6.392 9.108 3.354 1.00 37.06 326 ARG A N 1
ATOM 2524 C CA . ARG A 1 326 ? -6.872 8.324 2.209 1.00 37.06 326 ARG A CA 1
ATOM 2525 C C . ARG A 1 326 ? -7.658 9.261 1.299 1.00 37.06 326 ARG A C 1
ATOM 2527 O O . ARG A 1 326 ? -8.706 9.778 1.668 1.00 37.06 326 ARG A O 1
ATOM 2534 N N . GLY A 1 327 ? -7.055 9.557 0.152 1.00 32.16 327 GLY A N 1
ATOM 2535 C CA . GLY A 1 327 ? -7.567 10.501 -0.824 1.00 32.16 327 GLY A CA 1
ATOM 2536 C C . GLY A 1 327 ? -8.811 9.989 -1.535 1.00 32.16 327 GLY A C 1
ATOM 2537 O O . GLY A 1 327 ? -8.900 8.813 -1.871 1.00 32.16 327 GLY A O 1
ATOM 2538 N N . TRP A 1 328 ? -9.713 10.925 -1.817 1.00 30.30 328 TRP A N 1
ATOM 2539 C CA . TRP A 1 328 ? -10.574 10.929 -2.994 1.00 30.30 328 TRP A CA 1
ATOM 2540 C C . TRP A 1 328 ? -10.445 12.304 -3.668 1.00 30.30 328 TRP A C 1
ATOM 2542 O O . TRP A 1 328 ? -10.211 13.299 -2.975 1.00 30.30 328 TRP A O 1
ATOM 2552 N N . PRO A 1 329 ? -10.519 12.369 -5.007 1.00 37.78 329 PRO A N 1
ATOM 2553 C CA . PRO A 1 329 ? -10.049 13.511 -5.773 1.00 37.78 329 PRO A CA 1
ATOM 2554 C C . PRO A 1 329 ? -11.125 14.597 -5.824 1.00 37.78 329 PRO A C 1
ATOM 2556 O O . PRO A 1 329 ? -12.197 14.405 -6.390 1.00 37.78 329 PRO A O 1
ATOM 2559 N N . ALA A 1 330 ? -10.821 15.765 -5.272 1.00 35.56 330 ALA A N 1
ATOM 2560 C CA . ALA A 1 330 ? -11.599 16.975 -5.483 1.00 35.56 330 ALA A CA 1
ATOM 2561 C C . ALA A 1 330 ? -10.626 18.128 -5.727 1.00 35.56 330 ALA A C 1
ATOM 2563 O O . ALA A 1 330 ? -10.174 18.744 -4.773 1.00 35.56 330 ALA A O 1
ATOM 2564 N N . ASP A 1 331 ? -10.241 18.333 -6.991 1.00 36.25 331 ASP A N 1
ATOM 2565 C CA . ASP A 1 331 ? -9.891 19.645 -7.565 1.00 36.25 331 ASP A CA 1
ATOM 2566 C C . ASP A 1 331 ? -9.392 19.487 -9.013 1.00 36.25 331 ASP A C 1
ATOM 2568 O O . ASP A 1 331 ? -8.200 19.538 -9.310 1.00 36.25 331 ASP A O 1
ATOM 2572 N N . ALA A 1 332 ? -10.325 19.299 -9.948 1.00 38.03 332 ALA A N 1
ATOM 2573 C CA . ALA A 1 332 ? -10.068 19.495 -11.378 1.00 38.03 332 ALA A CA 1
ATOM 2574 C C . ALA A 1 332 ? -11.337 19.928 -12.131 1.00 38.03 332 ALA A C 1
ATOM 2576 O O . ALA A 1 332 ? -11.650 19.433 -13.205 1.00 38.03 332 ALA A O 1
ATOM 2577 N N . ALA A 1 333 ? -12.100 20.856 -11.563 1.00 40.12 333 ALA A N 1
ATOM 2578 C CA . ALA A 1 333 ? -13.089 21.636 -12.298 1.00 40.12 333 ALA A CA 1
ATOM 2579 C C . ALA A 1 333 ? -13.285 22.943 -11.531 1.00 40.12 333 ALA A C 1
ATOM 2581 O O . ALA A 1 333 ? -13.381 22.907 -10.312 1.00 40.12 333 ALA A O 1
ATOM 2582 N N . LEU A 1 334 ? -13.359 24.075 -12.236 1.00 36.69 334 LEU A N 1
ATOM 2583 C CA . LEU A 1 334 ? -13.387 25.459 -11.723 1.00 36.69 334 LEU A CA 1
ATOM 2584 C C . LEU A 1 334 ? -12.030 26.187 -11.694 1.00 36.69 334 LEU A C 1
ATOM 2586 O O . LEU A 1 334 ? -11.679 26.880 -10.740 1.00 36.69 334 LEU A O 1
ATOM 2590 N N . ARG A 1 335 ? -11.329 26.178 -12.833 1.00 37.38 335 ARG A N 1
ATOM 2591 C CA . ARG A 1 335 ? -10.697 27.412 -13.326 1.00 37.38 335 ARG A CA 1
ATOM 2592 C C . ARG A 1 335 ? -11.419 27.880 -14.588 1.00 37.38 335 ARG A C 1
ATOM 2594 O O . ARG A 1 335 ? -11.376 27.211 -15.606 1.00 37.38 335 ARG A O 1
ATOM 2601 N N . GLY A 1 336 ? -12.079 29.028 -14.454 1.00 31.48 336 GLY A N 1
ATOM 2602 C CA . GLY A 1 336 ? -12.204 30.072 -15.474 1.00 31.48 336 GLY A CA 1
ATOM 2603 C C . GLY A 1 336 ? -12.719 29.682 -16.858 1.00 31.48 336 GLY A C 1
ATOM 2604 O O . GLY A 1 336 ? -11.930 29.588 -17.786 1.00 31.48 336 GLY A O 1
ATOM 2605 N N . GLY A 1 337 ? -14.041 29.605 -17.010 1.00 30.64 337 GLY A N 1
ATOM 2606 C CA . GLY A 1 337 ? -14.707 29.949 -18.267 1.00 30.64 337 GLY A CA 1
ATOM 2607 C C . GLY A 1 337 ? -15.193 31.395 -18.183 1.00 30.64 337 GLY A C 1
ATOM 2608 O O . GLY A 1 337 ? -16.031 31.724 -17.345 1.00 30.64 337 GLY A O 1
ATOM 2609 N N . THR A 1 338 ? -14.600 32.264 -18.991 1.00 34.19 338 THR A N 1
ATOM 2610 C CA . THR A 1 338 ? -15.030 33.639 -19.252 1.00 34.19 338 THR A CA 1
ATOM 2611 C C . THR A 1 338 ? -16.350 33.636 -20.033 1.00 34.19 338 THR A C 1
ATOM 2613 O O . THR A 1 338 ? -16.480 32.918 -21.018 1.00 34.19 338 THR A O 1
ATOM 2616 N N . TRP A 1 339 ? -17.311 34.439 -19.583 1.00 30.38 339 TRP A N 1
ATOM 2617 C CA . TRP A 1 339 ? -18.464 34.928 -20.355 1.00 30.38 339 TRP A CA 1
ATOM 2618 C C . TRP A 1 339 ? -17.899 35.891 -21.430 1.00 30.38 339 TRP A C 1
ATOM 2620 O O . TRP A 1 339 ? -16.887 36.526 -21.141 1.00 30.38 339 TRP A O 1
ATOM 2630 N N . GLU A 1 340 ? -18.362 36.072 -22.666 1.00 31.50 340 GLU A N 1
ATOM 2631 C CA . GLU A 1 340 ? -19.619 35.881 -23.401 1.00 31.50 340 GLU A CA 1
ATOM 2632 C C . GLU A 1 340 ? -19.241 35.692 -24.894 1.00 31.50 340 GLU A C 1
ATOM 2634 O O . GLU A 1 340 ? -18.177 36.154 -25.299 1.00 31.50 340 GLU A O 1
ATOM 2639 N N . ASP A 1 341 ? -20.066 35.044 -25.724 1.00 31.08 341 ASP A N 1
ATOM 2640 C CA . ASP A 1 341 ? -20.863 35.771 -26.729 1.00 31.08 341 ASP A CA 1
ATOM 2641 C C . ASP A 1 341 ? -21.840 34.840 -27.467 1.00 31.08 341 ASP A C 1
ATOM 2643 O O . ASP A 1 341 ? -21.635 33.630 -27.578 1.00 31.08 341 ASP A O 1
ATOM 2647 N N . GLY A 1 342 ? -22.961 35.415 -27.890 1.00 30.34 342 GLY A N 1
ATOM 2648 C CA . GLY A 1 342 ? -24.172 34.694 -28.262 1.00 30.34 342 GLY A CA 1
ATOM 2649 C C . GLY A 1 342 ? -24.156 33.956 -29.602 1.00 30.34 342 GLY A C 1
ATOM 2650 O O . GLY A 1 342 ? -23.453 34.287 -30.547 1.00 30.34 342 GLY A O 1
ATOM 2651 N N . SER A 1 343 ? -25.045 32.975 -29.716 1.00 34.34 343 SER A N 1
ATOM 2652 C CA . SER A 1 343 ? -25.972 32.848 -30.847 1.00 34.34 343 SER A CA 1
ATOM 2653 C C . SER A 1 343 ? -26.931 31.686 -30.595 1.00 34.34 343 SER A C 1
ATOM 2655 O O . SER A 1 343 ? -26.613 30.681 -29.965 1.00 34.34 343 SER A O 1
ATOM 2657 N N . ALA A 1 344 ? -28.165 31.913 -31.016 1.00 32.56 344 ALA A N 1
ATOM 2658 C CA . ALA A 1 344 ? -29.334 31.095 -30.771 1.00 32.56 344 ALA A CA 1
ATOM 2659 C C . ALA A 1 344 ? -29.328 29.769 -31.553 1.00 32.56 344 ALA A C 1
ATOM 2661 O O . ALA A 1 344 ? -28.837 29.735 -32.677 1.00 32.56 344 ALA A O 1
ATOM 2662 N N . GLN A 1 345 ? -29.990 28.735 -31.014 1.00 33.50 345 GLN A N 1
ATOM 2663 C CA . GLN A 1 345 ? -31.195 28.073 -31.574 1.00 33.50 345 GLN A CA 1
ATOM 2664 C C . GLN A 1 345 ? -31.460 26.699 -30.897 1.00 33.50 345 GLN A C 1
ATOM 2666 O O . GLN A 1 345 ? -30.561 26.147 -30.263 1.00 33.50 345 GLN A O 1
ATOM 2671 N N . PRO A 1 346 ? -32.707 26.179 -30.934 1.00 38.97 346 PRO A N 1
ATOM 2672 C CA . PRO A 1 346 ? -33.264 25.338 -29.874 1.00 38.97 346 PRO A CA 1
ATOM 2673 C C . PRO A 1 346 ? -33.393 23.833 -30.200 1.00 38.97 346 PRO A C 1
ATOM 2675 O O . PRO A 1 346 ? -33.609 23.436 -31.336 1.00 38.97 346 PRO A O 1
ATOM 2678 N N . VAL A 1 347 ? -33.343 23.035 -29.123 1.00 33.91 347 VAL A N 1
ATOM 2679 C CA . VAL A 1 347 ? -34.121 21.816 -28.799 1.00 33.91 347 VAL A CA 1
ATOM 2680 C C . VAL A 1 347 ? -34.296 20.734 -29.879 1.00 33.91 347 VAL A C 1
ATOM 2682 O O . VAL A 1 347 ? -35.088 20.890 -30.795 1.00 33.91 347 VAL A O 1
ATOM 2685 N N . HIS A 1 348 ? -33.782 19.528 -29.596 1.00 31.64 348 HIS A N 1
ATOM 2686 C CA . HIS A 1 348 ? -34.589 18.305 -29.714 1.00 31.64 348 HIS A CA 1
ATOM 2687 C C . HIS A 1 348 ? -34.208 17.265 -28.651 1.00 31.64 348 HIS A C 1
ATOM 2689 O O . HIS A 1 348 ? -33.109 16.721 -28.627 1.00 31.64 348 HIS A O 1
ATOM 2695 N N . ILE A 1 349 ? -35.177 16.981 -27.781 1.00 36.59 349 ILE A N 1
ATOM 2696 C CA . ILE A 1 349 ? -35.231 15.800 -26.920 1.00 36.59 349 ILE A CA 1
ATOM 2697 C C . ILE A 1 349 ? -35.555 14.600 -27.814 1.00 36.59 349 ILE A C 1
ATOM 2699 O O . ILE A 1 349 ? -36.571 14.614 -28.513 1.00 36.59 349 ILE A O 1
ATOM 2703 N N . ARG A 1 350 ? -34.754 13.534 -27.746 1.00 32.91 350 ARG A N 1
ATOM 2704 C CA . ARG A 1 350 ? -35.203 12.197 -28.149 1.00 32.91 350 ARG A CA 1
ATOM 2705 C C . ARG A 1 350 ? -34.668 11.158 -27.171 1.00 32.91 350 ARG A C 1
ATOM 2707 O O . ARG A 1 350 ? -33.465 10.971 -27.031 1.00 32.91 350 ARG A O 1
ATOM 2714 N N . GLN A 1 351 ? -35.604 10.539 -26.461 1.00 30.89 351 GLN A N 1
ATOM 2715 C CA . GLN A 1 351 ? -35.378 9.377 -25.615 1.00 30.89 351 GLN A CA 1
ATOM 2716 C C . GLN A 1 351 ? -35.106 8.140 -26.490 1.00 30.89 351 GLN A C 1
ATOM 2718 O O . GLN A 1 351 ? -35.808 7.915 -27.471 1.00 30.89 351 GLN A O 1
ATOM 2723 N N . SER A 1 352 ? -34.088 7.382 -26.078 1.00 33.44 352 SER A N 1
ATOM 2724 C CA . SER A 1 352 ? -34.007 5.915 -25.986 1.00 33.44 352 SER A CA 1
ATOM 2725 C C . SER A 1 352 ? -34.430 5.026 -27.167 1.00 33.44 352 SER A C 1
ATOM 2727 O O . SER A 1 352 ? -35.617 4.903 -27.440 1.00 33.44 352 SER A O 1
ATOM 2729 N N . SER A 1 353 ? -33.488 4.211 -27.674 1.00 36.62 353 SER A N 1
ATOM 2730 C CA . SER A 1 353 ? -33.635 2.736 -27.698 1.00 36.62 353 SER A CA 1
ATOM 2731 C C . SER A 1 353 ? -32.371 1.996 -28.186 1.00 36.62 353 SER A C 1
ATOM 2733 O O . SER A 1 353 ? -31.907 2.241 -29.291 1.00 36.62 353 SER A O 1
ATOM 2735 N N . MET A 1 354 ? -31.912 1.059 -27.345 1.00 29.80 354 MET A N 1
ATOM 2736 C CA . MET A 1 354 ? -31.443 -0.316 -27.623 1.00 29.80 354 MET A CA 1
ATOM 2737 C C . MET A 1 354 ? -30.311 -0.642 -28.633 1.00 29.80 354 MET A C 1
ATOM 2739 O O . MET A 1 354 ? -30.395 -0.362 -29.818 1.00 29.80 354 MET A O 1
ATOM 2743 N N . THR A 1 355 ? -29.337 -1.399 -28.093 1.00 43.59 355 THR A N 1
ATOM 2744 C CA . THR A 1 355 ? -28.654 -2.600 -28.640 1.00 43.59 355 THR A CA 1
ATOM 2745 C C . THR A 1 355 ? -28.018 -2.551 -30.034 1.00 43.59 355 THR A C 1
ATOM 2747 O O . THR A 1 355 ? -28.727 -2.644 -31.024 1.00 43.59 355 THR A O 1
ATOM 2750 N N . ASP A 1 356 ? -26.679 -2.563 -30.093 1.00 33.75 356 ASP A N 1
ATOM 2751 C CA . ASP A 1 356 ? -25.882 -3.518 -30.895 1.00 33.75 356 ASP A CA 1
ATOM 2752 C C . ASP A 1 356 ? -24.390 -3.143 -30.844 1.00 33.75 356 ASP A C 1
ATOM 2754 O O . ASP A 1 356 ? -23.954 -2.171 -31.456 1.00 33.75 356 ASP A O 1
ATOM 2758 N N . ALA A 1 357 ? -23.582 -3.922 -30.121 1.00 33.34 357 ALA A N 1
ATOM 2759 C CA . ALA A 1 357 ? -22.120 -3.797 -30.143 1.00 33.34 357 ALA A CA 1
ATOM 2760 C C . ALA A 1 357 ? -21.433 -5.173 -30.127 1.00 33.34 357 ALA A C 1
ATOM 2762 O O . ALA A 1 357 ? -20.445 -5.402 -29.437 1.00 33.34 357 ALA A O 1
ATOM 2763 N N . SER A 1 358 ? -21.957 -6.105 -30.923 1.00 39.62 358 SER A N 1
ATOM 2764 C CA . SER A 1 358 ? -21.264 -7.338 -31.303 1.00 39.62 358 SER A CA 1
ATOM 2765 C C . SER A 1 358 ? -21.230 -7.420 -32.824 1.00 39.62 358 SER A C 1
ATOM 2767 O O . SER A 1 358 ? -22.057 -8.092 -33.429 1.00 39.62 358 SER A O 1
ATOM 2769 N N . LYS A 1 359 ? -20.320 -6.668 -33.460 1.00 42.91 359 LYS A N 1
ATOM 2770 C CA . LYS A 1 359 ? -20.125 -6.748 -34.920 1.00 42.91 359 LYS A CA 1
ATOM 2771 C C . LYS A 1 359 ? -18.729 -6.418 -35.455 1.00 42.91 359 LYS A C 1
ATOM 2773 O O . LYS A 1 359 ? -18.577 -6.303 -36.663 1.00 42.91 359 LYS A O 1
ATOM 2778 N N . TYR A 1 360 ? -17.697 -6.360 -34.612 1.00 37.72 360 TYR A N 1
ATOM 2779 C CA . TYR A 1 360 ? -16.317 -6.207 -35.095 1.00 37.72 360 TYR A CA 1
ATOM 2780 C C . TYR A 1 360 ? -15.349 -7.138 -34.370 1.00 37.72 360 TYR A C 1
ATOM 2782 O O . TYR A 1 360 ? -14.491 -6.690 -33.624 1.00 37.72 360 TYR A O 1
ATOM 2790 N N . LEU A 1 361 ? -15.499 -8.440 -34.605 1.00 37.97 361 LEU A N 1
ATOM 2791 C CA . LEU A 1 361 ? -14.435 -9.428 -34.431 1.00 37.97 361 LEU A CA 1
ATOM 2792 C C . LEU A 1 361 ? -14.539 -10.394 -35.614 1.00 37.97 361 LEU A C 1
ATOM 2794 O O . LEU A 1 361 ? -15.372 -11.296 -35.626 1.00 37.97 361 LEU A O 1
ATOM 2798 N N . THR A 1 362 ? -13.741 -10.149 -36.649 1.00 45.59 362 THR A N 1
ATOM 2799 C CA . THR A 1 362 ? -13.472 -11.126 -37.707 1.00 45.59 362 THR A CA 1
ATOM 2800 C C . THR A 1 362 ? -12.362 -12.070 -37.237 1.00 45.59 362 THR A C 1
ATOM 2802 O O . THR A 1 362 ? -11.336 -11.572 -36.767 1.00 45.59 362 THR A O 1
ATOM 2805 N N . PRO A 1 363 ? -12.517 -13.396 -37.375 1.00 45.59 363 PRO A N 1
ATOM 2806 C CA . PRO A 1 363 ? -11.428 -14.349 -37.209 1.00 45.59 363 PRO A CA 1
ATOM 2807 C C . PRO A 1 363 ? -10.651 -14.469 -38.528 1.00 45.59 363 PRO A C 1
ATOM 2809 O O . PRO A 1 363 ? -11.262 -14.585 -39.588 1.00 45.59 363 PRO A O 1
ATOM 2812 N N . ILE A 1 364 ? -9.318 -14.434 -38.471 1.00 36.84 364 ILE A N 1
ATOM 2813 C CA . ILE A 1 364 ? -8.468 -14.912 -39.568 1.00 36.84 364 ILE A CA 1
ATOM 2814 C C . ILE A 1 364 ? -7.611 -16.050 -39.018 1.00 36.84 364 ILE A C 1
ATOM 2816 O O . ILE A 1 364 ? -6.724 -15.852 -38.193 1.00 36.84 364 ILE A O 1
ATOM 2820 N N . ASP A 1 365 ? -8.054 -17.219 -39.455 1.00 33.19 365 ASP A N 1
ATOM 2821 C CA . ASP A 1 365 ? -7.484 -18.548 -39.628 1.00 33.19 365 ASP A CA 1
ATOM 2822 C C . ASP A 1 365 ? -6.053 -18.888 -39.191 1.00 33.19 365 ASP A C 1
ATOM 2824 O O . ASP A 1 365 ? -5.077 -18.152 -39.331 1.00 33.19 365 ASP A O 1
ATOM 2828 N N . ALA A 1 366 ? -6.010 -20.126 -38.705 1.00 35.78 366 ALA A N 1
ATOM 2829 C CA . ALA A 1 366 ? -4.876 -20.954 -38.368 1.00 35.78 366 ALA A CA 1
ATOM 2830 C C . ALA A 1 366 ? -4.299 -21.689 -39.598 1.00 35.78 366 ALA A C 1
ATOM 2832 O O . ALA A 1 366 ? -4.829 -21.599 -40.701 1.00 35.78 366 ALA A O 1
ATOM 2833 N N . GLU A 1 367 ? -3.279 -22.509 -39.305 1.00 35.47 367 GLU A N 1
ATOM 2834 C CA . GLU A 1 367 ? -2.506 -23.429 -40.163 1.00 35.47 367 GLU A CA 1
ATOM 2835 C C . GLU A 1 367 ? -1.272 -22.751 -40.797 1.00 35.47 367 GLU A C 1
ATOM 2837 O O . GLU A 1 367 ? -1.378 -21.736 -41.464 1.00 35.47 367 GLU A O 1
ATOM 2842 N N . GLN A 1 368 ? -0.024 -23.197 -40.617 1.00 33.84 368 GLN A N 1
ATOM 2843 C CA . GLN A 1 368 ? 0.524 -24.551 -40.507 1.00 33.84 368 GLN A CA 1
ATOM 2844 C C . GLN A 1 368 ? 1.873 -24.502 -39.755 1.00 33.84 368 GLN A C 1
ATOM 2846 O O . GLN A 1 368 ? 2.689 -23.633 -40.044 1.00 33.84 368 GLN A O 1
ATOM 2851 N N . SER A 1 369 ? 2.160 -25.449 -38.857 1.00 33.88 369 SER A N 1
ATOM 2852 C CA . SER A 1 369 ? 3.467 -26.134 -38.836 1.00 33.88 369 SER A CA 1
ATOM 2853 C C . SER A 1 369 ? 3.434 -27.325 -37.883 1.00 33.88 369 SER A C 1
ATOM 2855 O O . SER A 1 369 ? 2.823 -27.285 -36.817 1.00 33.88 369 SER A O 1
ATOM 2857 N N . ALA A 1 370 ? 4.055 -28.400 -38.342 1.00 32.75 370 ALA A N 1
ATOM 2858 C CA . ALA A 1 370 ? 3.876 -29.769 -37.918 1.00 32.75 370 ALA A CA 1
ATOM 2859 C C . ALA A 1 370 ? 4.535 -30.119 -36.576 1.00 32.75 370 ALA A C 1
ATOM 2861 O O . ALA A 1 370 ? 5.509 -29.515 -36.134 1.00 32.75 370 ALA A O 1
ATOM 2862 N N . CYS A 1 371 ? 3.965 -31.162 -35.976 1.00 32.34 371 CYS A N 1
ATOM 2863 C CA . CYS A 1 371 ? 4.441 -31.895 -34.817 1.00 32.34 371 CYS A CA 1
ATOM 2864 C C . CYS A 1 371 ? 5.832 -32.514 -35.023 1.00 32.34 371 CYS A C 1
ATOM 2866 O O . CYS A 1 371 ? 6.096 -33.130 -36.053 1.00 32.34 371 CYS A O 1
ATOM 2868 N N . GLU A 1 372 ? 6.637 -32.495 -33.962 1.00 34.34 372 GLU A N 1
ATOM 2869 C CA . GLU A 1 372 ? 7.741 -33.431 -33.735 1.00 34.34 372 GLU A CA 1
ATOM 2870 C C . GLU A 1 372 ? 7.578 -34.021 -32.312 1.00 34.34 372 GLU A C 1
ATOM 2872 O O . GLU A 1 372 ? 7.103 -33.308 -31.419 1.00 34.34 372 GLU A O 1
ATOM 2877 N N . PRO A 1 373 ? 7.824 -35.329 -32.087 1.00 43.66 373 PRO A N 1
ATOM 2878 C CA . PRO A 1 373 ? 7.193 -36.066 -30.994 1.00 43.66 373 PRO A CA 1
ATOM 2879 C C . PRO A 1 373 ? 8.020 -36.060 -29.702 1.00 43.66 373 PRO A C 1
ATOM 2881 O O . PRO A 1 373 ? 9.240 -36.210 -29.721 1.00 43.66 373 PRO A O 1
ATOM 2884 N N . GLN A 1 374 ? 7.338 -35.985 -28.555 1.00 37.16 374 GLN A N 1
ATOM 2885 C CA . GLN A 1 374 ? 7.915 -36.362 -27.261 1.00 37.16 374 GLN A CA 1
ATOM 2886 C C . GLN A 1 374 ? 7.686 -37.856 -26.960 1.00 37.16 374 GLN A C 1
ATOM 2888 O O . GLN A 1 374 ? 6.652 -38.406 -27.351 1.00 37.16 374 GLN A O 1
ATOM 2893 N N . PRO A 1 375 ? 8.620 -38.522 -26.255 1.00 42.66 375 PRO A N 1
ATOM 2894 C CA . PRO A 1 375 ? 8.536 -39.947 -25.964 1.00 42.66 375 PRO A CA 1
ATOM 2895 C C . PRO A 1 375 ? 7.614 -40.240 -24.769 1.00 42.66 375 PRO A C 1
ATOM 2897 O O . PRO A 1 375 ? 7.579 -39.503 -23.784 1.00 42.66 375 PRO A O 1
ATOM 2900 N N . GLN A 1 376 ? 6.885 -41.354 -24.859 1.00 42.53 376 GLN A N 1
ATOM 2901 C CA . GLN A 1 376 ? 6.061 -41.904 -23.779 1.00 42.53 376 GLN A CA 1
ATOM 2902 C C . GLN A 1 376 ? 6.927 -42.509 -22.654 1.00 42.53 376 GLN A C 1
ATOM 2904 O O . GLN A 1 376 ? 7.992 -43.061 -22.944 1.00 42.53 376 GLN A O 1
ATOM 2909 N N . PRO A 1 377 ? 6.465 -42.498 -21.388 1.00 42.78 377 PRO A N 1
ATOM 2910 C CA . PRO A 1 377 ? 7.075 -43.271 -20.313 1.00 42.78 377 PRO A CA 1
ATOM 2911 C C . PRO A 1 377 ? 6.593 -44.732 -20.335 1.00 42.78 377 PRO A C 1
ATOM 2913 O O . PRO A 1 377 ? 5.398 -45.012 -20.435 1.00 42.78 377 PRO A O 1
ATOM 2916 N N . ALA A 1 378 ? 7.537 -45.667 -20.219 1.00 36.38 378 ALA A N 1
ATOM 2917 C CA . ALA A 1 378 ? 7.277 -47.097 -20.107 1.00 36.38 378 ALA A CA 1
ATOM 2918 C C . ALA A 1 378 ? 6.794 -47.473 -18.696 1.00 36.38 378 ALA A C 1
ATOM 2920 O O . ALA A 1 378 ? 7.390 -47.079 -17.693 1.00 36.38 378 ALA A O 1
ATOM 2921 N N . ALA A 1 379 ? 5.736 -48.280 -18.644 1.00 37.16 379 ALA A N 1
ATOM 2922 C CA . ALA A 1 379 ? 5.261 -48.979 -17.459 1.00 37.16 379 ALA A CA 1
ATOM 2923 C C . ALA A 1 379 ? 5.978 -50.330 -17.307 1.00 37.16 379 ALA A C 1
ATOM 2925 O O . ALA A 1 379 ? 6.046 -51.083 -18.278 1.00 37.16 379 ALA A O 1
ATOM 2926 N N . VAL A 1 380 ? 6.430 -50.656 -16.090 1.00 40.78 380 VAL A N 1
ATOM 2927 C CA . VAL A 1 380 ? 6.679 -52.030 -15.611 1.00 40.78 380 VAL A CA 1
ATOM 2928 C C . VAL A 1 380 ? 6.381 -52.084 -14.097 1.00 40.78 380 VAL A C 1
ATOM 2930 O O . VAL A 1 380 ? 7.079 -51.466 -13.299 1.00 40.78 380 VAL A O 1
ATOM 2933 N N . GLU A 1 381 ? 5.316 -52.799 -13.725 1.00 38.06 381 GLU A N 1
ATOM 2934 C CA . GLU A 1 381 ? 5.034 -53.396 -12.397 1.00 38.06 381 GLU A CA 1
ATOM 2935 C C . GLU A 1 381 ? 5.762 -54.773 -12.251 1.00 38.06 381 GLU A C 1
ATOM 2937 O O . GLU A 1 381 ? 6.383 -55.170 -13.240 1.00 38.06 381 GLU A O 1
ATOM 2942 N N . PRO A 1 382 ? 5.631 -55.621 -11.181 1.00 61.59 382 PRO A N 1
ATOM 2943 C CA . PRO A 1 382 ? 5.038 -55.502 -9.817 1.00 61.59 382 PRO A CA 1
ATOM 2944 C C . PRO A 1 382 ? 5.876 -56.183 -8.673 1.00 61.59 382 PRO A C 1
ATOM 2946 O O . PRO A 1 382 ? 6.965 -56.699 -8.910 1.00 61.59 382 PRO A O 1
ATOM 2949 N N . ALA A 1 383 ? 5.256 -56.298 -7.472 1.00 31.20 383 ALA A N 1
ATOM 2950 C CA . ALA A 1 383 ? 5.482 -57.248 -6.341 1.00 31.20 383 ALA A CA 1
ATOM 2951 C C . ALA A 1 383 ? 6.384 -56.742 -5.181 1.00 31.20 383 ALA A C 1
ATOM 2953 O O . ALA A 1 383 ? 7.386 -56.094 -5.435 1.00 31.20 383 ALA A O 1
ATOM 2954 N N . ALA A 1 384 ? 6.154 -56.964 -3.874 1.00 32.22 384 ALA A N 1
ATOM 2955 C CA . ALA A 1 384 ? 5.256 -57.799 -3.052 1.00 32.22 384 ALA A CA 1
ATOM 2956 C C . ALA A 1 384 ? 5.156 -57.153 -1.627 1.00 32.22 384 ALA A C 1
ATOM 2958 O O . ALA A 1 384 ? 6.101 -56.501 -1.198 1.00 32.22 384 ALA A O 1
ATOM 2959 N N . ALA A 1 385 ? 3.990 -57.102 -0.967 1.00 32.50 385 ALA A N 1
ATOM 2960 C CA . ALA A 1 385 ? 3.503 -57.978 0.125 1.00 32.50 385 ALA A CA 1
ATOM 2961 C C . ALA A 1 385 ? 4.178 -57.871 1.521 1.00 32.50 385 ALA A C 1
ATOM 2963 O O . ALA A 1 385 ? 5.267 -58.403 1.699 1.00 32.50 385 ALA A O 1
ATOM 2964 N N . THR A 1 386 ? 3.441 -57.301 2.497 1.00 35.28 386 THR A N 1
ATOM 2965 C CA . THR A 1 386 ? 3.138 -57.778 3.887 1.00 35.28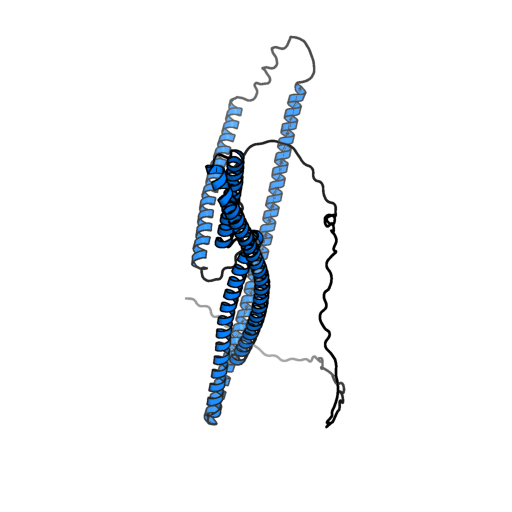 386 THR A CA 1
ATOM 2966 C C . THR A 1 386 ? 2.297 -56.687 4.595 1.00 35.28 386 THR A C 1
ATOM 2968 O O . THR A 1 386 ? 2.717 -55.541 4.667 1.00 35.28 386 THR A O 1
ATOM 2971 N N . ALA A 1 387 ? 0.991 -56.861 4.847 1.00 36.75 387 ALA A N 1
ATOM 2972 C CA . ALA A 1 387 ? 0.349 -57.538 5.991 1.00 36.75 387 ALA A CA 1
ATOM 2973 C C . ALA A 1 387 ? 0.764 -56.973 7.370 1.00 36.75 387 ALA A C 1
ATOM 2975 O O . ALA A 1 387 ? 1.907 -57.172 7.763 1.00 36.75 387 ALA A O 1
ATOM 2976 N N . ASP A 1 388 ? -0.139 -56.305 8.113 1.00 32.47 388 ASP A N 1
ATOM 2977 C CA . ASP A 1 388 ? -0.934 -56.932 9.197 1.00 32.47 388 ASP A CA 1
ATOM 2978 C C . ASP A 1 388 ? -1.804 -55.923 10.015 1.00 32.47 388 ASP A C 1
ATOM 2980 O O . ASP A 1 388 ? -1.378 -54.795 10.251 1.00 32.47 388 ASP A O 1
ATOM 2984 N N . GLY A 1 389 ? -2.999 -56.377 10.449 1.00 33.38 389 GLY A N 1
ATOM 2985 C CA . GLY A 1 389 ? -3.895 -55.871 11.530 1.00 33.38 389 GLY A CA 1
ATOM 2986 C C . GLY A 1 389 ? -4.665 -54.545 11.322 1.00 33.38 389 GLY A C 1
ATOM 2987 O O . GLY A 1 389 ? -4.052 -53.493 11.236 1.00 33.38 389 GLY A O 1
ATOM 2988 N N . GLY A 1 390 ? -6.009 -54.433 11.256 1.00 32.06 390 GLY A N 1
ATOM 2989 C CA . GLY A 1 390 ? -7.086 -55.084 12.040 1.00 32.06 390 GLY A CA 1
ATOM 2990 C C . GLY A 1 390 ? -7.179 -54.438 13.439 1.00 32.06 390 GLY A C 1
ATOM 2991 O O . GLY A 1 390 ? -6.174 -54.444 14.131 1.00 32.06 390 GLY A O 1
ATOM 2992 N N . VAL A 1 391 ? -8.264 -53.865 13.988 1.00 38.81 391 VAL A N 1
ATOM 2993 C CA . VAL A 1 391 ? -9.727 -54.119 13.981 1.00 38.81 391 VAL A CA 1
ATOM 2994 C C . VAL A 1 391 ? -10.389 -52.863 14.630 1.00 38.81 391 VAL A C 1
ATOM 2996 O O . VAL A 1 391 ? -9.799 -52.317 15.555 1.00 38.81 391 VAL A O 1
ATOM 2999 N N . GLY A 1 392 ? -11.443 -52.223 14.085 1.00 33.31 392 GLY A N 1
ATOM 3000 C CA . GLY A 1 392 ? -12.889 -52.390 14.408 1.00 33.31 392 GLY A CA 1
ATOM 3001 C C . GLY A 1 392 ? -13.310 -51.803 15.781 1.00 33.31 392 GLY A C 1
ATOM 3002 O O . GLY A 1 392 ? -12.531 -51.855 16.715 1.00 33.31 392 GLY A O 1
ATOM 3003 N N . ALA A 1 393 ? -14.503 -51.278 16.076 1.00 33.16 393 ALA A N 1
ATOM 3004 C CA . ALA A 1 393 ? -15.750 -50.920 15.389 1.00 33.16 393 ALA A CA 1
ATOM 3005 C C . ALA A 1 393 ? -16.720 -50.337 16.469 1.00 33.16 393 ALA A C 1
ATOM 3007 O O . ALA A 1 393 ? -16.439 -50.473 17.658 1.00 33.16 393 ALA A O 1
ATOM 3008 N N . ALA A 1 394 ? -17.886 -49.825 16.035 1.00 34.88 394 ALA A N 1
ATOM 3009 C CA . ALA A 1 394 ? -19.110 -49.446 16.789 1.00 34.88 394 ALA A CA 1
ATOM 3010 C C . ALA A 1 394 ? -19.119 -48.016 17.374 1.00 34.88 394 ALA A C 1
ATOM 3012 O O . ALA A 1 394 ? -18.285 -47.677 18.201 1.00 34.88 394 ALA A O 1
ATOM 3013 N N . THR A 1 395 ? -19.980 -47.063 16.990 1.00 37.94 395 THR A N 1
ATOM 3014 C CA . THR A 1 395 ? -21.386 -47.040 16.514 1.00 37.94 395 THR A CA 1
ATOM 3015 C C . THR A 1 395 ? -22.398 -47.646 17.487 1.00 37.94 395 THR A C 1
ATOM 3017 O O . THR A 1 395 ? -22.636 -48.847 17.445 1.00 37.94 395 THR A O 1
ATOM 3020 N N . ALA A 1 396 ? -23.052 -46.789 18.282 1.00 41.25 396 ALA A N 1
ATOM 3021 C CA . ALA A 1 396 ? -24.417 -46.961 18.799 1.00 41.25 396 ALA A CA 1
ATOM 3022 C C . ALA A 1 396 ? -24.976 -45.619 19.358 1.00 41.25 396 ALA A C 1
ATOM 3024 O O . ALA A 1 396 ? -24.177 -44.734 19.663 1.00 41.25 396 ALA A O 1
ATOM 3025 N N . PRO A 1 397 ? -26.315 -45.441 19.445 1.00 49.75 397 PRO A N 1
ATOM 3026 C CA . PRO A 1 397 ? -27.008 -44.155 19.275 1.00 49.75 397 PRO A CA 1
ATOM 3027 C C . PRO A 1 397 ? -27.769 -43.625 20.520 1.00 49.75 397 PRO A C 1
ATOM 3029 O O . PRO A 1 397 ? -27.753 -44.231 21.586 1.00 49.75 397 PRO A O 1
ATOM 3032 N N . LEU A 1 398 ? -28.432 -42.472 20.324 1.00 43.47 398 LEU A N 1
ATOM 3033 C CA . LEU A 1 398 ? -29.368 -41.728 21.198 1.00 43.47 398 LEU A CA 1
ATOM 3034 C C . LEU A 1 398 ? -30.435 -42.579 21.928 1.00 43.47 398 LEU A C 1
ATOM 3036 O O . LEU A 1 398 ? -30.832 -43.631 21.425 1.00 43.47 398 LEU A O 1
ATOM 3040 N N . PRO A 1 399 ? -30.991 -42.052 23.039 1.00 53.47 399 PRO A N 1
ATOM 3041 C CA . PRO A 1 399 ? -32.431 -41.706 23.098 1.00 53.47 399 PRO A CA 1
ATOM 3042 C C . PRO A 1 399 ? -32.690 -40.345 23.803 1.00 53.47 399 PRO A C 1
ATOM 3044 O O . PRO A 1 399 ? -31.933 -39.949 24.681 1.00 53.47 399 PRO A O 1
ATOM 3047 N N . LEU A 1 400 ? -33.547 -39.474 23.253 1.00 38.53 400 LEU A N 1
ATOM 3048 C CA . LEU A 1 400 ? -34.995 -39.274 23.506 1.00 38.53 400 LEU A CA 1
ATOM 3049 C C . LEU A 1 400 ? -35.359 -38.633 24.865 1.00 38.53 400 LEU A C 1
ATOM 3051 O O . LEU A 1 400 ? -35.139 -39.226 25.910 1.00 38.53 400 LEU A O 1
ATOM 3055 N N . GLU A 1 401 ? -35.945 -37.434 24.731 1.00 43.03 401 GLU A N 1
ATOM 3056 C CA . GLU A 1 401 ? -37.084 -36.826 25.450 1.00 43.03 401 GLU A CA 1
ATOM 3057 C C . GLU A 1 401 ? -37.149 -36.837 26.987 1.00 43.03 401 GLU A C 1
ATOM 3059 O O . GLU A 1 401 ? -37.192 -37.889 27.604 1.00 43.03 401 GLU A O 1
ATOM 3064 N N . GLU A 1 402 ? -37.275 -35.635 27.574 1.00 37.34 402 GLU A N 1
ATOM 3065 C CA . GLU A 1 402 ? -38.378 -35.250 28.483 1.00 37.34 402 GLU A CA 1
ATOM 3066 C C . GLU A 1 402 ? -38.253 -33.754 28.880 1.00 37.34 402 GLU A C 1
ATOM 3068 O O . GLU A 1 402 ? -37.405 -33.359 29.677 1.00 37.34 402 GLU A O 1
ATOM 3073 N N . GLU A 1 403 ? -39.106 -32.902 28.297 1.00 44.75 403 GLU A N 1
ATOM 3074 C CA . GLU A 1 403 ? -39.693 -31.738 28.989 1.00 44.75 403 GLU A CA 1
ATOM 3075 C C . GLU A 1 403 ? -40.918 -32.258 29.773 1.00 44.75 403 GLU A C 1
ATOM 3077 O O . GLU A 1 403 ? -41.568 -33.182 29.270 1.00 44.75 403 GLU A O 1
ATOM 3082 N N . PRO A 1 404 ? -41.284 -31.708 30.956 1.00 54.97 404 PRO A N 1
ATOM 3083 C CA . PRO A 1 404 ? -42.207 -30.566 30.938 1.00 54.97 404 PRO A CA 1
ATOM 3084 C C . PRO A 1 404 ? -42.180 -29.586 32.138 1.00 54.97 404 PRO A C 1
ATOM 3086 O O . PRO A 1 404 ? -41.724 -29.866 33.242 1.00 54.97 404 PRO A O 1
ATOM 3089 N N . GLU A 1 405 ? -42.829 -28.451 31.860 1.00 39.03 405 GLU A N 1
ATOM 3090 C CA . GLU A 1 405 ? -43.743 -27.688 32.726 1.00 39.03 405 GLU A CA 1
ATOM 3091 C C . GLU A 1 405 ? -43.224 -26.649 33.739 1.00 39.03 405 GLU A C 1
ATOM 3093 O O . GLU A 1 405 ? -42.790 -26.905 34.859 1.00 39.03 405 GLU A O 1
ATOM 3098 N N . ALA A 1 406 ? -43.472 -25.396 33.348 1.00 49.34 406 ALA A N 1
ATOM 3099 C CA . ALA A 1 406 ? -43.711 -24.264 34.226 1.00 49.34 406 ALA A CA 1
ATOM 3100 C C . ALA A 1 406 ? -45.017 -24.420 35.030 1.00 49.34 406 ALA A C 1
ATOM 3102 O O . ALA A 1 406 ? -46.009 -24.900 34.484 1.00 49.34 406 ALA A O 1
ATOM 3103 N N . PRO A 1 407 ? -45.113 -23.830 36.233 1.00 56.97 407 PRO A N 1
ATOM 3104 C CA . PRO A 1 407 ? -46.398 -23.428 36.786 1.00 56.97 407 PRO A CA 1
ATOM 3105 C C . PRO A 1 407 ? -46.661 -21.928 36.568 1.00 56.97 407 PRO A C 1
ATOM 3107 O O . PRO A 1 407 ? -45.878 -21.051 36.939 1.00 56.97 407 PRO A O 1
ATOM 3110 N N . ARG A 1 408 ? -47.819 -21.647 35.962 1.00 48.12 408 ARG A N 1
ATOM 3111 C CA . ARG A 1 408 ? -48.508 -20.346 35.947 1.00 48.12 408 ARG A CA 1
ATOM 3112 C C . ARG A 1 408 ? -49.273 -20.108 37.271 1.00 48.12 408 ARG A C 1
ATOM 3114 O O . ARG A 1 408 ? -49.414 -21.035 38.063 1.00 48.12 408 ARG A O 1
ATOM 3121 N N . PRO A 1 409 ? -49.748 -18.872 37.528 1.00 55.53 409 PRO A N 1
ATOM 3122 C CA . PRO A 1 409 ? -50.034 -18.367 38.868 1.00 55.53 409 PRO A CA 1
ATOM 3123 C C . PRO A 1 409 ? -51.481 -18.598 39.331 1.00 55.53 409 PRO A C 1
ATOM 3125 O O . PRO A 1 409 ? -52.423 -18.517 38.547 1.00 55.53 409 PRO A O 1
ATOM 3128 N N . ALA A 1 410 ? -51.645 -18.759 40.642 1.00 42.69 410 ALA A N 1
ATOM 3129 C CA . ALA A 1 410 ? -52.867 -18.515 41.412 1.00 42.69 410 ALA A CA 1
ATOM 3130 C C . ALA A 1 410 ? -52.411 -17.887 42.742 1.00 42.69 410 ALA A C 1
ATOM 3132 O O . ALA A 1 410 ? -51.334 -18.215 43.224 1.00 42.69 410 ALA A O 1
ATOM 3133 N N . GLY A 1 411 ? -53.091 -16.972 43.408 1.00 37.50 411 GLY A N 1
ATOM 3134 C CA . GLY A 1 411 ? -54.399 -16.368 43.261 1.00 37.50 411 GLY A CA 1
ATOM 3135 C C . GLY A 1 411 ? -54.583 -15.492 44.508 1.00 37.50 411 GLY A C 1
ATOM 3136 O O . GLY A 1 411 ? -53.968 -15.733 45.544 1.00 37.50 411 GLY A O 1
ATOM 3137 N N . SER A 1 412 ? -55.363 -14.433 44.342 1.00 40.81 412 SER A N 1
ATOM 3138 C CA . SER A 1 412 ? -55.935 -13.551 45.363 1.00 40.81 412 SER A CA 1
ATOM 3139 C C . SER A 1 412 ? -56.302 -14.213 46.697 1.00 40.81 412 SER A C 1
ATOM 3141 O O . SER A 1 412 ? -57.047 -15.184 46.693 1.00 40.81 412 SER A O 1
ATOM 3143 N N . ASP A 1 413 ? -55.890 -13.576 47.792 1.00 42.62 413 ASP A N 1
ATOM 3144 C CA . ASP A 1 413 ? -56.666 -13.273 49.009 1.00 42.62 413 ASP A CA 1
ATOM 3145 C C . ASP A 1 413 ? -55.824 -12.225 49.779 1.00 42.62 413 ASP A C 1
ATOM 3147 O O . ASP A 1 413 ? -54.602 -12.305 49.795 1.00 42.62 413 ASP A O 1
ATOM 3151 N N . GLY A 1 414 ? -56.311 -11.130 50.361 1.00 36.72 414 GLY A N 1
ATOM 3152 C CA . GLY A 1 414 ? -57.647 -10.818 50.845 1.00 36.72 414 GLY A CA 1
ATOM 3153 C C . GLY A 1 414 ? -57.549 -10.473 52.338 1.00 36.72 414 GLY A C 1
ATOM 3154 O O . GLY A 1 414 ? -57.563 -11.370 53.167 1.00 36.72 414 GLY A O 1
ATOM 3155 N N . GLY A 1 415 ? -57.467 -9.176 52.675 1.00 36.91 415 GLY A N 1
ATOM 3156 C CA . GLY A 1 415 ? -57.561 -8.630 54.048 1.00 36.91 415 GLY A CA 1
ATOM 3157 C C . GLY A 1 415 ? -56.202 -8.376 54.720 1.00 36.91 415 GLY A C 1
ATOM 3158 O O . GLY A 1 415 ? -55.326 -9.222 54.694 1.00 36.91 415 GLY A O 1
ATOM 3159 N N . GLY A 1 416 ? -55.888 -7.234 55.330 1.00 36.06 416 GLY A N 1
ATOM 3160 C CA . GLY A 1 416 ? -56.688 -6.131 55.859 1.00 36.06 416 GLY A CA 1
ATOM 3161 C C . GLY A 1 416 ? -56.126 -5.798 57.249 1.00 36.06 416 GLY A C 1
ATOM 3162 O O . GLY A 1 416 ? -56.081 -6.684 58.094 1.00 36.06 416 GLY A O 1
ATOM 3163 N N . GLY A 1 417 ? -55.678 -4.560 57.505 1.00 37.97 417 GLY A N 1
ATOM 3164 C CA . GLY A 1 417 ? -55.278 -4.171 58.869 1.00 37.97 417 GLY A CA 1
ATOM 3165 C C . GLY A 1 417 ? -54.302 -2.999 59.017 1.00 37.97 417 GLY A C 1
ATOM 3166 O O . GLY A 1 417 ? -53.117 -3.212 59.209 1.00 37.97 417 GLY A O 1
ATOM 3167 N N . ALA A 1 418 ? -54.851 -1.784 58.940 1.00 41.41 418 ALA A N 1
ATOM 3168 C CA . ALA A 1 418 ? -54.646 -0.607 59.804 1.00 41.41 418 ALA A CA 1
ATOM 3169 C C . ALA A 1 418 ? -53.273 -0.230 60.434 1.00 41.41 418 ALA A C 1
ATOM 3171 O O . ALA A 1 418 ? -52.650 -0.998 61.156 1.00 41.41 418 ALA A O 1
ATOM 3172 N N . GLY A 1 419 ? -52.975 1.081 60.338 1.00 42.16 419 GLY A N 1
ATOM 3173 C CA . GLY A 1 419 ? -52.080 1.872 61.208 1.00 42.16 419 GLY A CA 1
ATOM 3174 C C . GLY A 1 419 ? -50.851 2.392 60.453 1.00 42.16 419 GLY A C 1
ATOM 3175 O O . GLY A 1 419 ? -49.991 1.607 60.099 1.00 42.16 419 GLY A O 1
ATOM 3176 N N . GLY A 1 420 ? -50.689 3.662 60.068 1.00 39.78 420 GLY A N 1
ATOM 3177 C CA . GLY A 1 420 ? -50.850 4.923 60.805 1.00 39.78 420 GLY A CA 1
ATOM 3178 C C . GLY A 1 420 ? -49.490 5.675 60.743 1.00 39.78 420 GLY A C 1
ATOM 3179 O O . GLY A 1 420 ? -48.473 5.031 60.978 1.00 39.78 420 GLY A O 1
ATOM 3180 N N . PRO A 1 421 ? -49.413 6.974 60.368 1.00 57.44 421 PRO A N 1
ATOM 3181 C CA . PRO A 1 421 ? -48.170 7.650 59.941 1.00 57.44 421 PRO A CA 1
ATOM 3182 C C . PRO A 1 421 ? -47.445 8.364 61.106 1.00 57.44 421 PRO A C 1
ATOM 3184 O O . PRO A 1 421 ? -48.050 8.553 62.162 1.00 57.44 421 PRO A O 1
ATOM 3187 N N . PRO A 1 422 ? -46.173 8.801 60.951 1.00 57.00 422 PRO A N 1
ATOM 3188 C CA . PRO A 1 422 ? -45.908 10.192 60.524 1.00 57.00 422 PRO A CA 1
ATOM 3189 C C . PRO A 1 422 ? -44.611 10.349 59.684 1.00 57.00 422 PRO A C 1
ATOM 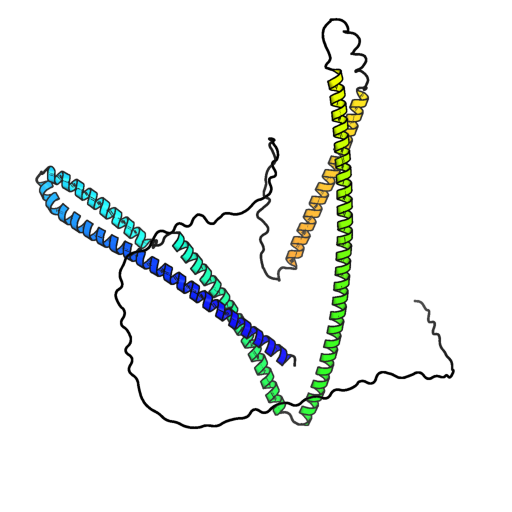3191 O O . PRO A 1 422 ? -43.691 9.549 59.755 1.00 57.00 422 PRO A O 1
ATOM 3194 N N . GLY A 1 423 ? -44.479 11.367 58.834 1.00 44.09 423 GLY A N 1
ATOM 3195 C CA . GLY A 1 423 ? -43.831 12.599 59.281 1.00 44.09 423 GLY A CA 1
ATOM 3196 C C . GLY A 1 423 ? -43.326 13.431 58.101 1.00 44.09 423 GLY A C 1
ATOM 3197 O O . GLY A 1 423 ? -42.506 12.988 57.303 1.00 44.09 423 GLY A O 1
ATOM 3198 N N . ARG A 1 424 ? -43.851 14.654 58.004 1.00 42.38 424 ARG A N 1
ATOM 3199 C CA . ARG A 1 424 ? -43.364 15.739 57.150 1.00 42.38 424 ARG A CA 1
ATOM 3200 C C . ARG A 1 424 ? -42.045 16.264 57.717 1.00 42.38 424 ARG A C 1
ATOM 3202 O O . ARG A 1 424 ? -41.983 16.536 58.911 1.00 42.38 424 ARG A O 1
ATOM 3209 N N . ILE A 1 425 ? -41.060 16.532 56.863 1.00 50.50 425 ILE A N 1
ATOM 3210 C CA . ILE A 1 425 ? -39.997 17.494 57.174 1.00 50.50 425 ILE A CA 1
ATOM 3211 C C . ILE A 1 425 ? -39.976 18.539 56.064 1.00 50.50 425 ILE A C 1
ATOM 3213 O O . ILE A 1 425 ? -39.472 18.330 54.966 1.00 50.50 425 ILE A O 1
ATOM 3217 N N . SER A 1 426 ? -40.588 19.673 56.382 1.00 47.34 426 SER A N 1
ATOM 3218 C CA . SER A 1 426 ? -40.287 20.977 55.810 1.00 47.34 426 SER A CA 1
ATOM 3219 C C . SER A 1 426 ? -38.946 21.466 56.358 1.00 47.34 426 SER A C 1
ATOM 3221 O O . SER A 1 426 ? -38.736 21.428 57.570 1.00 47.34 426 SER A O 1
ATOM 3223 N N . GLY A 1 427 ? -38.081 21.987 55.494 1.00 48.16 427 GLY A N 1
ATOM 3224 C CA . GLY A 1 427 ? -36.824 22.616 55.889 1.00 48.16 427 GLY A CA 1
ATOM 3225 C C . GLY A 1 427 ? -36.405 23.691 54.897 1.00 48.16 427 GLY A C 1
ATOM 3226 O O . GLY A 1 427 ? -35.613 23.447 53.998 1.00 48.16 427 GLY A O 1
ATOM 3227 N N . SER A 1 428 ? -36.964 24.884 55.070 1.00 52.09 428 SER A N 1
ATOM 3228 C CA . SER A 1 428 ? -36.539 26.143 54.460 1.00 52.09 428 SER A CA 1
ATOM 3229 C C . SER A 1 428 ? -35.514 26.862 55.352 1.00 52.09 428 SER A C 1
ATOM 3231 O O . SER A 1 428 ? -35.818 27.097 56.522 1.00 52.09 428 SER A O 1
ATOM 3233 N N . ARG A 1 429 ? -34.362 27.275 54.803 1.00 49.16 429 ARG A N 1
ATOM 3234 C CA . ARG A 1 429 ? -33.558 28.481 55.151 1.00 49.16 429 ARG A CA 1
ATOM 3235 C C . ARG A 1 429 ? -32.290 28.459 54.281 1.00 49.16 429 ARG A C 1
ATOM 3237 O O . ARG A 1 429 ? -31.553 27.489 54.330 1.00 49.16 429 ARG A O 1
ATOM 3244 N N . ALA A 1 430 ? -32.105 29.367 53.326 1.00 53.44 430 ALA A N 1
ATOM 3245 C CA . ALA A 1 430 ? -31.636 30.749 53.485 1.00 53.44 430 ALA A CA 1
ATOM 3246 C C . ALA A 1 430 ? -30.237 30.863 54.124 1.00 53.44 430 ALA A C 1
ATOM 3248 O O . ALA A 1 430 ? -30.121 30.979 55.345 1.00 53.44 430 ALA A O 1
ATOM 3249 N N . ARG A 1 431 ? -29.203 30.900 53.279 1.00 53.50 431 ARG A N 1
ATOM 3250 C CA . ARG A 1 431 ? -28.271 32.027 53.116 1.00 53.50 431 ARG A CA 1
ATOM 3251 C C . ARG A 1 431 ? -27.510 31.889 51.807 1.00 53.50 431 ARG A C 1
ATOM 3253 O O . ARG A 1 431 ? -27.281 30.728 51.408 1.00 53.50 431 ARG A O 1
#

Organism: NCBI:txid582737

pLDDT: mean 74.74, std 25.03, range [29.8, 98.62]

Radius of gyration: 49.56 Å; chains: 1; bounding box: 103×128×128 Å

Sequence (431 aa):
MRLVASKKEAEETLEGLNRKRAKLIEQRDRVAQTRNQLELRRMRAAQAIGNHIKEMELAIQELTSELGPLREAAAEGDARAQAEVLALEEQLGSASERKGQLQAKLEGGDFLPPADRDAARQLDDATDAIDAELEYLAESISAAKQAVSEGDGAAEAFGRRTRELSAAESRALLVQYMETLIASRDRERQNAARVAELEVRCAESRKESEETTQRLRRKEMEFDRRLTELQRGHADKVAALLKQASAMGAAGDGGASGRRRSSSVEESLGGLKDDDLRQLVAFYKEQMEALNKDNFYYKKLNRELKRKLRGELRGSSVVSASASARGWPADAALRGGTWEDGSAQPVHIRQSSMTDASKYLTPIDAEQSACEPQPQPAAVEPAAATADGGVGAATAPLPLEEEPEAPRPAGSDGGGGAGGPPGRISGSRAR

Foldseek 3Di:
DVLVVLLVVLVVVLVVLVVVLVVLVVVLVVLVVVLVVLVVQLVVLLVVLVVVLVVLVVVLVVLVVVLVVLVVVVVVPPPVSVVVNVVSVVVSVVSVVVSVVSVVCSVVSPRDDPVSVVVSVVSVVVNVVSVVVSVVSVVSSVVSVVSNVVSVVVVVVVVVVCVVDDPVVNVVVVVVVVVVVVVVVVVVVVVVVVVVVVVVVVVVVVVVVVVVVVVVVVVVVVVVVVVVVVVVVVVVVVVVVVVVVVVVVVVPDDDDDDDDDPDPPVVPVPPCDVVNVVVVVVVVVVVVVVVVVVVVVVVVVVVVVVVVVVVVVVVVCVVPPPDDDDDDDPDDDDDDDDDDDDDDDDDDDDDDDDDDDPDPDDDDDDDDDDDDDDDDDDDDDDDDDDDDDDDDDDDDDDDDDDDDDDDDDDDDDDDDDDDDDDDDDDDDDDD

Secondary structure (DSSP, 8-state):
-HHHHHHHHHHHHHHHHHHHHHHHHHHHHHHHHHHHHHHHHHHHHHHHHHHHHHHHHHHHHHHHHHHHHHHHHHHTT-HHHHHHHHHHHHHHHHHHHHHHHHHHHHHTT--S-HHHHHHHHHHHHHHHHHHHHHHHHHHHHHHHHHHHHHHHHHHHHHHHHHHH--HHHHHHHHHHHHHHHHHHHHHHHHHHHHHHHHHHHHHHHHHHHHHHHHHHHHHHHHHHHHHHHHHHHHHHHHHHHHHHHHHHHHTS---------TTSSTTSS--S-HHHHHHHHHHHHHHHHHHHHHHHHHHHHHHHHHHHHHHHHHHHTTT--SS--------SS-S-------------------------------------PPPPPPP--------------------------PPPP----------------------